Protein AF-A0A6H5JHD5-F1 (afdb_monomer)

Nearest PDB structures (foldseek):
  7krb-assembly1_A  TM=7.461E-01  e=8.497E-08  Homo sapiens
  6eel-assembly3_C  TM=8.014E-01  e=5.360E-07  Homo sapiens
  3jzy-assembly1_A  TM=7.383E-01  e=2.954E-07  Homo sapiens
  6nyt-assembly1_A  TM=7.308E-01  e=4.316E-07  Rattus norvegicus
  4p42-assembly1_B  TM=6.184E-01  e=1.813E-05  Homo sapiens

Radius of gyration: 34.84 Å; Cα contacts (8 Å, |Δi|>4): 552; chains: 1; bounding box: 87×116×74 Å
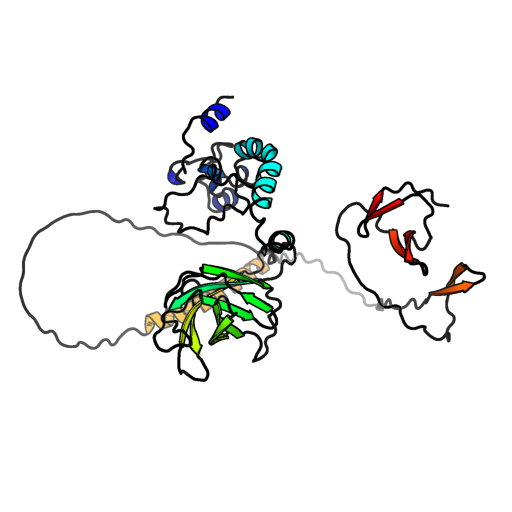
Secondary structure (DSSP, 8-state):
-HHHHHHHHS---PPPGGG-SB-TTT--BS---HHHHHHT-EEE-TTT--EEEGGGS-EEE---GGGPPPPPTTSSS------TTS-EEE-HHHHHHHGGGHHHHHHHHHHS--SSS-TTSHHHHTTTT--S-EEEEEEEEEES---SSTTPPPSSEEEEEEETTEEEEPPP--SSSS-EEEEEEEEEGGG---STTTTEEEEEEEEEETTEEEEEEEEEEE----TTT-EEEEEEETTEEEEEEEEEEEEEE--TT-PPPP-------------------------------------HHHHHHHHHHHHHHHHHHHHHHHHHHHHH---------------------------EEEEEETTEEEEEEPPTTPPPPPPPP---PPPP-S-S-TTEEEEE-TTS-EEEEETTEEPPS-EEEETTEEEEE-----

Solvent-accessible surface area (backbone atoms only — not comparable to full-atom values): 27793 Å² total; per-residue (Å²): 119,70,76,66,55,56,73,73,70,52,78,70,45,58,51,60,74,86,79,52,65,39,17,83,88,77,65,50,58,53,77,59,58,79,76,49,35,71,70,37,33,83,33,61,16,33,63,54,12,44,58,25,26,35,85,49,32,67,48,66,43,70,58,59,73,90,52,52,39,60,77,63,91,83,47,88,72,69,71,73,78,82,58,65,89,45,65,39,38,26,29,67,70,54,42,70,65,40,60,84,43,43,66,61,56,52,50,59,67,67,64,78,63,89,60,92,86,73,89,64,61,76,66,59,68,76,55,75,73,71,74,59,37,32,36,35,42,29,45,39,34,37,40,65,36,41,31,80,54,85,93,36,67,23,48,29,45,27,44,37,42,32,48,74,96,45,73,50,67,53,68,67,34,66,68,40,33,56,35,64,62,69,43,76,46,82,43,68,46,81,62,73,50,96,48,105,76,42,52,41,38,38,39,40,34,28,31,53,50,101,90,46,73,43,74,39,25,42,25,67,47,70,76,54,81,38,61,91,83,34,46,76,37,58,20,28,31,102,89,40,92,66,29,25,33,37,34,35,29,30,44,77,46,68,43,94,75,77,76,72,86,84,80,84,89,87,88,83,88,86,88,87,88,88,89,81,90,87,88,88,81,84,92,86,90,81,82,90,78,92,77,79,93,75,86,88,86,79,75,75,65,64,61,54,53,62,72,45,50,60,57,54,52,52,52,53,52,51,51,53,53,52,51,54,53,62,74,68,61,78,84,78,86,76,89,80,86,85,82,91,80,85,86,90,82,82,88,80,89,80,88,83,92,73,60,70,44,79,44,80,53,95,95,39,81,42,83,40,78,64,61,97,85,67,82,82,75,83,78,80,88,80,84,87,76,85,84,84,76,99,85,67,71,94,56,61,46,80,43,68,50,99,87,67,50,83,41,51,31,43,86,92,38,83,61,66,65,69,66,50,73,57,92,97,37,79,79,51,75,62,80,64,89,130

Mean predicted aligned error: 21.58 Å

Sequence (434 aa):
MAANRLARSASKRWVDDSEVPQCPLCSNRFEGNFLDITARGRTHCRYCGGVFCTNCCSQELFMPEDEVVRPPPSSKFKSIIFDPTLKQKACRTCVKILIPQQEAIKASRGRGGGGGGIGRLNGFLDRKNTGGPHFAIVIVRAKSLVGRKANSPVVDPVCLLTVGNTSSITQPTQVGSDPVWDQCFDFPAILRVPDEHGNSVKLTCYEEQAGGKTLIGEGSTKVVETGLEGMWVPITDERRSVTGEVLIRCTYKGARNARPAALGGLGSSKSSLSYRQSSSGGFRSRDGGDMEDEDEESLPVLHWLQEKAWLVYVVLLLLSVLYRFSLQGGFSGEPISLRPGAPIANNAFTRSDTHYMMVQKDGNLVLRKGKPGDPTPAPPVWESGRPDSKKNCPKCTVMLDETGQRLLVKDGRKVVGNFKIADDKVLSAAIKVR

pLDDT: mean 70.02, std 23.65, range [24.72, 97.69]

Structure (mmCIF, N/CA/C/O backbone):
data_AF-A0A6H5JHD5-F1
#
_entry.id   AF-A0A6H5JHD5-F1
#
loop_
_atom_site.group_PDB
_atom_site.id
_atom_site.type_symbol
_atom_site.label_atom_id
_atom_site.label_alt_id
_atom_site.label_comp_id
_atom_site.label_asym_id
_atom_site.label_entity_id
_atom_site.label_seq_id
_atom_site.pdbx_PDB_ins_code
_atom_site.Cartn_x
_atom_site.Cartn_y
_atom_site.Cartn_z
_atom_site.occupancy
_atom_site.B_iso_or_equiv
_atom_site.auth_seq_id
_atom_site.auth_comp_id
_atom_site.auth_asym_id
_atom_site.auth_atom_id
_atom_site.pdbx_PDB_model_num
ATOM 1 N N . MET A 1 1 ? -2.155 -7.350 -39.480 1.00 40.81 1 MET A N 1
ATOM 2 C CA . MET A 1 1 ? -3.492 -7.423 -38.839 1.00 40.81 1 MET A CA 1
ATOM 3 C C . MET A 1 1 ? -3.707 -8.663 -37.951 1.00 40.81 1 MET A C 1
ATOM 5 O O . MET A 1 1 ? -4.558 -8.594 -37.074 1.00 40.81 1 MET A O 1
ATOM 9 N N . ALA A 1 2 ? -2.921 -9.747 -38.074 1.00 35.59 2 ALA A N 1
ATOM 10 C CA . ALA A 1 2 ? -3.054 -10.956 -37.236 1.00 35.59 2 ALA A CA 1
ATOM 11 C C . ALA A 1 2 ? -2.832 -10.732 -35.718 1.00 35.59 2 ALA A C 1
ATOM 13 O O . ALA A 1 2 ? -3.543 -11.309 -34.899 1.00 35.59 2 ALA A O 1
ATOM 14 N N . ALA A 1 3 ? -1.937 -9.816 -35.327 1.00 44.97 3 ALA A N 1
ATOM 15 C CA . ALA A 1 3 ? -1.662 -9.506 -33.916 1.00 44.97 3 ALA A CA 1
ATOM 16 C C . ALA A 1 3 ? -2.857 -8.886 -33.155 1.00 44.97 3 ALA A C 1
ATOM 18 O O . ALA A 1 3 ? -2.928 -8.988 -31.934 1.00 44.97 3 ALA A O 1
ATOM 19 N N . ASN A 1 4 ? -3.818 -8.275 -33.864 1.00 45.53 4 ASN A N 1
ATOM 20 C CA . ASN A 1 4 ? -4.995 -7.650 -33.246 1.00 45.53 4 ASN A CA 1
ATOM 21 C C . ASN A 1 4 ? -6.117 -8.656 -32.928 1.00 45.53 4 ASN A C 1
ATOM 23 O O . ASN A 1 4 ? -6.944 -8.382 -32.064 1.00 45.53 4 ASN A O 1
ATOM 27 N N . ARG A 1 5 ? -6.153 -9.824 -33.594 1.00 41.25 5 ARG A N 1
ATOM 28 C CA . ARG A 1 5 ? -7.144 -10.882 -33.307 1.00 41.25 5 ARG A CA 1
ATOM 29 C C . ARG A 1 5 ? -6.737 -11.777 -32.135 1.00 41.25 5 ARG A C 1
ATOM 31 O O . ARG A 1 5 ? -7.605 -12.177 -31.361 1.00 41.25 5 ARG A O 1
ATOM 38 N N . LEU A 1 6 ? -5.436 -12.008 -31.944 1.00 48.69 6 LEU A N 1
ATOM 39 C CA . LEU A 1 6 ? -4.921 -12.736 -30.776 1.00 48.69 6 LEU A CA 1
ATOM 40 C C . LEU A 1 6 ? -5.201 -11.994 -29.457 1.00 48.69 6 LEU A C 1
ATOM 42 O O . LEU A 1 6 ? -5.449 -12.628 -28.441 1.00 48.69 6 LEU A O 1
ATOM 46 N N . ALA A 1 7 ? -5.252 -10.658 -29.479 1.00 48.41 7 ALA A N 1
ATOM 47 C CA . ALA A 1 7 ? -5.482 -9.839 -28.285 1.00 48.41 7 ALA A CA 1
ATOM 48 C C . ALA A 1 7 ? -6.939 -9.820 -27.776 1.00 48.41 7 ALA A C 1
ATOM 50 O O . ALA A 1 7 ? -7.178 -9.346 -26.669 1.00 48.41 7 ALA A O 1
ATOM 51 N N . ARG A 1 8 ? -7.913 -10.288 -28.572 1.00 53.47 8 ARG A N 1
ATOM 52 C CA . ARG A 1 8 ? -9.348 -10.218 -28.229 1.00 53.47 8 ARG A CA 1
ATOM 53 C C . ARG A 1 8 ? -10.024 -11.569 -27.992 1.00 53.47 8 ARG A C 1
ATOM 55 O O . ARG A 1 8 ? -11.117 -11.576 -27.445 1.00 53.47 8 ARG A O 1
ATOM 62 N N . SER A 1 9 ? -9.408 -12.679 -28.404 1.00 49.22 9 SER A N 1
ATOM 63 C CA . SER A 1 9 ? -10.014 -14.023 -28.328 1.00 49.22 9 SER A CA 1
ATOM 64 C C . SER A 1 9 ? -9.208 -15.042 -27.520 1.00 49.22 9 SER A C 1
ATOM 66 O O . SER A 1 9 ? -9.763 -16.057 -27.114 1.00 49.22 9 SER A O 1
ATOM 68 N N . ALA A 1 10 ? -7.933 -14.773 -27.222 1.00 58.25 10 ALA A N 1
ATOM 69 C CA . ALA A 1 10 ? -7.214 -15.536 -26.212 1.00 58.25 10 ALA A CA 1
ATOM 70 C C . ALA A 1 10 ? -7.647 -15.030 -24.831 1.00 58.25 10 ALA A C 1
ATOM 72 O O . ALA A 1 10 ? -7.594 -13.827 -24.569 1.00 58.25 10 ALA A O 1
ATOM 73 N N . SER A 1 11 ? -8.094 -15.937 -23.962 1.00 72.31 11 SER A N 1
ATOM 74 C CA . SER A 1 11 ? -8.404 -15.643 -22.561 1.00 72.31 11 SER A CA 1
ATOM 75 C C . SER A 1 11 ? -7.300 -14.772 -21.956 1.00 72.31 11 SER A C 1
ATOM 77 O O . SER A 1 11 ? -6.130 -15.163 -21.994 1.00 72.31 11 SER A O 1
ATOM 79 N N . LYS A 1 12 ? -7.662 -13.598 -21.421 1.00 88.69 12 LYS A N 1
ATOM 80 C CA . LYS A 1 12 ? -6.745 -12.698 -20.709 1.00 88.69 12 LYS A CA 1
ATOM 81 C C . LYS A 1 12 ? -6.162 -13.448 -19.500 1.00 88.69 12 LYS A C 1
ATOM 83 O O . LYS A 1 12 ? -6.761 -13.453 -18.430 1.00 88.69 12 LYS A O 1
ATOM 88 N N . ARG A 1 13 ? -5.024 -14.126 -19.676 1.00 93.19 13 ARG A N 1
ATOM 89 C CA . ARG A 1 13 ? -4.328 -14.872 -18.619 1.00 93.19 13 ARG A CA 1
ATOM 90 C C . ARG A 1 13 ? -2.991 -14.229 -18.312 1.00 93.19 13 ARG A C 1
ATOM 92 O O . ARG A 1 13 ? -2.336 -13.687 -19.199 1.00 93.19 13 ARG A O 1
ATOM 99 N N . TRP A 1 14 ? -2.577 -14.322 -17.057 1.00 94.19 14 TRP A N 1
ATOM 100 C CA . TRP A 1 14 ? -1.229 -13.951 -16.659 1.00 94.19 14 TRP A CA 1
ATOM 101 C C . TRP A 1 14 ? -0.238 -14.952 -17.251 1.00 94.19 14 TRP A C 1
ATOM 103 O O . TRP A 1 14 ? -0.350 -16.150 -16.992 1.00 94.19 14 TRP A O 1
ATOM 113 N N . VAL A 1 15 ? 0.694 -14.472 -18.069 1.00 94.50 15 VAL A N 1
ATOM 114 C CA . VAL A 1 15 ? 1.722 -15.311 -18.693 1.00 94.50 15 VAL A CA 1
ATOM 115 C C . VAL A 1 15 ? 2.951 -15.327 -17.790 1.00 94.50 15 VAL A C 1
ATOM 117 O O . VAL A 1 15 ? 3.414 -14.269 -17.356 1.00 94.50 15 VAL A O 1
ATOM 120 N N . ASP A 1 16 ? 3.463 -16.518 -17.481 1.00 92.31 16 ASP A N 1
ATOM 121 C CA . ASP A 1 16 ? 4.677 -16.650 -16.679 1.00 92.31 16 ASP A CA 1
ATOM 122 C C . ASP A 1 16 ? 5.888 -16.091 -17.442 1.00 92.31 16 ASP A C 1
ATOM 124 O O . ASP A 1 16 ? 5.976 -16.193 -18.668 1.00 92.31 16 ASP A O 1
ATOM 128 N N . ASP A 1 17 ? 6.838 -15.496 -16.719 1.00 90.56 17 ASP A N 1
ATOM 129 C CA . ASP A 1 17 ? 8.054 -14.955 -17.324 1.00 90.56 17 ASP A CA 1
ATOM 130 C C . ASP A 1 17 ? 8.828 -16.030 -18.095 1.00 90.56 17 ASP A C 1
ATOM 132 O O . ASP A 1 17 ? 9.436 -15.720 -19.118 1.00 90.56 17 ASP A O 1
ATOM 136 N N . SER A 1 18 ? 8.808 -17.281 -17.630 1.00 90.44 18 SER A N 1
ATOM 137 C CA . SER A 1 18 ? 9.486 -18.414 -18.271 1.00 90.44 18 SER A CA 1
ATOM 138 C C . SER A 1 18 ? 8.912 -18.791 -19.642 1.00 90.44 18 SER A C 1
ATOM 140 O O . SER A 1 18 ? 9.649 -19.303 -20.480 1.00 90.44 18 SER A O 1
ATOM 142 N N . GLU A 1 19 ? 7.641 -18.484 -19.915 1.00 93.19 19 GLU A N 1
ATOM 143 C CA . GLU A 1 19 ? 6.987 -18.818 -21.188 1.00 93.19 19 GLU A CA 1
ATOM 144 C C . GLU A 1 19 ? 7.393 -17.881 -22.338 1.00 93.19 19 GLU A C 1
ATOM 146 O O . GLU A 1 19 ? 7.168 -18.189 -23.509 1.00 93.19 19 GLU A O 1
ATOM 151 N N . VAL A 1 20 ? 7.969 -16.714 -22.027 1.00 93.44 20 VAL A N 1
ATOM 152 C CA . VAL A 1 20 ? 8.224 -15.658 -23.011 1.00 93.44 20 VAL A CA 1
ATOM 153 C C . VAL A 1 20 ? 9.726 -15.361 -23.082 1.00 93.44 20 VAL A C 1
ATOM 155 O O . VAL A 1 20 ? 10.211 -14.488 -22.362 1.00 93.44 20 VAL A O 1
ATOM 158 N N . PRO A 1 21 ? 10.491 -16.028 -23.969 1.00 93.31 21 PRO A N 1
ATOM 159 C CA . PRO A 1 21 ? 11.938 -15.809 -24.092 1.00 93.31 21 PRO A CA 1
ATOM 160 C C . PRO A 1 21 ? 12.292 -14.471 -24.767 1.00 93.31 21 PRO A C 1
ATOM 162 O O . PRO A 1 21 ? 13.394 -13.940 -24.595 1.00 93.31 21 PRO A O 1
ATOM 165 N N . GLN A 1 22 ? 11.355 -13.879 -25.516 1.00 94.31 22 GLN A N 1
ATOM 166 C CA . GLN A 1 22 ? 11.542 -12.610 -26.220 1.00 94.31 22 GLN A CA 1
ATOM 167 C C . GLN A 1 22 ? 10.269 -11.763 -26.251 1.00 94.31 22 GLN A C 1
ATOM 169 O O . GLN A 1 22 ? 9.160 -12.286 -26.286 1.00 94.31 22 GLN A O 1
ATOM 174 N N . CYS A 1 23 ? 10.425 -10.440 -26.283 1.00 95.62 23 CYS A N 1
ATOM 175 C CA . CYS A 1 23 ? 9.306 -9.504 -26.301 1.00 95.62 23 CYS A CA 1
ATOM 176 C C . CYS A 1 23 ? 8.425 -9.712 -27.553 1.00 95.62 23 CYS A C 1
ATOM 178 O O . CYS A 1 23 ? 8.925 -9.535 -28.665 1.00 95.62 23 CYS A O 1
ATOM 180 N N . PRO A 1 24 ? 7.109 -9.958 -27.419 1.00 95.56 24 PRO A N 1
ATOM 181 C CA . PRO A 1 24 ? 6.226 -10.218 -28.562 1.00 95.56 24 PRO A CA 1
ATOM 182 C C . PRO A 1 24 ? 6.059 -9.036 -29.529 1.00 95.56 24 PRO A C 1
ATOM 184 O O . PRO A 1 24 ? 5.605 -9.219 -30.653 1.00 95.56 24 PRO A O 1
ATOM 187 N N . LEU A 1 25 ? 6.366 -7.809 -29.086 1.00 94.44 25 LEU A N 1
ATOM 188 C CA . LEU A 1 25 ? 6.163 -6.593 -29.887 1.00 94.44 25 LEU A CA 1
ATOM 189 C C . LEU A 1 25 ? 7.393 -6.169 -30.685 1.00 94.44 25 LEU A C 1
ATOM 191 O O . LEU A 1 25 ? 7.242 -5.562 -31.740 1.00 94.44 25 LEU A O 1
ATOM 195 N N . CYS A 1 26 ? 8.594 -6.432 -30.175 1.00 95.00 26 CYS A N 1
ATOM 196 C CA . CYS A 1 26 ? 9.837 -5.990 -30.810 1.00 95.00 26 CYS A CA 1
ATOM 197 C C . CYS A 1 26 ? 10.837 -7.123 -31.045 1.00 95.00 26 CYS A C 1
ATOM 199 O O . CYS A 1 26 ? 11.949 -6.853 -31.478 1.00 95.00 26 CYS A O 1
ATOM 201 N N . SER A 1 27 ? 10.476 -8.363 -30.704 1.00 94.25 27 SER A N 1
ATOM 202 C CA . SER A 1 27 ? 11.302 -9.571 -30.833 1.00 94.25 27 SER A CA 1
ATOM 203 C C . SER A 1 27 ? 12.648 -9.533 -30.098 1.00 94.25 27 SER A C 1
ATOM 205 O O . SER A 1 27 ? 13.482 -10.413 -30.289 1.00 94.25 27 SER A O 1
ATOM 207 N N . ASN A 1 28 ? 12.871 -8.552 -29.216 1.00 89.88 28 ASN A N 1
ATOM 208 C CA . ASN A 1 28 ? 14.088 -8.498 -28.409 1.00 89.88 28 ASN A CA 1
ATOM 209 C C . ASN A 1 28 ? 14.070 -9.632 -27.387 1.00 89.88 28 ASN A C 1
ATOM 211 O O . ASN A 1 28 ? 13.151 -9.705 -26.566 1.00 89.88 28 ASN A O 1
ATOM 215 N N . ARG A 1 29 ? 15.103 -10.476 -27.407 1.00 91.94 29 ARG A N 1
ATOM 216 C CA . ARG A 1 29 ? 15.309 -11.513 -26.395 1.00 91.94 29 ARG A CA 1
ATOM 217 C C . ARG A 1 29 ? 15.514 -10.885 -25.021 1.00 91.94 29 ARG A C 1
ATOM 219 O O . ARG A 1 29 ? 16.186 -9.858 -24.891 1.00 91.94 29 ARG A O 1
ATOM 226 N N . PHE A 1 30 ? 14.913 -11.507 -24.013 1.00 88.81 30 PHE A N 1
ATOM 227 C CA . PHE A 1 30 ? 15.147 -11.159 -22.612 1.00 88.81 30 PHE A CA 1
ATOM 228 C C . PHE A 1 30 ? 16.429 -11.796 -22.071 1.00 88.81 30 PHE A C 1
ATOM 230 O O . PHE A 1 30 ? 16.957 -11.350 -21.059 1.00 88.81 30 PHE A O 1
ATOM 237 N N . GLU A 1 31 ? 16.917 -12.835 -22.744 1.00 81.31 31 GLU A N 1
ATOM 238 C CA . GLU A 1 31 ? 18.203 -13.470 -22.485 1.00 81.31 31 GLU A CA 1
ATOM 239 C C . GLU A 1 31 ? 19.308 -12.626 -23.132 1.00 81.31 31 GLU A C 1
ATOM 241 O O . GLU A 1 31 ? 19.419 -12.549 -24.356 1.00 81.31 31 GLU A O 1
ATOM 246 N N . GLY A 1 32 ? 20.087 -11.935 -22.304 1.00 69.19 32 GLY A N 1
ATOM 247 C CA . GLY A 1 32 ? 21.212 -11.101 -22.717 1.00 69.19 32 GLY A CA 1
ATOM 248 C C . GLY A 1 32 ? 22.173 -10.876 -21.553 1.00 69.19 32 GLY A C 1
ATOM 249 O O . GLY A 1 32 ? 21.901 -11.281 -20.423 1.00 69.19 32 GLY A O 1
ATOM 250 N N . ASN A 1 33 ? 23.312 -10.240 -21.820 1.00 66.25 33 ASN A N 1
ATOM 251 C CA . ASN A 1 33 ? 24.325 -9.948 -20.802 1.00 66.25 33 ASN A CA 1
ATOM 252 C C . ASN A 1 33 ? 23.728 -9.089 -19.666 1.00 66.25 33 ASN A C 1
ATOM 254 O O . ASN A 1 33 ? 22.744 -8.382 -19.869 1.00 66.25 33 ASN A O 1
ATOM 258 N N . PHE A 1 34 ? 24.331 -9.103 -18.473 1.00 60.59 34 PHE A N 1
ATOM 259 C CA . PHE A 1 34 ? 23.820 -8.414 -17.270 1.00 60.59 34 PHE A CA 1
ATOM 260 C C . PHE A 1 34 ? 23.414 -6.939 -17.498 1.00 60.59 34 PHE A C 1
ATOM 262 O O . PHE A 1 34 ? 22.412 -6.478 -16.950 1.00 60.59 34 PHE A O 1
ATOM 269 N N . LEU A 1 35 ? 24.129 -6.213 -18.370 1.00 58.81 35 LEU A N 1
ATOM 270 C CA . LEU A 1 35 ? 23.775 -4.841 -18.758 1.00 58.81 35 LEU A CA 1
ATOM 271 C C . LEU A 1 35 ? 22.474 -4.745 -19.579 1.00 58.81 35 LEU A C 1
ATOM 273 O O . LEU A 1 35 ? 21.719 -3.791 -19.424 1.00 58.81 35 LEU A O 1
ATOM 277 N N . ASP A 1 36 ? 22.190 -5.732 -20.424 1.00 62.59 36 ASP A N 1
ATOM 278 C CA . ASP A 1 36 ? 20.998 -5.768 -21.277 1.00 62.59 36 ASP A CA 1
ATOM 279 C C . ASP A 1 36 ? 19.737 -6.150 -20.487 1.00 62.59 36 ASP A C 1
ATOM 281 O O . ASP A 1 36 ? 18.644 -5.670 -20.791 1.00 62.59 36 ASP A O 1
ATOM 285 N N . ILE A 1 37 ? 19.879 -6.957 -19.431 1.00 61.81 37 ILE A N 1
ATOM 286 C CA . ILE A 1 37 ? 18.763 -7.399 -18.578 1.00 61.81 37 ILE A CA 1
ATOM 287 C C . ILE A 1 37 ? 18.119 -6.213 -17.844 1.00 61.81 37 ILE A C 1
ATOM 289 O O . ILE A 1 37 ? 16.894 -6.148 -17.729 1.00 61.81 37 ILE A O 1
ATOM 293 N N . THR A 1 38 ? 18.915 -5.239 -17.389 1.00 57.81 38 THR A N 1
ATOM 294 C CA . THR A 1 38 ? 18.394 -4.073 -16.648 1.00 57.81 38 THR A CA 1
ATOM 295 C C . THR A 1 38 ? 17.654 -3.086 -17.556 1.00 57.81 38 THR A C 1
ATOM 297 O O . THR A 1 38 ? 16.591 -2.585 -17.187 1.00 57.81 38 THR A O 1
ATOM 300 N N . ALA A 1 39 ? 18.141 -2.864 -18.781 1.00 59.91 39 ALA A N 1
ATOM 301 C CA . ALA A 1 39 ? 17.471 -2.019 -19.772 1.00 59.91 39 ALA A CA 1
ATOM 302 C C . ALA A 1 39 ? 16.233 -2.692 -20.402 1.00 59.91 39 ALA A C 1
ATOM 304 O O . ALA A 1 39 ? 15.306 -2.010 -20.847 1.00 59.91 39 ALA A O 1
ATOM 305 N N . ARG A 1 40 ? 16.192 -4.031 -20.435 1.00 67.94 40 ARG A N 1
ATOM 306 C CA . ARG A 1 40 ? 15.138 -4.829 -21.088 1.00 67.94 40 ARG A CA 1
ATOM 307 C C . ARG A 1 40 ? 14.273 -5.615 -20.109 1.00 67.94 40 ARG A C 1
ATOM 309 O O . ARG A 1 40 ? 13.678 -6.612 -20.515 1.00 67.94 40 ARG A O 1
ATOM 316 N N . GLY A 1 41 ? 14.187 -5.161 -18.858 1.00 82.44 41 GLY A N 1
ATOM 317 C CA . GLY A 1 41 ? 13.430 -5.826 -17.799 1.00 82.44 41 GLY A CA 1
ATOM 318 C C . GLY A 1 41 ? 12.071 -6.357 -18.270 1.00 82.44 41 GLY A C 1
ATOM 319 O O . GLY A 1 41 ? 11.328 -5.678 -18.993 1.00 82.44 41 GLY A O 1
ATOM 320 N N . ARG A 1 42 ? 11.764 -7.595 -17.871 1.00 91.25 42 ARG A N 1
ATOM 321 C CA . ARG A 1 42 ? 10.461 -8.219 -18.113 1.00 91.25 42 ARG A CA 1
ATOM 322 C C . ARG A 1 42 ? 9.404 -7.436 -17.345 1.00 91.25 42 ARG A C 1
ATOM 324 O O . ARG A 1 42 ? 9.561 -7.131 -16.167 1.00 91.25 42 ARG A O 1
ATOM 331 N N . THR A 1 43 ? 8.367 -7.021 -18.054 1.00 93.62 43 THR A N 1
ATOM 332 C CA . THR A 1 43 ? 7.284 -6.199 -17.529 1.00 93.62 43 THR A CA 1
ATOM 333 C C . THR A 1 43 ? 5.965 -6.750 -18.040 1.00 93.62 43 THR A C 1
ATOM 335 O O . THR A 1 43 ? 5.700 -6.726 -19.245 1.00 93.62 43 THR A O 1
ATOM 338 N N . HIS A 1 44 ? 5.101 -7.191 -17.133 1.00 95.12 44 HIS A N 1
ATOM 339 C CA . HIS A 1 44 ? 3.755 -7.616 -17.497 1.00 95.12 44 HIS A CA 1
ATOM 340 C C . HIS A 1 44 ? 2.863 -6.433 -17.857 1.00 95.12 44 HIS A C 1
ATOM 342 O O . HIS A 1 44 ? 2.843 -5.403 -17.179 1.00 95.12 44 HIS A O 1
ATOM 348 N N . CYS A 1 45 ? 2.071 -6.599 -18.910 1.00 96.56 45 CYS A N 1
ATOM 349 C CA . CYS A 1 45 ? 0.940 -5.726 -19.169 1.00 96.56 45 CYS A CA 1
ATOM 350 C C . CYS A 1 45 ? -0.238 -6.163 -18.303 1.00 96.56 45 CYS A C 1
ATOM 352 O O . CYS A 1 45 ? -0.744 -7.272 -18.450 1.00 96.56 45 CYS A O 1
ATOM 354 N N . ARG A 1 46 ? -0.737 -5.264 -17.457 1.00 95.56 46 ARG A N 1
ATOM 355 C CA . ARG A 1 46 ? -1.864 -5.554 -16.560 1.00 95.56 46 ARG A CA 1
ATOM 356 C C . ARG A 1 46 ? -3.210 -5.687 -17.277 1.00 95.56 46 ARG A C 1
ATOM 358 O O . ARG A 1 46 ? -4.141 -6.212 -16.693 1.00 95.56 46 ARG A O 1
ATOM 365 N N . TYR A 1 47 ? -3.309 -5.284 -18.542 1.00 95.62 47 TYR A N 1
ATOM 366 C CA . TYR A 1 47 ? -4.543 -5.393 -19.325 1.00 95.62 47 TYR A CA 1
ATOM 367 C C . TYR A 1 47 ? -4.685 -6.732 -20.065 1.00 95.62 47 TYR A C 1
ATOM 369 O O . TYR A 1 47 ? -5.778 -7.280 -20.155 1.00 95.62 47 TYR A O 1
ATOM 377 N N . CYS A 1 48 ? -3.589 -7.261 -20.623 1.00 96.12 48 CYS A N 1
ATOM 378 C CA . CYS A 1 48 ? -3.616 -8.521 -21.379 1.00 96.12 48 CYS A CA 1
ATOM 379 C C . CYS A 1 48 ? -2.880 -9.683 -20.701 1.00 96.12 48 CYS A C 1
ATOM 381 O O . CYS A 1 48 ? -2.997 -10.808 -21.169 1.00 96.12 48 CYS A O 1
ATOM 383 N N . GLY A 1 49 ? -2.114 -9.428 -19.635 1.00 95.00 49 GLY A N 1
ATOM 384 C CA . GLY A 1 49 ? -1.358 -10.439 -18.890 1.00 95.00 49 GLY A CA 1
ATOM 385 C C . GLY A 1 49 ? -0.044 -10.894 -19.532 1.00 95.00 49 GLY A C 1
ATOM 386 O O . GLY A 1 49 ? 0.699 -11.646 -18.910 1.00 95.00 49 GLY A O 1
ATOM 387 N N . GLY A 1 50 ? 0.272 -10.432 -20.746 1.00 95.75 50 GLY A N 1
ATOM 388 C CA . GLY A 1 50 ? 1.504 -10.796 -21.453 1.00 95.75 50 GLY A CA 1
ATOM 389 C C . GLY A 1 50 ? 2.764 -10.118 -20.902 1.00 95.75 50 GLY A C 1
ATOM 390 O O . GLY A 1 50 ? 2.693 -9.035 -20.313 1.00 95.75 50 GLY A O 1
ATOM 391 N N . VAL A 1 51 ? 3.921 -10.732 -21.160 1.00 95.38 51 VAL A N 1
ATOM 392 C CA . VAL A 1 51 ? 5.255 -10.239 -20.778 1.00 95.38 51 VAL A CA 1
ATOM 393 C C . VAL A 1 51 ? 5.877 -9.438 -21.922 1.00 95.38 51 VAL A C 1
ATOM 395 O O . VAL A 1 51 ? 5.956 -9.903 -23.059 1.00 95.38 51 VAL A O 1
ATOM 398 N N . PHE A 1 52 ? 6.348 -8.228 -21.631 1.00 95.50 52 PHE A N 1
ATOM 399 C CA . PHE A 1 52 ? 6.964 -7.320 -22.602 1.00 95.50 52 PHE A CA 1
ATOM 400 C C . PHE A 1 52 ? 8.252 -6.718 -22.033 1.00 95.50 52 PHE A C 1
ATOM 402 O O . PHE A 1 52 ? 8.467 -6.718 -20.825 1.00 95.50 52 PHE A O 1
ATOM 409 N N . CYS A 1 53 ? 9.112 -6.161 -22.886 1.00 94.88 53 CYS A N 1
ATOM 410 C CA . CYS A 1 53 ? 10.232 -5.351 -22.402 1.00 94.88 53 CYS A CA 1
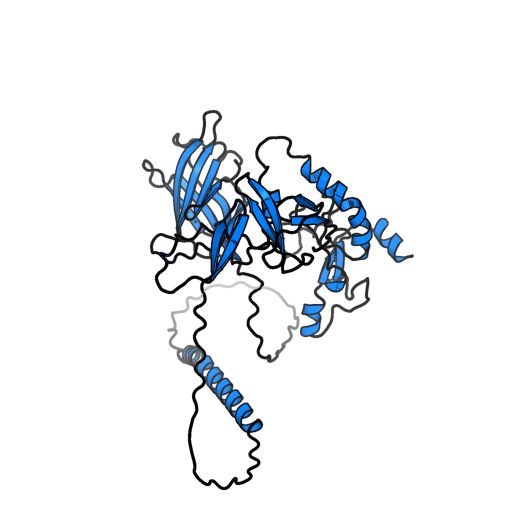ATOM 411 C C . CYS A 1 53 ? 9.747 -3.987 -21.892 1.00 94.88 53 CYS A C 1
ATOM 413 O O . CYS A 1 53 ? 8.727 -3.470 -22.362 1.00 94.88 53 CYS A O 1
ATOM 415 N N . THR A 1 54 ? 10.516 -3.364 -20.995 1.00 91.88 54 THR A N 1
ATOM 416 C CA . THR A 1 54 ? 10.237 -2.029 -20.432 1.00 91.88 54 THR A CA 1
ATOM 417 C C . THR A 1 54 ? 9.862 -0.997 -21.504 1.00 91.88 54 THR A C 1
ATOM 419 O O . THR A 1 54 ? 8.895 -0.260 -21.345 1.00 91.88 54 THR A O 1
ATOM 422 N N . ASN A 1 55 ? 10.554 -0.985 -22.650 1.00 92.75 55 ASN A N 1
ATOM 423 C CA . ASN A 1 55 ? 10.287 -0.039 -23.745 1.00 92.75 55 ASN A CA 1
ATOM 424 C C . ASN A 1 55 ? 8.937 -0.267 -24.442 1.00 92.75 55 ASN A C 1
ATOM 426 O O . ASN A 1 55 ? 8.337 0.670 -24.981 1.00 92.75 55 ASN A O 1
ATOM 430 N N . CYS A 1 56 ? 8.470 -1.514 -24.478 1.00 95.75 56 CYS A N 1
ATOM 431 C CA . CYS A 1 56 ? 7.189 -1.891 -25.066 1.00 95.75 56 CYS A CA 1
ATOM 432 C C . CYS A 1 56 ? 6.023 -1.796 -24.068 1.00 95.75 56 CYS A C 1
ATOM 434 O O . CYS A 1 56 ? 4.871 -1.829 -24.499 1.00 95.75 56 CYS A O 1
ATOM 436 N N . CYS A 1 57 ? 6.314 -1.641 -22.774 1.00 95.50 57 CYS A N 1
ATOM 437 C CA . CYS A 1 57 ? 5.354 -1.521 -21.675 1.00 95.50 57 CYS A CA 1
ATOM 438 C C . CYS A 1 57 ? 5.742 -0.363 -20.735 1.00 95.50 57 CYS A C 1
ATOM 440 O O . CYS A 1 57 ? 5.880 -0.529 -19.523 1.00 95.50 57 CYS A O 1
ATOM 442 N N . SER A 1 58 ? 5.992 0.813 -21.316 1.00 93.88 58 SER A N 1
ATOM 443 C CA . SER A 1 58 ? 6.478 1.993 -20.589 1.00 93.88 58 SER A CA 1
ATOM 444 C C . SER A 1 58 ? 5.367 2.908 -20.080 1.00 93.88 58 SER A C 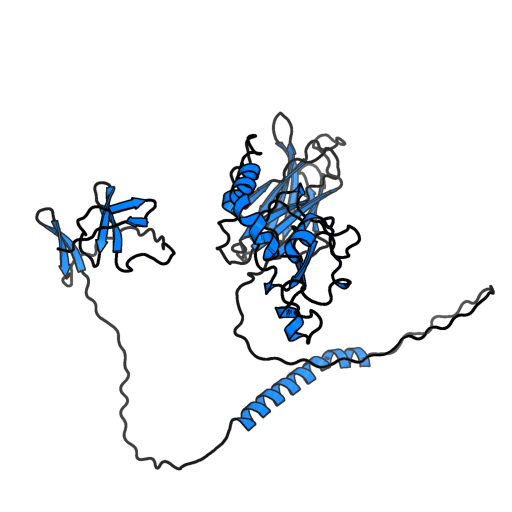1
ATOM 446 O O . SER A 1 58 ? 5.625 3.760 -19.236 1.00 93.88 58 SER A O 1
ATOM 448 N N . GLN A 1 59 ? 4.147 2.771 -20.604 1.00 96.56 59 GLN A N 1
ATOM 449 C CA . GLN A 1 59 ? 3.039 3.648 -20.244 1.00 96.56 59 GLN A CA 1
ATOM 450 C C . GLN A 1 59 ? 2.225 3.067 -19.094 1.00 96.56 59 GLN A C 1
ATOM 452 O O . GLN A 1 59 ? 1.907 1.877 -19.077 1.00 96.56 59 GLN A O 1
ATOM 457 N N . GLU A 1 60 ? 1.850 3.945 -18.170 1.00 96.38 60 GLU A N 1
ATOM 458 C CA . GLU A 1 60 ? 0.982 3.644 -17.040 1.00 96.38 60 GLU A CA 1
ATOM 459 C C . GLU A 1 60 ? -0.357 4.361 -17.231 1.00 96.38 60 GLU A C 1
ATOM 461 O O . GLU A 1 60 ? -0.404 5.582 -17.399 1.00 96.38 60 GLU A O 1
ATOM 466 N N . LEU A 1 61 ? -1.450 3.599 -17.221 1.00 96.69 61 LEU A N 1
ATOM 467 C CA . LEU A 1 61 ? -2.810 4.077 -17.484 1.00 96.69 61 LEU A CA 1
ATOM 468 C C . LEU A 1 61 ? -3.777 3.527 -16.435 1.00 96.69 61 LEU A C 1
ATOM 470 O O . LEU A 1 61 ? -3.509 2.499 -15.816 1.00 96.69 61 LEU A O 1
ATOM 474 N N . PHE A 1 62 ? -4.916 4.188 -16.240 1.00 95.69 62 PHE A N 1
ATOM 475 C CA . PHE A 1 62 ? -5.988 3.608 -15.439 1.00 95.69 62 PHE A CA 1
ATOM 476 C C . PHE A 1 62 ? -6.657 2.472 -16.212 1.00 95.69 62 PHE A C 1
ATOM 478 O O . PHE A 1 62 ? -6.820 2.557 -17.432 1.00 95.69 62 PHE A O 1
ATOM 485 N N . MET A 1 63 ? -7.034 1.415 -15.497 1.00 94.38 63 MET A N 1
ATOM 486 C CA . MET A 1 63 ? -7.692 0.240 -16.065 1.00 94.38 63 MET A CA 1
ATOM 487 C C . MET A 1 63 ? -9.040 0.005 -15.370 1.00 94.38 63 MET A C 1
ATOM 489 O O . MET A 1 63 ? -9.147 0.278 -14.170 1.00 94.38 63 MET A O 1
ATOM 493 N N . PRO A 1 64 ? -10.067 -0.478 -16.086 1.00 92.62 64 PRO A N 1
ATOM 494 C CA . PRO A 1 64 ? -11.276 -1.002 -15.454 1.00 92.62 64 PRO A CA 1
ATOM 495 C C . PRO A 1 64 ? -10.905 -2.158 -14.519 1.00 92.62 64 PRO A C 1
ATOM 497 O O . PRO A 1 64 ? -10.063 -2.979 -14.882 1.00 92.62 64 PRO A O 1
ATOM 500 N N . GLU A 1 65 ? -11.462 -2.195 -13.309 1.00 90.75 65 GLU A N 1
ATOM 501 C CA . GLU A 1 65 ? -11.063 -3.158 -12.270 1.00 90.75 65 GLU A CA 1
ATOM 502 C C . GLU A 1 65 ? -11.290 -4.619 -12.692 1.00 90.75 65 GLU A C 1
ATOM 504 O O . GLU A 1 65 ? -10.471 -5.491 -12.398 1.00 90.75 65 GLU A O 1
ATOM 509 N N . ASP A 1 66 ? -12.364 -4.851 -13.437 1.00 92.25 66 ASP A N 1
ATOM 510 C CA . ASP A 1 66 ? -12.779 -6.117 -14.036 1.00 92.25 66 ASP A CA 1
ATOM 511 C C . ASP A 1 66 ? -11.889 -6.559 -15.208 1.00 92.25 66 ASP A C 1
ATOM 513 O O . ASP A 1 66 ? -11.802 -7.745 -15.523 1.00 92.25 66 ASP A O 1
ATOM 517 N N . GLU A 1 67 ? -11.177 -5.625 -15.840 1.00 93.62 67 GLU A N 1
ATOM 518 C CA . GLU A 1 67 ? -10.304 -5.915 -16.975 1.00 93.62 67 GLU A CA 1
ATOM 519 C C . GLU A 1 67 ? -8.831 -6.121 -16.592 1.00 93.62 67 GLU A C 1
ATOM 521 O O . GLU A 1 67 ? -8.024 -6.452 -17.470 1.00 93.62 67 GLU A O 1
ATOM 526 N N . VAL A 1 68 ? -8.462 -5.943 -15.316 1.00 93.75 68 VAL A N 1
ATOM 527 C CA . VAL A 1 68 ? -7.076 -6.130 -14.871 1.00 93.75 68 VAL A CA 1
ATOM 528 C C . VAL A 1 68 ? -6.744 -7.602 -14.651 1.00 93.75 68 VAL A C 1
ATOM 530 O O . VAL A 1 68 ? -7.295 -8.278 -13.786 1.00 93.75 68 VAL A O 1
ATOM 533 N N . VAL A 1 69 ? -5.732 -8.075 -15.373 1.00 94.31 69 VAL A N 1
ATOM 534 C CA . VAL A 1 69 ? -5.152 -9.405 -15.203 1.00 94.31 69 VAL A CA 1
ATOM 535 C C . VAL A 1 69 ? -4.234 -9.426 -13.979 1.00 94.31 69 VAL A C 1
ATOM 537 O O . VAL A 1 69 ? -3.224 -8.710 -13.899 1.00 94.31 69 VAL A O 1
ATOM 540 N N . ARG A 1 70 ? -4.589 -10.278 -13.016 1.00 91.81 70 ARG A N 1
ATOM 541 C CA . ARG A 1 70 ? -3.882 -10.462 -11.742 1.00 91.81 70 ARG A CA 1
ATOM 542 C C . ARG A 1 70 ? -2.863 -11.606 -11.846 1.00 91.81 70 ARG A C 1
ATOM 544 O O . ARG A 1 70 ? -3.094 -12.544 -12.609 1.00 91.81 70 ARG A O 1
ATOM 551 N N . PRO A 1 71 ? -1.738 -11.542 -11.108 1.00 89.25 71 PRO A N 1
ATOM 552 C CA . PRO A 1 71 ? -0.806 -12.659 -11.057 1.00 89.25 71 PRO A CA 1
ATOM 553 C C . PRO A 1 71 ? -1.456 -13.837 -10.309 1.00 89.25 71 PRO A C 1
ATOM 555 O O . PRO A 1 71 ? -2.279 -13.603 -9.420 1.00 89.25 71 PRO A O 1
ATOM 558 N N . PRO A 1 72 ? -1.109 -15.092 -10.640 1.00 87.31 72 PRO A N 1
ATOM 559 C CA . PRO A 1 72 ? -1.623 -16.249 -9.921 1.00 87.31 72 PRO A CA 1
ATOM 560 C C . PRO A 1 72 ? -1.158 -16.221 -8.452 1.00 87.31 72 PRO A C 1
ATOM 562 O O . PRO A 1 72 ? -0.044 -15.766 -8.173 1.00 87.31 72 PRO A O 1
ATOM 565 N N . PRO A 1 73 ? -1.968 -16.736 -7.507 1.00 79.31 73 PRO A N 1
ATOM 566 C CA . PRO A 1 73 ? -1.680 -16.669 -6.070 1.00 79.31 73 PRO A CA 1
ATOM 567 C C . PRO A 1 73 ? -0.406 -17.424 -5.653 1.00 79.31 73 PRO A C 1
ATOM 569 O O . PRO A 1 73 ? 0.163 -17.134 -4.607 1.00 79.31 73 PRO A O 1
ATOM 572 N N . SER A 1 74 ? 0.069 -18.365 -6.473 1.00 77.75 74 SER A N 1
ATOM 573 C CA . SER A 1 74 ? 1.301 -19.133 -6.248 1.00 77.75 74 SER A CA 1
ATOM 574 C C . SER A 1 74 ? 2.587 -18.378 -6.600 1.00 77.75 74 SER A C 1
ATOM 576 O O . SER A 1 74 ? 3.684 -18.861 -6.310 1.00 77.75 74 SER A O 1
ATOM 578 N N . SER A 1 75 ? 2.489 -17.207 -7.235 1.00 68.81 75 SER A N 1
ATOM 579 C CA . SER A 1 75 ? 3.664 -16.418 -7.588 1.00 68.81 75 SER A CA 1
ATOM 580 C C . SER A 1 75 ? 4.372 -15.954 -6.314 1.00 68.81 75 SER A C 1
ATOM 582 O O . SER A 1 75 ? 3.795 -15.245 -5.491 1.00 68.81 75 SER A O 1
ATOM 584 N N . LYS A 1 76 ? 5.648 -16.335 -6.149 1.00 61.06 76 LYS A N 1
ATOM 585 C CA . LYS A 1 76 ? 6.493 -15.975 -4.988 1.00 61.06 76 LYS A CA 1
ATOM 586 C C . LYS A 1 76 ? 6.597 -14.460 -4.757 1.00 61.06 76 LYS A C 1
ATOM 588 O O . LYS A 1 76 ? 7.017 -14.029 -3.684 1.00 61.06 76 LYS A O 1
ATOM 593 N N . PHE A 1 77 ? 6.181 -13.654 -5.733 1.00 57.25 77 PHE A N 1
ATOM 594 C CA . PHE A 1 77 ? 5.875 -12.243 -5.551 1.00 57.25 77 PHE A CA 1
ATOM 595 C C . PHE A 1 77 ? 4.586 -12.101 -4.737 1.00 57.25 77 PHE A C 1
ATOM 597 O O . PHE A 1 77 ? 3.520 -11.820 -5.284 1.00 57.25 77 PHE A O 1
ATOM 604 N N . LYS A 1 78 ? 4.704 -12.295 -3.415 1.00 46.41 78 LYS A N 1
ATOM 605 C CA . LYS A 1 78 ? 3.679 -11.918 -2.436 1.00 46.41 78 LYS A CA 1
ATOM 606 C C . LYS A 1 78 ? 3.235 -10.498 -2.764 1.00 46.41 78 LYS A C 1
ATOM 608 O O . LYS A 1 78 ? 4.039 -9.578 -2.644 1.00 46.41 78 LYS A O 1
ATOM 613 N N . SER A 1 79 ? 2.010 -10.389 -3.276 1.00 47.50 79 SER A N 1
ATOM 614 C CA . SER A 1 79 ? 1.244 -9.176 -3.558 1.00 47.50 79 SER A CA 1
ATOM 615 C C . SER A 1 79 ? 1.986 -7.881 -3.213 1.00 47.50 79 SER A C 1
ATOM 617 O O . SER A 1 79 ? 1.774 -7.302 -2.147 1.00 47.50 79 SER A O 1
ATOM 619 N N . ILE A 1 80 ? 2.838 -7.386 -4.121 1.00 55.34 80 ILE A N 1
ATOM 620 C CA . ILE A 1 80 ? 3.063 -5.939 -4.165 1.00 55.34 80 ILE A CA 1
ATOM 621 C C . ILE A 1 80 ? 1.657 -5.383 -4.336 1.00 55.34 80 ILE A C 1
ATOM 623 O O . ILE A 1 80 ? 1.029 -5.694 -5.350 1.00 55.34 80 ILE A O 1
ATOM 627 N N . ILE A 1 81 ? 1.164 -4.719 -3.289 1.00 59.66 81 ILE A N 1
ATOM 628 C CA . ILE A 1 81 ? -0.222 -4.288 -3.096 1.00 59.66 81 ILE A CA 1
ATOM 629 C C . ILE A 1 81 ? -0.794 -3.874 -4.450 1.00 59.66 81 ILE A C 1
ATOM 631 O O . ILE A 1 81 ? -0.386 -2.867 -5.036 1.00 59.66 81 ILE A O 1
ATOM 635 N N . PHE A 1 82 ? -1.649 -4.734 -5.007 1.00 73.19 82 PHE A N 1
ATOM 636 C CA . PHE A 1 82 ? -2.287 -4.455 -6.278 1.00 73.19 82 PHE A CA 1
ATOM 637 C C . PHE A 1 82 ? -3.415 -3.482 -5.981 1.00 73.19 82 PHE A C 1
ATOM 639 O O . PHE A 1 82 ? -4.493 -3.881 -5.553 1.00 73.19 82 PHE A O 1
ATOM 646 N N . ASP A 1 83 ? -3.129 -2.203 -6.174 1.00 80.44 83 ASP A N 1
ATOM 647 C CA . ASP A 1 83 ? -4.126 -1.160 -6.050 1.00 80.44 83 ASP A CA 1
ATOM 648 C C . ASP A 1 83 ? -4.709 -0.852 -7.444 1.00 80.44 83 ASP A C 1
ATOM 650 O O . ASP A 1 83 ? -4.028 -0.227 -8.273 1.00 80.44 83 ASP A O 1
ATOM 654 N N . PRO A 1 84 ? -5.951 -1.283 -7.747 1.00 79.38 84 PRO A N 1
ATOM 655 C CA . PRO A 1 84 ? -6.592 -0.971 -9.020 1.00 79.38 84 PRO A CA 1
ATOM 656 C C . PRO A 1 84 ? -6.806 0.537 -9.188 1.00 79.38 84 PRO A C 1
ATOM 658 O O . PRO A 1 84 ? -6.950 1.006 -10.319 1.00 79.38 84 PRO A O 1
ATOM 661 N N . THR A 1 85 ? -6.784 1.325 -8.107 1.00 82.56 85 THR A N 1
ATOM 662 C CA . THR A 1 85 ? -6.930 2.781 -8.164 1.00 82.56 85 THR A CA 1
ATOM 663 C C . THR A 1 85 ? -5.695 3.471 -8.746 1.00 82.56 85 THR A C 1
ATOM 665 O O . THR A 1 85 ? -5.820 4.546 -9.336 1.00 82.56 85 THR A O 1
ATOM 668 N N . LEU A 1 86 ? -4.523 2.835 -8.703 1.00 88.94 86 LEU A N 1
ATOM 669 C CA . LEU A 1 86 ? -3.300 3.365 -9.297 1.00 88.94 86 LEU A CA 1
ATOM 670 C C . LEU A 1 86 ? -3.223 3.107 -10.808 1.00 88.94 86 LEU A C 1
ATOM 672 O O . LEU A 1 86 ? -3.906 2.249 -11.370 1.00 88.94 86 LEU A O 1
ATOM 676 N N . LYS A 1 87 ? -2.369 3.878 -11.490 1.00 94.19 87 LYS A N 1
ATOM 677 C CA . LYS A 1 87 ? -2.053 3.636 -12.901 1.00 94.19 87 LYS A CA 1
ATOM 678 C C . LYS A 1 87 ? -1.251 2.342 -13.024 1.00 94.19 87 LYS A C 1
ATOM 680 O O . LYS A 1 87 ? -0.307 2.111 -12.276 1.00 94.19 87 LYS A O 1
ATOM 685 N N . GLN A 1 88 ? -1.619 1.519 -13.993 1.00 95.25 88 GLN A N 1
ATOM 686 C CA . GLN A 1 88 ? -1.061 0.196 -14.223 1.00 95.25 88 GLN A CA 1
ATOM 687 C C . GLN A 1 88 ? -0.331 0.159 -15.566 1.00 95.25 88 GLN A C 1
ATOM 689 O O . GLN A 1 88 ? -0.733 0.823 -16.526 1.00 95.25 88 GLN A O 1
ATOM 694 N N . LYS A 1 89 ? 0.742 -0.630 -15.655 1.00 95.50 89 LYS A N 1
ATOM 695 C CA . LYS A 1 89 ? 1.534 -0.734 -16.886 1.00 95.50 89 LYS A CA 1
ATOM 696 C C . LYS A 1 89 ? 0.766 -1.432 -18.009 1.00 95.50 89 LYS A C 1
ATOM 698 O O . LYS A 1 89 ? 0.209 -2.519 -17.825 1.00 95.50 89 LYS A O 1
ATOM 703 N N . ALA A 1 90 ? 0.783 -0.822 -19.191 1.00 96.94 90 ALA A N 1
ATOM 704 C CA . ALA A 1 90 ? 0.140 -1.328 -20.396 1.00 96.94 90 ALA A CA 1
ATOM 705 C C . ALA A 1 90 ? 1.133 -1.436 -21.561 1.00 96.94 90 ALA A C 1
ATOM 707 O O . ALA A 1 90 ? 1.950 -0.541 -21.791 1.00 96.94 90 ALA A O 1
ATOM 708 N N . CYS A 1 91 ? 1.045 -2.520 -22.340 1.00 97.38 91 CYS A N 1
ATOM 709 C CA . CYS A 1 91 ? 1.833 -2.636 -23.560 1.00 97.38 91 CYS A CA 1
ATOM 710 C C . CYS A 1 91 ? 1.325 -1.651 -24.623 1.00 97.38 91 CYS A C 1
ATOM 712 O O . CYS A 1 91 ? 0.159 -1.250 -24.609 1.00 97.38 91 CYS A O 1
ATOM 714 N N . ARG A 1 92 ? 2.175 -1.292 -25.593 1.00 95.81 92 ARG A N 1
ATOM 715 C CA . ARG A 1 92 ? 1.838 -0.320 -26.656 1.00 95.81 92 ARG A CA 1
ATOM 716 C C . ARG A 1 92 ? 0.548 -0.644 -27.419 1.00 95.81 92 ARG A C 1
ATOM 718 O O . ARG A 1 92 ? -0.109 0.275 -27.899 1.00 95.81 92 ARG A O 1
ATOM 725 N N . THR A 1 93 ? 0.182 -1.919 -27.547 1.00 96.12 93 THR A N 1
ATOM 726 C CA . THR A 1 93 ? -1.077 -2.322 -28.191 1.00 96.12 93 THR A CA 1
ATOM 727 C C . THR A 1 93 ? -2.277 -2.001 -27.301 1.00 96.12 93 THR A C 1
ATOM 729 O O . THR A 1 93 ? -3.210 -1.348 -27.756 1.00 96.12 93 THR A O 1
ATOM 732 N N . CYS A 1 94 ? -2.235 -2.385 -26.023 1.00 96.56 94 CYS A N 1
ATOM 733 C CA . CYS A 1 94 ? -3.325 -2.143 -25.075 1.00 96.56 94 CYS A CA 1
ATOM 734 C C . CYS A 1 94 ? -3.479 -0.660 -24.725 1.00 96.56 94 CYS A C 1
ATOM 736 O O . CYS A 1 94 ? -4.591 -0.196 -24.513 1.00 96.56 94 CYS A O 1
ATOM 738 N N . VAL A 1 95 ? -2.391 0.111 -24.759 1.00 97.06 95 VAL A N 1
ATOM 739 C CA . VAL A 1 95 ? -2.426 1.578 -24.664 1.00 97.06 95 VAL A CA 1
ATOM 740 C C . VAL A 1 95 ? -3.391 2.186 -25.685 1.00 97.06 95 VAL A C 1
ATOM 742 O O . VAL A 1 95 ? -4.189 3.047 -25.331 1.00 97.06 95 VAL A O 1
ATOM 745 N N . LYS A 1 96 ? -3.374 1.721 -26.941 1.00 96.38 96 LYS A N 1
ATOM 746 C CA . LYS A 1 96 ? -4.264 2.247 -27.993 1.00 96.38 96 LYS A CA 1
ATOM 747 C C . LYS A 1 96 ? -5.743 1.968 -27.711 1.00 96.38 96 LYS A C 1
ATOM 749 O O . LYS A 1 96 ? -6.592 2.720 -28.172 1.00 96.38 96 LYS A O 1
ATOM 754 N N . ILE A 1 97 ? -6.033 0.904 -26.961 1.00 95.75 97 ILE A N 1
ATOM 755 C CA . ILE A 1 97 ? -7.388 0.527 -26.537 1.00 95.75 97 ILE A CA 1
ATOM 756 C C . ILE A 1 97 ? -7.813 1.366 -25.324 1.00 95.75 97 ILE A C 1
ATOM 758 O O . ILE A 1 97 ? -8.935 1.857 -25.272 1.00 95.75 97 ILE A O 1
ATOM 762 N N . LEU A 1 98 ? -6.898 1.561 -24.372 1.00 95.62 98 LEU A N 1
ATOM 763 C CA . LEU A 1 98 ? -7.174 2.205 -23.088 1.00 95.62 98 LEU A CA 1
ATOM 764 C C . LEU A 1 98 ? -7.182 3.736 -23.145 1.00 95.62 98 LEU A C 1
ATOM 766 O O . LEU A 1 98 ? -7.872 4.349 -22.332 1.00 95.62 98 LEU A O 1
ATOM 770 N N . ILE A 1 99 ? -6.433 4.367 -24.061 1.00 97.00 99 ILE A N 1
ATOM 771 C CA . ILE A 1 99 ? -6.364 5.837 -24.178 1.00 97.00 99 ILE A CA 1
ATOM 772 C C . ILE A 1 99 ? -7.759 6.459 -24.364 1.00 97.00 99 ILE A C 1
ATOM 774 O O . ILE A 1 99 ? -8.107 7.330 -23.565 1.00 97.00 99 ILE A O 1
ATOM 778 N N . PRO A 1 100 ? -8.590 6.013 -25.331 1.00 97.12 100 PRO A N 1
ATOM 779 C CA . PRO A 1 100 ? -9.928 6.577 -25.522 1.00 97.12 100 PRO A CA 1
ATOM 780 C C . PRO A 1 100 ? -10.855 6.413 -24.309 1.00 97.12 100 PRO A C 1
ATOM 782 O O . PRO A 1 100 ? -11.809 7.166 -24.158 1.00 97.12 100 PRO A O 1
ATOM 785 N N . GLN A 1 101 ? -10.577 5.442 -23.437 1.00 96.44 101 GLN A N 1
ATOM 786 C CA . GLN A 1 101 ? -11.405 5.123 -22.274 1.00 96.44 101 GLN A CA 1
ATOM 787 C C . GLN A 1 101 ? -10.975 5.863 -20.998 1.00 96.44 101 GLN A C 1
ATOM 789 O O . GLN A 1 101 ? -11.692 5.806 -20.002 1.00 96.44 101 GLN A O 1
ATOM 794 N N . GLN A 1 102 ? -9.828 6.559 -20.988 1.00 95.88 102 GLN A N 1
ATOM 795 C CA . GLN A 1 102 ? -9.268 7.121 -19.749 1.00 95.88 102 GLN A CA 1
ATOM 796 C C . GLN A 1 102 ? -10.210 8.098 -19.046 1.00 95.88 102 GLN A C 1
ATOM 798 O O . GLN A 1 102 ? -10.301 8.063 -17.822 1.00 95.88 102 GLN A O 1
ATOM 803 N N . GLU A 1 103 ? -10.926 8.943 -19.787 1.00 94.25 103 GLU A N 1
ATOM 804 C CA . GLU A 1 103 ? -11.853 9.905 -19.181 1.00 94.25 103 GLU A CA 1
ATOM 805 C C . GLU A 1 103 ? -13.072 9.212 -18.566 1.00 94.25 103 GLU A C 1
ATOM 807 O O . GLU A 1 103 ? -13.460 9.539 -17.447 1.00 94.25 103 GLU A O 1
ATOM 812 N N . ALA A 1 104 ? -13.608 8.178 -19.221 1.00 93.56 104 ALA A N 1
ATOM 813 C CA . ALA A 1 104 ? -14.696 7.373 -18.668 1.00 93.56 104 ALA A CA 1
ATOM 814 C C . ALA A 1 104 ? -14.257 6.609 -17.405 1.00 93.56 104 ALA A C 1
ATOM 816 O O . ALA A 1 104 ? -14.973 6.616 -16.405 1.00 93.56 104 ALA A O 1
ATOM 817 N N . ILE A 1 105 ? -13.056 6.015 -17.418 1.00 92.88 105 ILE A N 1
ATOM 818 C CA . ILE A 1 105 ? -12.489 5.284 -16.272 1.00 92.88 105 ILE A CA 1
ATOM 819 C C . ILE A 1 105 ? -12.220 6.227 -15.090 1.00 92.88 105 ILE A C 1
ATOM 821 O O . ILE A 1 105 ? -12.464 5.871 -13.940 1.00 92.88 105 ILE A O 1
ATOM 825 N N . LYS A 1 106 ? -11.725 7.444 -15.337 1.00 91.50 106 LYS A N 1
ATOM 826 C CA . LYS A 1 106 ? -11.550 8.452 -14.277 1.00 91.50 106 LYS A CA 1
ATOM 827 C C . LYS A 1 106 ? -12.896 8.921 -13.725 1.00 91.50 106 LYS A C 1
ATOM 829 O O . LYS A 1 106 ? -13.046 9.052 -12.513 1.00 91.50 106 LYS A O 1
ATOM 834 N N . ALA A 1 107 ? -13.872 9.159 -14.602 1.00 89.44 107 ALA A N 1
ATOM 835 C CA . ALA A 1 107 ? -15.194 9.633 -14.212 1.00 89.44 107 ALA A CA 1
ATOM 836 C C . ALA A 1 107 ? -15.960 8.601 -13.373 1.00 89.44 107 ALA A C 1
ATOM 838 O O . ALA A 1 107 ? -16.590 8.979 -12.387 1.00 89.44 107 ALA A O 1
ATOM 839 N N . SER A 1 108 ? -15.881 7.309 -13.715 1.00 87.56 108 SER A N 1
ATOM 840 C CA . SER A 1 108 ? -16.523 6.248 -12.929 1.00 87.56 108 SER A CA 1
ATOM 841 C C . SER A 1 108 ? -15.924 6.133 -11.527 1.00 87.56 108 SER A C 1
ATOM 843 O O . SER A 1 108 ? -16.659 5.969 -10.557 1.00 87.56 108 SER A O 1
ATOM 845 N N . ARG A 1 109 ? -14.610 6.340 -11.391 1.00 82.88 109 ARG A N 1
ATOM 846 C CA . ARG A 1 109 ? -13.920 6.368 -10.091 1.00 82.88 109 ARG A CA 1
ATOM 847 C C . ARG A 1 109 ? -14.294 7.577 -9.234 1.00 82.88 109 ARG A C 1
ATOM 849 O O . ARG A 1 109 ? -14.325 7.471 -8.016 1.00 82.88 109 ARG A O 1
ATOM 856 N N . GLY A 1 110 ? -14.601 8.716 -9.855 1.00 70.81 110 GLY A N 1
ATOM 857 C CA . GLY A 1 110 ? -15.009 9.932 -9.146 1.00 70.81 110 GLY A CA 1
ATOM 858 C C . GLY A 1 110 ? -16.458 9.931 -8.644 1.00 70.81 110 GLY A C 1
ATOM 859 O O . GLY A 1 110 ? -16.795 10.743 -7.788 1.00 70.81 110 GLY A O 1
ATOM 860 N N . ARG A 1 111 ? -17.328 9.047 -9.156 1.00 61.12 111 ARG A N 1
ATOM 861 C CA . ARG A 1 111 ? -18.772 9.054 -8.840 1.00 61.12 111 ARG A CA 1
ATOM 862 C C . ARG A 1 111 ? -19.191 8.113 -7.707 1.00 61.12 111 ARG A C 1
ATOM 864 O O . ARG A 1 111 ? -20.310 8.235 -7.227 1.00 61.12 111 ARG A O 1
ATOM 871 N N . GLY A 1 112 ? -18.309 7.226 -7.242 1.00 51.28 112 GLY A N 1
ATOM 872 C CA . GLY A 1 112 ? -18.616 6.253 -6.182 1.00 51.28 112 GLY A CA 1
ATOM 873 C C . GLY A 1 112 ? -18.599 6.793 -4.744 1.00 51.28 112 GLY A C 1
ATOM 874 O O . GLY A 1 112 ? -18.854 6.035 -3.818 1.00 51.28 112 GLY A O 1
ATOM 875 N N . GLY A 1 113 ? -18.298 8.079 -4.533 1.00 45.41 113 GLY A N 1
ATOM 876 C CA . GLY A 1 113 ? -18.098 8.678 -3.206 1.00 45.41 113 GLY A CA 1
ATOM 877 C C . GLY A 1 113 ? -19.071 9.808 -2.875 1.00 45.41 113 GLY A C 1
ATOM 878 O O . GLY A 1 113 ? -18.648 10.850 -2.390 1.00 45.41 113 GLY A O 1
ATOM 879 N N . GLY A 1 114 ? -20.362 9.626 -3.159 1.00 40.72 114 GLY A N 1
ATOM 880 C CA . GLY A 1 114 ? -21.447 10.501 -2.689 1.00 40.72 114 GLY A CA 1
ATOM 881 C C . GLY A 1 114 ? -21.860 10.262 -1.228 1.00 40.72 114 GLY A C 1
ATOM 882 O O . GLY A 1 114 ? -22.962 10.636 -0.848 1.00 40.72 114 GLY A O 1
ATOM 883 N N . GLY A 1 115 ? -21.007 9.619 -0.423 1.00 38.59 115 GLY A N 1
ATOM 884 C CA . GLY A 1 115 ? -21.101 9.555 1.036 1.00 38.59 115 GLY A CA 1
ATOM 885 C C . GLY A 1 115 ? -19.912 10.315 1.621 1.00 38.59 115 GLY A C 1
ATOM 886 O O . GLY A 1 115 ? -18.772 10.053 1.241 1.00 38.59 115 GLY A O 1
ATOM 887 N N . GLY A 1 116 ? -20.182 11.321 2.452 1.00 44.88 116 GLY A N 1
ATOM 888 C CA . GLY A 1 116 ? -19.205 12.314 2.899 1.00 44.88 116 GLY A CA 1
ATOM 889 C C . GLY A 1 116 ? -17.903 11.732 3.461 1.00 44.88 116 GLY A C 1
ATOM 890 O O . GLY A 1 116 ? -17.911 10.752 4.194 1.00 44.88 116 GLY A O 1
ATOM 891 N N . GLY A 1 117 ? -16.777 12.382 3.143 1.00 43.47 117 GLY A N 1
ATOM 892 C CA . GLY A 1 117 ? -15.534 12.214 3.910 1.00 43.47 117 GLY A CA 1
ATOM 893 C C . GLY A 1 117 ? -14.235 11.986 3.133 1.00 43.47 117 GLY A C 1
ATOM 894 O O . GLY A 1 117 ? -13.178 12.002 3.753 1.00 43.47 117 GLY A O 1
ATOM 895 N N . ILE A 1 118 ? -14.247 11.823 1.802 1.00 48.47 118 ILE A N 1
ATOM 896 C CA . ILE A 1 118 ? -13.043 11.396 1.041 1.00 48.47 118 ILE A CA 1
ATOM 897 C C . ILE A 1 118 ? -12.611 12.434 -0.022 1.00 48.47 118 ILE A C 1
ATOM 899 O O . ILE A 1 118 ? -12.018 12.131 -1.052 1.00 48.47 118 ILE A O 1
ATOM 903 N N . GLY A 1 119 ? -12.870 13.719 0.230 1.00 38.44 119 GLY A N 1
ATOM 904 C CA . GLY A 1 119 ? -12.508 14.824 -0.673 1.00 38.44 119 GLY A CA 1
ATOM 905 C C . GLY A 1 119 ? -11.025 15.235 -0.682 1.00 38.44 119 GLY A C 1
ATOM 906 O O . GLY A 1 119 ? -10.695 16.249 -1.288 1.00 38.44 119 GLY A O 1
ATOM 907 N N . ARG A 1 120 ? -10.116 14.508 -0.011 1.00 44.69 120 ARG A N 1
ATOM 908 C CA . ARG A 1 120 ? -8.691 14.903 0.117 1.00 44.69 120 ARG A CA 1
ATOM 909 C C . ARG A 1 120 ? -7.674 13.999 -0.592 1.00 44.69 120 ARG A C 1
ATOM 911 O O . ARG A 1 120 ? -6.503 14.365 -0.644 1.00 44.69 120 ARG A O 1
ATOM 918 N N . LEU A 1 121 ? -8.082 12.882 -1.201 1.00 48.97 121 LEU A N 1
ATOM 919 C CA . LEU A 1 121 ? -7.137 11.951 -1.846 1.00 48.97 121 LEU A CA 1
ATOM 920 C C . LEU A 1 121 ? -6.760 12.312 -3.295 1.00 48.97 121 LEU A C 1
ATOM 922 O O . LEU A 1 121 ? -5.700 11.910 -3.754 1.00 48.97 121 LEU A O 1
ATOM 926 N N . ASN A 1 122 ? -7.516 13.149 -4.014 1.00 40.56 122 ASN A N 1
ATOM 927 C CA . ASN A 1 122 ? -7.084 13.579 -5.359 1.00 40.56 122 ASN A CA 1
ATOM 928 C C . ASN A 1 122 ? -6.059 14.730 -5.342 1.00 40.56 122 ASN A C 1
ATOM 930 O O . ASN A 1 122 ? -5.296 14.877 -6.291 1.00 40.56 122 ASN A O 1
ATOM 934 N N . GLY A 1 123 ? -5.925 15.458 -4.225 1.00 38.44 123 GLY A N 1
ATOM 935 C CA . GLY A 1 123 ? -4.777 16.346 -3.981 1.00 38.44 123 GLY A CA 1
ATOM 936 C C . GLY A 1 123 ? -3.481 15.603 -3.608 1.00 38.44 123 GLY A C 1
ATOM 937 O O . GLY A 1 123 ? -2.425 16.226 -3.504 1.00 38.44 123 GLY A O 1
ATOM 938 N N . PHE A 1 124 ? -3.548 14.279 -3.405 1.00 43.78 124 PHE A N 1
ATOM 939 C CA . PHE A 1 124 ? -2.439 13.427 -2.958 1.00 43.78 124 PHE A CA 1
ATOM 940 C C . PHE A 1 124 ? -1.515 12.991 -4.109 1.00 43.78 124 PHE A C 1
ATOM 942 O O . PHE A 1 124 ? -0.310 12.859 -3.909 1.00 43.78 124 PHE A O 1
ATOM 949 N N . LEU A 1 125 ? -2.034 12.824 -5.334 1.00 47.47 125 LEU A N 1
ATOM 950 C CA . LEU A 1 125 ? -1.222 12.392 -6.484 1.00 47.47 125 LEU A CA 1
ATOM 951 C C . LEU A 1 125 ? -0.639 13.543 -7.321 1.00 47.47 125 LEU A C 1
ATOM 953 O O . LEU A 1 125 ? 0.388 13.328 -7.966 1.00 47.47 125 LEU A O 1
ATOM 957 N N . ASP A 1 126 ? -1.203 14.755 -7.249 1.00 43.53 126 ASP A N 1
ATOM 958 C CA . ASP A 1 126 ? -0.622 15.955 -7.883 1.00 43.53 126 ASP A CA 1
ATOM 959 C C . ASP A 1 126 ? 0.441 16.654 -7.012 1.00 43.53 126 ASP A C 1
ATOM 961 O O . ASP A 1 126 ? 1.204 17.482 -7.505 1.00 43.53 126 ASP A O 1
ATOM 965 N N . ARG A 1 127 ? 0.611 16.252 -5.741 1.00 45.28 127 ARG A N 1
ATOM 966 C CA . ARG A 1 127 ? 1.742 16.685 -4.890 1.00 45.28 127 ARG A CA 1
ATOM 967 C C . ARG A 1 127 ? 3.052 15.922 -5.139 1.00 45.28 127 ARG A C 1
ATOM 969 O O . ARG A 1 127 ? 4.012 16.090 -4.392 1.00 45.28 127 ARG A O 1
ATOM 976 N N . LYS A 1 128 ? 3.151 15.145 -6.224 1.00 46.56 128 LYS A N 1
ATOM 977 C CA . LYS A 1 128 ? 4.329 14.333 -6.605 1.00 46.56 128 LYS A CA 1
ATOM 978 C C . LYS A 1 128 ? 5.624 15.102 -6.939 1.00 46.56 128 LYS A C 1
ATOM 980 O O . LYS A 1 128 ? 6.553 14.492 -7.457 1.00 46.56 128 LYS A O 1
ATOM 985 N N . ASN A 1 129 ? 5.738 16.389 -6.612 1.00 46.06 129 ASN A N 1
ATOM 986 C CA . ASN A 1 129 ? 6.945 17.182 -6.872 1.00 46.06 129 ASN A CA 1
ATOM 987 C C . ASN A 1 129 ? 7.619 17.795 -5.638 1.00 46.06 129 ASN A C 1
ATOM 989 O O . ASN A 1 129 ? 8.580 18.542 -5.795 1.00 46.06 129 ASN A O 1
ATOM 993 N N . THR A 1 130 ? 7.235 17.434 -4.411 1.00 48.91 130 THR A N 1
ATOM 994 C CA . THR A 1 130 ? 8.159 17.610 -3.280 1.00 48.91 130 THR A CA 1
ATOM 995 C C . THR A 1 130 ? 9.077 16.393 -3.239 1.00 48.91 130 THR A C 1
ATOM 997 O O . THR A 1 130 ? 8.849 15.477 -2.461 1.00 48.91 130 THR A O 1
ATOM 1000 N N . GLY A 1 131 ? 10.075 16.327 -4.128 1.00 59.50 131 GLY A N 1
ATOM 1001 C CA . GLY A 1 131 ? 11.006 15.194 -4.289 1.00 59.50 131 GLY A CA 1
ATOM 1002 C C . GLY A 1 131 ? 11.929 14.909 -3.093 1.00 59.50 131 GLY A C 1
ATOM 1003 O O . GLY A 1 131 ? 13.036 14.408 -3.280 1.00 59.50 131 GLY A O 1
ATOM 1004 N N . GLY A 1 132 ? 11.508 15.261 -1.881 1.00 74.56 132 GLY A N 1
ATOM 1005 C CA . GLY A 1 132 ? 12.200 14.941 -0.650 1.00 74.56 132 GLY A CA 1
ATOM 1006 C C . GLY A 1 132 ? 12.014 13.474 -0.255 1.00 74.56 132 GLY A C 1
ATOM 1007 O O . GLY A 1 132 ? 11.189 12.756 -0.825 1.00 74.56 132 GLY A O 1
ATOM 1008 N N . PRO A 1 133 ? 12.798 12.998 0.718 1.00 78.94 133 PRO A N 1
ATOM 1009 C CA . PRO A 1 133 ? 12.544 11.705 1.321 1.00 78.94 133 PRO A CA 1
ATOM 1010 C C . PRO A 1 133 ? 11.180 11.705 2.024 1.00 78.94 133 PRO A C 1
ATOM 1012 O O . PRO A 1 133 ? 10.715 12.739 2.505 1.00 78.94 133 PRO A O 1
ATOM 1015 N N . HIS A 1 134 ? 10.553 10.538 2.104 1.00 86.56 134 HIS A N 1
ATOM 1016 C CA . HIS A 1 134 ? 9.315 10.328 2.851 1.00 86.56 134 HIS A CA 1
ATOM 1017 C C . HIS A 1 134 ? 9.484 9.121 3.766 1.00 86.56 134 HIS A C 1
ATOM 1019 O O . HIS A 1 134 ? 10.225 8.193 3.444 1.00 86.56 134 HIS A O 1
ATOM 1025 N N . PHE A 1 135 ? 8.796 9.116 4.898 1.00 88.75 135 PHE A N 1
ATOM 1026 C CA . PHE A 1 135 ? 8.661 7.920 5.717 1.00 88.75 135 PHE A CA 1
ATOM 1027 C C . PHE A 1 135 ? 7.210 7.457 5.670 1.00 88.75 135 PHE A C 1
ATOM 1029 O O . PHE A 1 135 ? 6.287 8.270 5.699 1.00 88.75 135 PHE A O 1
ATOM 1036 N N . ALA A 1 136 ? 7.023 6.151 5.532 1.00 92.50 136 ALA A N 1
ATOM 1037 C CA . ALA A 1 136 ? 5.715 5.526 5.498 1.00 92.50 136 ALA A CA 1
ATOM 1038 C C . ALA A 1 136 ? 5.548 4.673 6.752 1.00 92.50 136 ALA A C 1
ATOM 1040 O O . ALA A 1 136 ? 6.377 3.797 7.019 1.00 92.50 136 ALA A O 1
ATOM 1041 N N . ILE A 1 137 ? 4.486 4.939 7.508 1.00 95.12 137 ILE A N 1
ATOM 1042 C CA . ILE 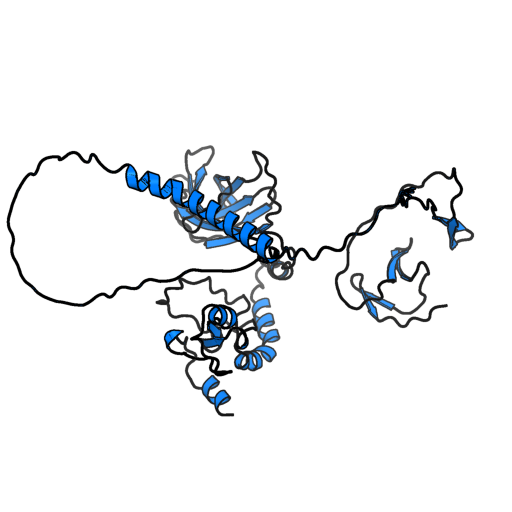A 1 137 ? 4.101 4.167 8.687 1.00 95.12 137 ILE A CA 1
ATOM 1043 C C . ILE A 1 137 ? 2.836 3.395 8.341 1.00 95.12 137 ILE A C 1
ATOM 1045 O O . ILE A 1 137 ? 1.841 3.984 7.928 1.00 95.12 137 ILE A O 1
ATOM 1049 N N . VAL A 1 138 ? 2.871 2.080 8.510 1.00 95.81 138 VAL A N 1
ATOM 1050 C CA . VAL A 1 138 ? 1.715 1.205 8.329 1.00 95.81 138 VAL A CA 1
ATOM 1051 C C . VAL A 1 138 ? 1.234 0.750 9.697 1.00 95.81 138 VAL A C 1
ATOM 1053 O O . VAL A 1 138 ? 1.996 0.119 10.427 1.00 95.81 138 VAL A O 1
ATOM 1056 N N . ILE A 1 139 ? -0.021 1.043 10.036 1.00 97.00 139 ILE A N 1
ATOM 1057 C CA . ILE A 1 139 ? -0.695 0.450 11.195 1.00 97.00 139 ILE A CA 1
ATOM 1058 C C . ILE A 1 139 ? -1.312 -0.859 10.721 1.00 97.00 139 ILE A C 1
ATOM 1060 O O . ILE A 1 139 ? -2.268 -0.857 9.947 1.00 97.00 139 ILE A O 1
ATOM 1064 N N . VAL A 1 140 ? -0.730 -1.980 11.147 1.00 96.38 140 VAL A N 1
ATOM 1065 C CA . VAL A 1 140 ? -1.077 -3.301 10.614 1.00 96.38 140 VAL A CA 1
ATOM 1066 C C . VAL A 1 140 ? -2.270 -3.875 11.371 1.00 96.38 140 VAL A C 1
ATOM 1068 O O . VAL A 1 140 ? -3.334 -4.082 10.792 1.00 96.38 140 VAL A O 1
ATOM 1071 N N . ARG A 1 141 ? -2.097 -4.127 12.670 1.00 97.00 141 ARG A N 1
ATOM 1072 C CA . ARG A 1 141 ? -3.098 -4.753 13.543 1.00 97.00 141 ARG A CA 1
ATOM 1073 C C . ARG A 1 141 ? -2.831 -4.425 15.004 1.00 97.00 141 ARG A C 1
ATOM 1075 O O . ARG A 1 141 ? -1.729 -3.990 15.329 1.00 97.00 141 ARG A O 1
ATOM 1082 N N . ALA A 1 142 ? -3.783 -4.708 15.878 1.00 97.38 142 ALA A N 1
ATOM 1083 C CA . ALA A 1 142 ? -3.541 -4.786 17.310 1.00 97.38 142 ALA A CA 1
ATOM 1084 C C . ALA A 1 142 ? -3.731 -6.210 17.830 1.00 97.38 142 ALA A C 1
ATOM 1086 O O . ALA A 1 142 ? -4.241 -7.076 17.118 1.00 97.38 142 ALA A O 1
ATOM 1087 N N . LYS A 1 143 ? -3.289 -6.442 19.064 1.00 96.38 143 LYS A N 1
ATOM 1088 C CA . LYS A 1 143 ? -3.626 -7.638 19.828 1.00 96.38 143 LYS A CA 1
ATOM 1089 C C . LYS A 1 143 ? -4.025 -7.275 21.250 1.00 96.38 143 LYS A C 1
ATOM 1091 O O . LYS A 1 143 ? -3.463 -6.340 21.832 1.00 96.38 143 LYS A O 1
ATOM 1096 N N . SER A 1 144 ? -4.958 -8.042 21.798 1.00 95.38 144 SER A N 1
ATOM 1097 C CA . SER A 1 144 ? -5.426 -7.919 23.178 1.00 95.38 144 SER A CA 1
ATOM 1098 C C . SER A 1 144 ? -5.882 -6.502 23.545 1.00 95.38 144 SER A C 1
ATOM 1100 O O . SER A 1 144 ? -5.671 -6.079 24.678 1.00 95.38 144 SER A O 1
ATOM 1102 N N . LEU A 1 145 ? -6.482 -5.756 22.608 1.00 94.81 145 LEU A N 1
ATOM 1103 C CA . LEU A 1 145 ? -7.098 -4.468 22.922 1.00 94.81 145 LEU A CA 1
ATOM 1104 C C . LEU A 1 145 ? -8.344 -4.689 23.781 1.00 94.81 145 LEU A C 1
ATOM 1106 O O . LEU A 1 145 ? -9.270 -5.398 23.386 1.00 94.81 145 LEU A O 1
ATOM 1110 N N . VAL A 1 146 ? -8.370 -4.062 24.954 1.00 93.75 146 VAL A N 1
ATOM 1111 C CA . VAL A 1 146 ? -9.471 -4.151 25.916 1.00 93.75 146 VAL A CA 1
ATOM 1112 C C . VAL A 1 146 ? -10.166 -2.803 26.019 1.00 93.75 146 VAL A C 1
ATOM 1114 O O . VAL A 1 146 ? -9.526 -1.786 26.283 1.00 93.75 146 VAL A O 1
ATOM 1117 N N . GLY A 1 147 ? -11.490 -2.800 25.859 1.00 90.38 147 GLY A N 1
ATOM 1118 C CA . GLY A 1 147 ? -12.297 -1.589 25.969 1.00 90.38 147 GLY A CA 1
ATOM 1119 C C . GLY A 1 147 ? -12.313 -1.003 27.383 1.00 90.38 147 GLY A C 1
ATOM 1120 O O . GLY A 1 147 ? -11.817 -1.581 28.360 1.00 90.38 147 GLY A O 1
ATOM 1121 N N . ARG A 1 148 ? -12.935 0.172 27.524 1.00 84.56 148 ARG A N 1
ATOM 1122 C CA . ARG A 1 148 ? -13.014 0.873 28.816 1.00 84.56 148 ARG A CA 1
ATOM 1123 C C . ARG A 1 148 ? -13.760 0.056 29.874 1.00 84.56 148 ARG A C 1
ATOM 1125 O O . ARG A 1 148 ? -13.344 0.022 31.034 1.00 84.56 148 ARG A O 1
ATOM 1132 N N . LYS A 1 149 ? -14.842 -0.632 29.500 1.00 86.56 149 LYS A N 1
ATOM 1133 C CA . LYS A 1 149 ? -15.518 -1.575 30.403 1.00 86.56 149 LYS A CA 1
ATOM 1134 C C . LYS A 1 149 ? -14.646 -2.825 30.524 1.00 86.56 149 LYS A C 1
ATOM 1136 O O . LYS A 1 149 ? -14.205 -3.381 29.524 1.00 86.56 149 LYS A O 1
ATOM 1141 N N . ALA A 1 150 ? -14.327 -3.218 31.757 1.00 78.25 150 ALA A N 1
ATOM 1142 C CA . ALA A 1 150 ? -13.478 -4.381 31.996 1.00 78.25 150 ALA A CA 1
ATOM 1143 C C . ALA A 1 150 ? -14.063 -5.604 31.273 1.00 78.25 150 ALA A C 1
ATOM 1145 O O . ALA A 1 150 ? -15.255 -5.881 31.405 1.00 78.25 150 ALA A O 1
ATOM 1146 N N . ASN A 1 151 ? -13.225 -6.302 30.506 1.00 80.50 151 ASN A N 1
ATOM 1147 C CA . ASN A 1 151 ? -13.571 -7.513 29.755 1.00 80.50 151 ASN A CA 1
ATOM 1148 C C . ASN A 1 151 ? -14.612 -7.344 28.632 1.00 80.50 151 ASN A C 1
ATOM 1150 O O . ASN A 1 151 ? -15.100 -8.352 28.123 1.00 80.50 151 ASN A O 1
ATOM 1154 N N . SER A 1 152 ? -14.956 -6.120 28.208 1.00 85.12 152 SER A N 1
ATOM 1155 C CA . SER A 1 152 ? -15.756 -5.947 26.989 1.00 85.12 152 SER A CA 1
ATOM 1156 C C . SER A 1 152 ? -14.857 -5.931 25.746 1.00 85.12 152 SER A C 1
ATOM 1158 O O . SER A 1 152 ? -13.819 -5.256 25.770 1.00 85.12 152 SER A O 1
ATOM 1160 N N . PRO A 1 153 ? -15.246 -6.609 24.649 1.00 88.19 153 PRO A N 1
ATOM 1161 C CA . PRO A 1 153 ? -14.567 -6.443 23.369 1.00 88.19 153 PRO A CA 1
ATOM 1162 C C . PRO A 1 153 ? -14.663 -4.982 22.921 1.00 88.19 153 PRO A C 1
ATOM 1164 O O . PRO A 1 153 ? -15.638 -4.297 23.232 1.00 88.19 153 PRO A O 1
ATOM 1167 N N . VAL A 1 154 ? -13.646 -4.506 22.207 1.00 90.56 154 VAL A N 1
ATOM 1168 C CA . VAL A 1 154 ? -13.648 -3.152 21.650 1.00 90.56 154 VAL A CA 1
ATOM 1169 C C . VAL A 1 154 ? -14.563 -3.111 20.431 1.00 90.56 154 VAL A C 1
ATOM 1171 O O . VAL A 1 154 ? -14.412 -3.925 19.515 1.00 90.56 154 VAL A O 1
ATOM 1174 N N . VAL A 1 155 ? -15.503 -2.168 20.421 1.00 93.31 155 VAL A N 1
ATOM 1175 C CA . VAL A 1 155 ? -16.388 -1.913 19.280 1.00 93.31 155 VAL A CA 1
ATOM 1176 C C . VAL A 1 155 ? -15.765 -0.842 18.386 1.00 93.31 155 VAL A C 1
ATOM 1178 O O . VAL A 1 155 ? -15.401 0.226 18.863 1.00 93.31 155 VAL A O 1
ATOM 1181 N N . ASP A 1 156 ? -15.619 -1.128 17.094 1.00 95.00 156 ASP A N 1
ATOM 1182 C CA . ASP A 1 156 ? -15.138 -0.174 16.084 1.00 95.00 156 ASP A CA 1
ATOM 1183 C C . ASP A 1 156 ? -13.839 0.574 16.474 1.00 95.00 156 ASP A C 1
ATOM 1185 O O . ASP A 1 156 ? -13.808 1.807 16.571 1.00 95.00 156 ASP A O 1
ATOM 1189 N N . PRO A 1 157 ? -12.731 -0.152 16.724 1.00 96.38 157 PRO A N 1
ATOM 1190 C CA . PRO A 1 157 ? -11.478 0.461 17.137 1.00 96.38 157 PRO A CA 1
ATOM 1191 C C . PRO A 1 157 ? -10.867 1.326 16.025 1.00 96.38 157 PRO A C 1
ATOM 1193 O O . PRO A 1 157 ? -10.679 0.888 14.883 1.00 96.38 157 PRO A O 1
ATOM 1196 N N . VAL A 1 158 ? -10.456 2.538 16.396 1.00 97.31 158 VAL A N 1
ATOM 1197 C CA . VAL A 1 158 ? -9.692 3.467 15.553 1.00 97.31 158 VAL A CA 1
ATOM 1198 C C . VAL A 1 158 ? -8.381 3.847 16.228 1.00 97.31 158 VAL A C 1
ATOM 1200 O O . VAL A 1 158 ? -8.297 3.960 17.450 1.00 97.31 158 VAL A O 1
ATOM 1203 N N . CYS A 1 159 ? -7.341 4.073 15.433 1.00 97.56 159 CYS A N 1
ATOM 1204 C CA . CYS A 1 159 ? -6.023 4.455 15.917 1.00 97.56 159 CYS A CA 1
ATOM 1205 C C . CYS A 1 159 ? -5.615 5.796 15.302 1.00 97.56 159 CYS A C 1
ATOM 1207 O O . CYS A 1 159 ? -5.558 5.946 14.080 1.00 97.56 159 CYS A O 1
ATOM 1209 N N . LEU A 1 160 ? -5.352 6.784 16.155 1.00 97.50 160 LEU A N 1
ATOM 1210 C CA . LEU A 1 160 ? -4.806 8.082 15.788 1.00 97.50 160 LEU A CA 1
ATOM 1211 C C . LEU A 1 160 ? -3.278 8.021 15.860 1.00 97.50 160 LEU A C 1
ATOM 1213 O O . LEU A 1 160 ? -2.692 7.927 16.935 1.00 97.50 160 LEU A O 1
ATOM 1217 N N . LEU A 1 161 ? -2.644 8.109 14.700 1.00 96.94 161 LEU A N 1
ATOM 1218 C CA . LEU A 1 161 ? -1.209 8.218 14.515 1.00 96.94 161 LEU A CA 1
ATOM 1219 C C . LEU A 1 161 ? -0.788 9.684 14.556 1.00 96.94 161 LEU A C 1
ATOM 1221 O O . LEU A 1 161 ? -1.238 10.468 13.724 1.00 96.94 161 LEU A O 1
ATOM 1225 N N . THR A 1 162 ? 0.112 10.048 15.462 1.00 94.94 162 THR A N 1
ATOM 1226 C CA . THR A 1 162 ? 0.691 11.393 15.549 1.00 94.94 162 THR A CA 1
ATOM 1227 C C . THR A 1 162 ? 2.207 11.321 15.416 1.00 94.94 162 THR A C 1
ATOM 1229 O O . THR A 1 162 ? 2.865 10.570 16.134 1.00 94.94 162 THR A O 1
ATOM 1232 N N . VAL A 1 163 ? 2.764 12.102 14.490 1.00 92.19 163 VAL A N 1
ATOM 1233 C CA . VAL A 1 163 ? 4.209 12.250 14.282 1.00 92.19 163 VAL A CA 1
ATOM 1234 C C . VAL A 1 163 ? 4.536 13.737 14.168 1.00 92.19 163 VAL A C 1
ATOM 1236 O O . VAL A 1 163 ? 4.118 14.410 13.216 1.00 92.19 163 VAL A O 1
ATOM 1239 N N . GLY A 1 164 ? 5.254 14.262 15.163 1.00 88.56 164 GLY A N 1
ATOM 1240 C CA . GLY A 1 164 ? 5.434 15.703 15.339 1.00 88.56 164 GLY A CA 1
ATOM 1241 C C . GLY A 1 164 ? 4.081 16.417 15.446 1.00 88.56 164 GLY A C 1
ATOM 1242 O O . GLY A 1 164 ? 3.235 16.040 16.249 1.00 88.56 164 GLY A O 1
ATOM 1243 N N . ASN A 1 165 ? 3.851 17.405 14.578 1.00 87.94 165 ASN A N 1
ATOM 1244 C CA . ASN A 1 165 ? 2.601 18.181 14.533 1.00 87.94 165 ASN A CA 1
ATOM 1245 C C . ASN A 1 165 ? 1.553 17.605 13.567 1.00 87.94 165 ASN A C 1
ATOM 1247 O O . ASN A 1 165 ? 0.527 18.232 13.303 1.00 87.94 165 ASN A O 1
ATOM 1251 N N . THR A 1 166 ? 1.825 16.441 12.983 1.00 89.69 166 THR A N 1
ATOM 1252 C CA . THR A 1 166 ? 0.965 15.814 11.978 1.00 89.69 166 THR A CA 1
ATOM 1253 C C . THR A 1 166 ? 0.227 14.644 12.595 1.00 89.69 166 THR A C 1
ATOM 1255 O O . THR A 1 166 ? 0.858 13.763 13.173 1.00 89.69 166 THR A O 1
ATOM 1258 N N . SER A 1 167 ? -1.092 14.602 12.422 1.00 94.06 167 SER A N 1
ATOM 1259 C CA . SER A 1 167 ? -1.919 13.483 12.859 1.00 94.06 167 SER A CA 1
ATOM 1260 C C . SER A 1 167 ? -2.697 12.866 11.699 1.00 94.06 167 SER A C 1
ATOM 1262 O O . SER A 1 167 ? -3.009 13.513 10.697 1.00 94.06 167 SER A O 1
ATOM 1264 N N . SER A 1 168 ? -2.956 11.569 11.786 1.00 95.44 168 SER A N 1
ATOM 1265 C CA . SER A 1 168 ? -3.733 10.793 10.820 1.00 95.44 168 SER A CA 1
ATOM 1266 C C . SER A 1 168 ? -4.460 9.676 11.552 1.00 95.44 168 SER A C 1
ATOM 1268 O O . SER A 1 168 ? -3.937 9.141 12.520 1.00 95.44 168 SER A O 1
ATOM 1270 N N . ILE A 1 169 ? -5.671 9.335 11.128 1.00 97.06 169 ILE A N 1
ATOM 1271 C CA . ILE A 1 169 ? -6.521 8.371 11.833 1.00 97.06 169 ILE A CA 1
ATOM 1272 C C . ILE A 1 169 ? -6.861 7.198 10.923 1.00 97.06 169 ILE A C 1
ATOM 1274 O O . ILE A 1 169 ? -7.092 7.395 9.727 1.00 97.06 169 ILE A O 1
ATOM 1278 N N . THR A 1 170 ? -6.881 5.988 11.480 1.00 97.25 170 THR A N 1
ATOM 1279 C CA . THR A 1 170 ? -7.356 4.812 10.755 1.00 97.25 170 THR A CA 1
ATOM 1280 C C . THR A 1 170 ? -8.876 4.831 10.594 1.00 97.25 170 THR A C 1
ATOM 1282 O O . THR A 1 170 ? -9.599 5.408 11.405 1.00 97.25 170 THR A O 1
ATOM 1285 N N . GLN A 1 171 ? -9.376 4.178 9.546 1.00 95.50 171 GLN A N 1
ATOM 1286 C CA . GLN A 1 171 ? -10.797 3.826 9.462 1.00 95.50 171 GLN A CA 1
ATOM 1287 C C . GLN A 1 171 ? -11.183 2.834 10.574 1.00 95.50 171 GLN A C 1
ATOM 1289 O O . GLN A 1 171 ? -10.349 1.985 10.917 1.00 95.50 171 GLN A O 1
ATOM 1294 N N . PRO A 1 172 ? -12.427 2.891 11.084 1.00 95.00 172 PRO A N 1
ATOM 1295 C CA . PRO A 1 172 ? -12.969 1.852 11.952 1.00 95.00 172 PRO A CA 1
ATOM 1296 C C . PRO A 1 172 ? -12.870 0.475 11.290 1.00 95.00 172 PRO A C 1
ATOM 1298 O O . PRO A 1 172 ? -13.010 0.345 10.071 1.00 95.00 172 PRO A O 1
ATOM 1301 N N . THR A 1 173 ? -12.612 -0.555 12.086 1.00 93.44 173 THR A N 1
ATOM 1302 C CA . THR A 1 173 ? -12.560 -1.951 11.630 1.00 93.44 173 THR A CA 1
ATOM 1303 C C . THR A 1 173 ? -13.453 -2.822 12.512 1.00 93.44 173 THR A C 1
ATOM 1305 O O . THR A 1 173 ? -14.082 -2.324 13.439 1.00 93.44 173 THR A O 1
ATOM 1308 N N . GLN A 1 174 ? -13.550 -4.112 12.196 1.00 85.25 174 GLN A N 1
ATOM 1309 C CA . GLN A 1 174 ? -14.471 -5.037 12.856 1.00 85.25 174 GLN A CA 1
ATOM 1310 C C . GLN A 1 174 ? -14.252 -5.118 14.376 1.00 85.25 174 GLN A C 1
ATOM 1312 O O . GLN A 1 174 ? -13.131 -4.999 14.874 1.00 85.25 174 GLN A O 1
ATOM 1317 N N . VAL A 1 175 ? -15.350 -5.378 15.088 1.00 83.62 175 VAL A N 1
ATOM 1318 C CA . VAL A 1 175 ? -15.391 -5.609 16.537 1.00 83.62 175 VAL A CA 1
ATOM 1319 C C . VAL A 1 175 ? -14.472 -6.769 16.921 1.00 83.62 175 VAL A C 1
ATOM 1321 O O . VAL A 1 175 ? -14.550 -7.851 16.339 1.00 83.62 175 VAL A O 1
ATOM 1324 N N . GLY A 1 176 ? -13.635 -6.564 17.937 1.00 90.06 176 GLY A N 1
ATOM 1325 C CA . GLY A 1 176 ? -12.748 -7.603 18.455 1.00 90.06 176 GLY A CA 1
ATOM 1326 C C . GLY A 1 176 ? -11.566 -7.051 19.246 1.00 90.06 176 GLY A C 1
ATOM 1327 O O . GLY A 1 176 ? -11.289 -5.855 19.234 1.00 90.06 176 GLY A O 1
ATOM 1328 N N . SER A 1 177 ? -10.857 -7.942 19.941 1.00 90.62 177 SER A N 1
ATOM 1329 C CA . SER A 1 177 ? -9.619 -7.612 20.664 1.00 90.62 177 SER A CA 1
ATOM 1330 C C . SER A 1 177 ? -8.401 -7.474 19.747 1.00 90.62 177 SER A C 1
ATOM 1332 O O . SER A 1 177 ? -7.419 -6.840 20.130 1.00 90.62 177 SER A O 1
ATOM 1334 N N . ASP A 1 178 ? -8.468 -8.040 18.537 1.00 96.06 178 ASP A N 1
ATOM 1335 C CA . ASP A 1 178 ? -7.341 -8.128 17.601 1.00 96.06 178 ASP A CA 1
ATOM 1336 C C . ASP A 1 178 ? -7.669 -7.489 16.232 1.00 96.06 178 ASP A C 1
ATOM 1338 O O . ASP A 1 178 ? -7.642 -8.164 15.197 1.00 96.06 178 ASP A O 1
ATOM 1342 N N . PRO A 1 179 ? -8.030 -6.192 16.191 1.00 95.81 179 PRO A N 1
ATOM 1343 C CA . PRO A 1 179 ? -8.400 -5.516 14.952 1.00 95.81 179 PRO A CA 1
ATOM 1344 C C . PRO A 1 179 ? -7.253 -5.471 13.940 1.00 95.81 179 PRO A C 1
ATOM 1346 O O . PRO A 1 179 ? -6.088 -5.288 14.298 1.00 95.81 179 PRO A O 1
ATOM 1349 N N . VAL A 1 180 ? -7.595 -5.565 12.653 1.00 95.88 180 VAL A N 1
ATOM 1350 C CA . VAL A 1 180 ? -6.664 -5.412 11.524 1.00 95.88 180 VAL A CA 1
ATOM 1351 C C . VAL A 1 180 ? -7.058 -4.169 10.731 1.00 95.88 180 VAL A C 1
ATOM 1353 O O . VAL A 1 180 ? -8.209 -4.045 10.307 1.00 95.88 180 VAL A O 1
ATOM 1356 N N . TRP A 1 181 ? -6.108 -3.253 10.533 1.00 95.38 181 TRP A N 1
ATOM 1357 C CA . TRP A 1 181 ? -6.311 -2.033 9.742 1.00 95.38 181 TRP A CA 1
ATOM 1358 C C . TRP A 1 181 ? -5.580 -2.085 8.402 1.00 95.38 181 TRP A C 1
ATOM 1360 O O . TRP A 1 181 ? -6.167 -1.704 7.397 1.00 95.38 181 TRP A O 1
ATOM 1370 N N . ASP A 1 182 ? -4.317 -2.523 8.394 1.00 94.31 182 ASP A N 1
ATOM 1371 C CA . ASP A 1 182 ? -3.407 -2.500 7.234 1.00 94.31 182 ASP A CA 1
ATOM 1372 C C . ASP A 1 182 ? -3.401 -1.153 6.474 1.00 94.31 182 ASP A C 1
ATOM 1374 O O . ASP A 1 182 ? -3.419 -1.089 5.245 1.00 94.31 182 ASP A O 1
ATOM 1378 N N . GLN A 1 183 ? -3.404 -0.042 7.223 1.00 95.12 183 GLN A N 1
ATOM 1379 C CA . GLN A 1 183 ? -3.477 1.316 6.671 1.00 95.12 183 GLN A CA 1
ATOM 1380 C C . GLN A 1 183 ? -2.108 1.995 6.671 1.00 95.12 183 GLN A C 1
ATOM 1382 O O . GLN A 1 183 ? -1.412 2.018 7.686 1.00 95.12 183 GLN A O 1
ATOM 1387 N N . CYS A 1 184 ? -1.732 2.564 5.523 1.00 95.00 184 CYS A N 1
ATOM 1388 C CA . CYS A 1 184 ? -0.448 3.225 5.297 1.00 95.00 184 CYS A CA 1
ATOM 1389 C C . CYS A 1 184 ? -0.590 4.751 5.325 1.00 95.00 184 CYS A C 1
ATOM 1391 O O . CYS A 1 184 ? -1.419 5.320 4.616 1.00 95.00 184 CYS A O 1
ATOM 1393 N N . PHE A 1 185 ? 0.287 5.408 6.077 1.00 94.31 185 PHE A N 1
ATOM 1394 C CA . PHE A 1 185 ? 0.366 6.856 6.222 1.00 94.31 185 PHE A CA 1
ATOM 1395 C C . PHE A 1 185 ? 1.744 7.336 5.763 1.00 94.31 185 PHE A C 1
ATOM 1397 O O . PHE A 1 185 ? 2.767 6.900 6.293 1.00 94.31 185 PHE A O 1
ATOM 1404 N N . ASP A 1 186 ? 1.781 8.218 4.765 1.00 91.19 186 ASP A N 1
ATOM 1405 C CA . ASP A 1 186 ? 3.018 8.816 4.260 1.00 91.19 186 ASP A CA 1
ATOM 1406 C C . ASP A 1 186 ? 3.237 10.197 4.886 1.00 91.19 186 ASP A C 1
ATOM 1408 O O . ASP A 1 186 ? 2.361 11.064 4.857 1.00 91.19 186 ASP A O 1
ATOM 1412 N N . PHE A 1 187 ? 4.449 10.432 5.375 1.00 88.50 187 PHE A N 1
ATOM 1413 C CA . PHE A 1 187 ? 4.856 11.695 5.973 1.00 88.50 187 PHE A CA 1
ATOM 1414 C C . PHE A 1 187 ? 6.115 12.235 5.278 1.00 88.50 187 PHE A C 1
ATOM 1416 O O . PHE A 1 187 ? 6.989 11.463 4.863 1.00 88.50 187 PHE A O 1
ATOM 1423 N N . PRO A 1 188 ? 6.244 13.561 5.117 1.00 83.81 188 PRO A N 1
ATOM 1424 C CA . PRO A 1 188 ? 7.455 14.162 4.573 1.00 83.81 188 PRO A CA 1
ATOM 1425 C C . PRO A 1 188 ? 8.623 13.993 5.553 1.00 83.81 188 PRO A C 1
ATOM 1427 O O . PRO A 1 188 ? 8.511 14.328 6.729 1.00 83.81 188 PRO A O 1
ATOM 1430 N N . ALA A 1 189 ? 9.792 13.560 5.071 1.00 71.31 189 ALA A N 1
ATOM 1431 C CA . ALA A 1 189 ? 10.993 13.399 5.903 1.00 71.31 189 ALA A CA 1
ATOM 1432 C C . ALA A 1 189 ? 11.636 14.729 6.340 1.00 71.31 189 ALA A C 1
ATOM 1434 O O . ALA A 1 189 ? 12.741 14.731 6.877 1.00 71.31 189 ALA A O 1
ATOM 1435 N N . ILE A 1 190 ? 10.947 15.857 6.139 1.00 58.00 190 ILE A N 1
ATOM 1436 C CA . ILE A 1 190 ? 11.313 17.163 6.708 1.00 58.00 190 ILE A CA 1
ATOM 1437 C C . ILE A 1 190 ? 11.266 17.116 8.247 1.00 58.00 190 ILE A C 1
ATOM 1439 O O . ILE A 1 190 ? 11.890 17.939 8.901 1.00 58.00 190 ILE A O 1
ATOM 1443 N N . LEU A 1 191 ? 10.655 16.082 8.835 1.00 57.00 191 LEU A N 1
ATOM 1444 C CA . LEU A 1 191 ? 10.726 15.784 10.269 1.00 57.00 191 LEU A CA 1
ATOM 1445 C C . LEU A 1 191 ? 12.111 15.313 10.763 1.00 57.00 191 LEU A C 1
ATOM 1447 O O . LEU A 1 191 ? 12.231 14.877 11.900 1.00 57.00 191 LEU A O 1
ATOM 1451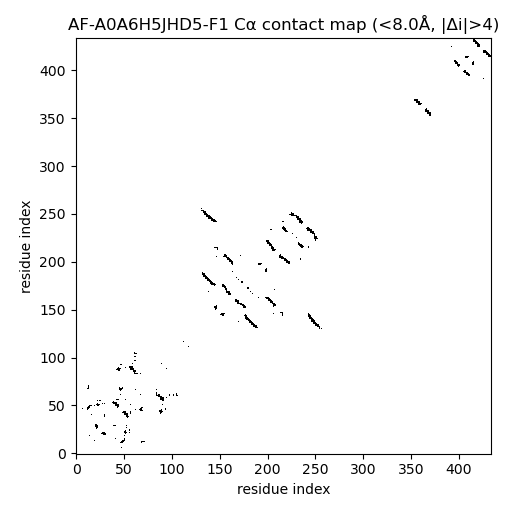 N N . ARG A 1 192 ? 13.183 15.454 9.966 1.00 52.69 192 ARG A N 1
ATOM 1452 C CA . ARG A 1 192 ? 14.574 15.404 10.451 1.00 52.69 192 ARG A CA 1
ATOM 1453 C C . ARG A 1 192 ? 14.908 16.644 11.292 1.00 52.69 192 ARG A C 1
ATOM 1455 O O . ARG A 1 192 ? 15.814 17.397 10.948 1.00 52.69 192 ARG A O 1
ATOM 1462 N N . VAL A 1 193 ? 14.188 16.852 12.385 1.00 44.53 193 VAL A N 1
ATOM 1463 C CA . VAL A 1 193 ? 14.671 17.679 13.486 1.00 44.53 193 VAL A CA 1
ATOM 1464 C C . VAL A 1 193 ? 15.330 16.697 14.463 1.00 44.53 193 VAL A C 1
ATOM 1466 O O . VAL A 1 193 ? 14.625 15.897 15.087 1.00 44.53 193 VAL A O 1
ATOM 1469 N N . PRO A 1 194 ? 16.673 16.619 14.488 1.00 44.84 194 PRO A N 1
ATOM 1470 C CA . PRO A 1 194 ? 17.422 15.707 15.337 1.00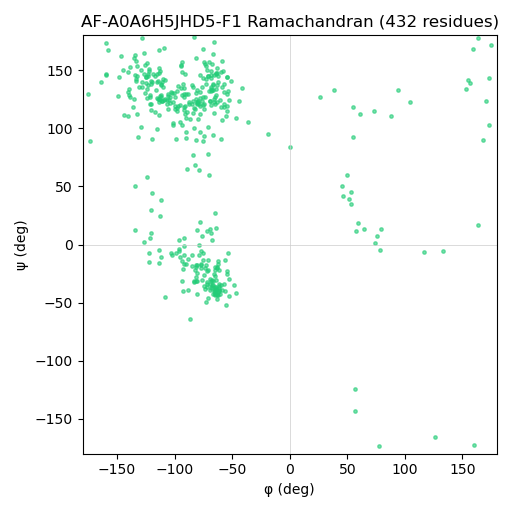 44.84 194 PRO A CA 1
ATOM 1471 C C . PRO A 1 194 ? 17.480 16.283 16.751 1.00 44.84 194 PRO A C 1
ATOM 1473 O O . PRO A 1 194 ? 18.546 16.614 17.255 1.00 44.84 194 PRO A O 1
ATOM 1476 N N . ASP A 1 195 ? 16.323 16.395 17.383 1.00 44.72 195 ASP A N 1
ATOM 1477 C CA . ASP A 1 195 ? 16.233 16.835 18.763 1.00 44.72 195 ASP A CA 1
ATOM 1478 C C . ASP A 1 195 ? 15.755 15.636 19.575 1.00 44.72 195 ASP A C 1
ATOM 1480 O O . ASP A 1 195 ? 14.995 14.793 19.083 1.00 44.72 195 ASP A O 1
ATOM 1484 N N . GLU A 1 196 ? 16.178 15.570 20.833 1.00 53.47 196 GLU A N 1
ATOM 1485 C CA . GLU A 1 196 ? 15.941 14.479 21.790 1.00 53.47 196 GLU A CA 1
ATOM 1486 C C . GLU A 1 196 ? 14.452 14.090 21.969 1.00 53.47 196 GLU A C 1
ATOM 1488 O O . GLU A 1 196 ? 14.144 13.055 22.557 1.00 53.47 196 GLU A O 1
ATOM 1493 N N . HIS A 1 197 ? 13.530 14.863 21.380 1.00 53.53 197 HIS A N 1
ATOM 1494 C CA . HIS A 1 197 ? 12.076 14.734 21.473 1.00 53.53 197 HIS A CA 1
ATOM 1495 C C . HIS A 1 197 ? 11.353 14.555 20.108 1.00 53.53 197 HIS A C 1
ATOM 1497 O O . HIS A 1 197 ? 10.152 14.287 20.088 1.00 53.53 197 HIS A O 1
ATOM 1503 N N . GLY A 1 198 ? 12.039 14.677 18.959 1.00 57.78 198 GLY A N 1
ATOM 1504 C CA . GLY A 1 198 ? 11.400 14.961 17.655 1.00 57.78 198 GLY A CA 1
ATOM 1505 C C . GLY A 1 198 ? 10.952 13.772 16.790 1.00 57.78 198 GLY A C 1
ATOM 1506 O O . GLY A 1 198 ? 10.130 13.944 15.893 1.00 57.78 198 GLY A O 1
ATOM 1507 N N . ASN A 1 199 ? 11.443 12.560 17.057 1.00 76.00 199 ASN A N 1
ATOM 1508 C CA . ASN A 1 199 ? 11.155 11.371 16.238 1.00 76.00 199 ASN A CA 1
ATOM 1509 C C . ASN A 1 199 ? 10.297 10.350 16.986 1.00 76.00 199 ASN A C 1
ATOM 1511 O O . ASN A 1 199 ? 10.549 9.150 16.892 1.00 76.00 199 ASN A O 1
ATOM 1515 N N . SER A 1 200 ? 9.328 10.801 17.780 1.00 90.12 200 SER A N 1
ATOM 1516 C CA . SER A 1 200 ? 8.370 9.894 18.407 1.00 90.12 200 SER A CA 1
ATOM 1517 C C . SER A 1 200 ? 7.134 9.722 17.524 1.00 90.12 200 SER A C 1
ATOM 1519 O O . SER A 1 200 ? 6.590 10.671 16.959 1.00 90.12 200 SER A O 1
ATOM 1521 N N . VAL A 1 201 ? 6.712 8.472 17.384 1.00 93.44 201 VAL A N 1
ATOM 1522 C CA . VAL A 1 201 ? 5.390 8.091 16.910 1.00 93.44 201 VAL A CA 1
ATOM 1523 C C . VAL A 1 201 ? 4.520 7.939 18.142 1.00 93.44 201 VAL A C 1
ATOM 1525 O O . VAL A 1 201 ? 4.800 7.079 18.975 1.00 93.44 201 VAL A O 1
ATOM 1528 N N . LYS A 1 202 ? 3.470 8.748 18.253 1.00 96.38 202 LYS A N 1
ATOM 1529 C CA . LYS A 1 202 ? 2.426 8.573 19.261 1.00 96.38 202 LYS A CA 1
ATOM 1530 C C . LYS A 1 202 ? 1.215 7.905 18.616 1.00 96.38 202 LYS A C 1
ATOM 1532 O O . LYS A 1 202 ? 0.754 8.331 17.559 1.00 96.38 202 LYS A O 1
ATOM 1537 N N . LEU A 1 203 ? 0.714 6.855 19.249 1.00 97.50 203 LEU A N 1
ATOM 1538 C CA . LEU A 1 203 ? -0.513 6.158 18.891 1.00 97.50 203 LEU A CA 1
ATOM 1539 C C . LEU A 1 203 ? -1.538 6.410 19.989 1.00 97.50 203 LEU A C 1
ATOM 1541 O O . LEU A 1 203 ? -1.267 6.131 21.153 1.00 97.50 203 LEU A O 1
ATOM 1545 N N . THR A 1 204 ? -2.720 6.886 19.622 1.00 97.69 204 THR A N 1
ATOM 1546 C CA . THR A 1 204 ? -3.850 7.016 20.545 1.00 97.69 204 THR A CA 1
ATOM 1547 C C . THR A 1 204 ? -5.005 6.178 20.010 1.00 97.69 204 THR A C 1
ATOM 1549 O O . THR A 1 204 ? -5.514 6.437 18.919 1.00 97.69 204 THR A O 1
ATOM 1552 N N . CYS A 1 205 ? -5.401 5.142 20.745 1.00 97.19 205 CYS A N 1
ATOM 1553 C CA . CYS A 1 205 ? -6.473 4.238 20.334 1.00 97.19 205 CYS A CA 1
ATOM 1554 C C . CYS A 1 205 ? -7.804 4.681 20.942 1.00 97.19 205 CYS A C 1
ATOM 1556 O O . CYS A 1 205 ? -7.883 4.957 22.140 1.00 97.19 205 CYS A O 1
ATOM 1558 N N . TYR A 1 206 ? -8.856 4.705 20.128 1.00 97.00 206 TYR A N 1
ATOM 1559 C CA . TYR A 1 206 ? -10.213 5.015 20.559 1.00 97.00 206 TYR A CA 1
ATOM 1560 C C . TYR A 1 206 ? -11.187 3.914 20.153 1.00 97.00 206 TYR A C 1
ATOM 1562 O O . TYR A 1 206 ? -10.991 3.216 19.162 1.00 97.00 206 TYR A O 1
ATOM 1570 N N . GLU A 1 207 ? -12.263 3.820 20.917 1.00 95.75 207 GLU A N 1
ATOM 1571 C CA . GLU A 1 207 ? -13.474 3.077 20.605 1.00 95.75 207 GLU A CA 1
ATOM 1572 C C . GLU A 1 207 ? -14.495 4.072 20.035 1.00 95.75 207 GLU A C 1
ATOM 1574 O O . GLU A 1 207 ? -14.850 5.043 20.716 1.00 95.75 207 GLU A O 1
ATOM 1579 N N . GLU A 1 208 ? -14.919 3.895 18.781 1.00 94.56 208 GLU A N 1
ATOM 1580 C CA . GLU A 1 208 ? -15.893 4.781 18.136 1.00 94.56 208 GLU A CA 1
ATOM 1581 C C . GLU A 1 208 ? -17.315 4.257 18.369 1.00 94.56 208 GLU A C 1
ATOM 1583 O O . GLU A 1 208 ? -17.660 3.140 18.009 1.00 94.56 208 GLU A O 1
ATOM 1588 N N . GLN A 1 209 ? -18.154 5.062 19.020 1.00 91.94 209 GLN A N 1
ATOM 1589 C CA . GLN A 1 209 ? -19.549 4.732 19.308 1.00 91.94 209 GLN A CA 1
ATOM 1590 C C . GLN A 1 209 ? -20.458 5.854 18.798 1.00 91.94 209 GLN A C 1
ATOM 1592 O O . GLN A 1 209 ? -20.011 6.977 18.563 1.00 91.94 209 GLN A O 1
ATOM 1597 N N . ALA A 1 210 ? -21.765 5.595 18.697 1.00 90.00 210 ALA A N 1
ATOM 1598 C CA . ALA A 1 210 ? -22.747 6.589 18.240 1.00 90.00 210 ALA A CA 1
ATOM 1599 C C . ALA A 1 210 ? -22.720 7.915 19.039 1.00 90.00 210 ALA A C 1
ATOM 1601 O O . ALA A 1 210 ? -23.142 8.950 18.530 1.00 90.00 210 ALA A O 1
ATOM 1602 N N . GLY A 1 211 ? -22.213 7.892 20.279 1.00 90.38 211 GLY A N 1
ATOM 1603 C CA . GLY A 1 211 ? -22.067 9.061 21.153 1.00 90.38 211 GLY A CA 1
ATOM 1604 C C . GLY A 1 211 ? -20.686 9.729 21.150 1.00 90.38 211 GLY A C 1
ATOM 1605 O O . GLY A 1 211 ? -20.477 10.654 21.931 1.00 90.38 211 GLY A O 1
ATOM 1606 N N . GLY A 1 212 ? -19.738 9.273 20.324 1.00 94.00 212 GLY A N 1
ATOM 1607 C CA . GLY A 1 212 ? -18.387 9.832 20.232 1.00 94.00 212 GLY A CA 1
ATOM 1608 C C . GLY A 1 212 ? -17.270 8.801 20.411 1.00 94.00 212 GLY A C 1
ATOM 1609 O O . GLY A 1 212 ? -17.486 7.593 20.342 1.00 94.00 212 GLY A O 1
ATOM 1610 N N . LYS A 1 213 ? -16.047 9.299 20.627 1.00 95.62 213 LYS A N 1
ATOM 1611 C CA . LYS A 1 213 ? -14.829 8.486 20.753 1.00 95.62 213 LYS A CA 1
ATOM 1612 C C . LYS A 1 213 ? -14.440 8.332 22.214 1.00 95.62 213 LYS A C 1
ATOM 1614 O O . LYS A 1 213 ? -14.210 9.326 22.900 1.00 95.62 213 LYS A O 1
ATOM 1619 N N . THR A 1 214 ? -14.338 7.094 22.680 1.00 95.12 214 THR A N 1
ATOM 1620 C CA . THR A 1 214 ? -13.858 6.780 24.030 1.00 95.12 214 THR A CA 1
ATOM 1621 C C . THR A 1 214 ? -12.397 6.360 23.960 1.00 95.12 214 THR A C 1
ATOM 1623 O O . THR A 1 214 ? -12.053 5.476 23.185 1.00 95.12 214 THR A O 1
ATOM 1626 N N . LEU A 1 215 ? -11.524 6.987 24.751 1.00 95.56 215 LEU A N 1
ATOM 1627 C CA . LEU A 1 215 ? -10.105 6.626 24.803 1.00 95.56 215 LEU A CA 1
ATOM 1628 C C . LEU A 1 215 ? -9.928 5.197 25.349 1.00 95.56 215 LEU A C 1
ATOM 1630 O O . LEU A 1 215 ? -10.461 4.875 26.411 1.00 95.56 215 LEU A O 1
ATOM 1634 N N . ILE A 1 216 ? -9.172 4.371 24.622 1.00 95.38 216 ILE A N 1
ATOM 1635 C CA . ILE A 1 216 ? -8.737 3.029 25.048 1.00 95.38 216 ILE A CA 1
ATOM 1636 C C . ILE A 1 216 ? -7.361 3.104 25.716 1.00 95.38 216 ILE A C 1
ATOM 1638 O O . ILE A 1 216 ? -7.104 2.415 26.700 1.00 95.38 216 ILE A O 1
ATOM 1642 N N . GLY A 1 217 ? -6.469 3.926 25.164 1.00 96.06 217 GLY A N 1
ATOM 1643 C CA . GLY A 1 217 ? -5.140 4.165 25.708 1.00 96.06 217 GLY A CA 1
ATOM 1644 C C . GLY A 1 217 ? -4.199 4.803 24.693 1.00 96.06 217 GLY A C 1
ATOM 1645 O O . GLY A 1 217 ? -4.552 5.015 23.527 1.00 96.06 217 GLY A O 1
ATOM 1646 N N . GLU A 1 218 ? -2.987 5.093 25.144 1.00 97.44 218 GLU A N 1
ATOM 1647 C CA . GLU A 1 218 ? -1.931 5.732 24.371 1.00 97.44 218 GLU A CA 1
ATOM 1648 C C . GLU A 1 218 ? -0.646 4.906 24.411 1.00 97.44 218 GLU A C 1
ATOM 1650 O O . GLU A 1 218 ? -0.326 4.258 25.400 1.00 97.44 218 GLU A O 1
ATOM 1655 N N . GLY A 1 219 ? 0.108 4.938 23.322 1.00 97.00 219 GLY A N 1
ATOM 1656 C CA . GLY A 1 219 ? 1.427 4.334 23.223 1.00 97.00 219 GLY A CA 1
ATOM 1657 C C . GLY A 1 219 ? 2.359 5.257 22.464 1.00 97.00 219 GLY A C 1
ATOM 1658 O O . GLY A 1 219 ? 1.923 6.052 21.629 1.00 97.00 219 GLY A O 1
ATOM 1659 N N . SER A 1 220 ? 3.656 5.174 22.734 1.00 96.06 220 SER A N 1
ATOM 1660 C CA . SER A 1 220 ? 4.640 5.906 21.942 1.00 96.06 220 SER A CA 1
ATOM 1661 C C . SER A 1 220 ? 5.890 5.076 21.707 1.00 96.06 220 SER A C 1
ATOM 1663 O O . SER A 1 220 ? 6.257 4.235 22.523 1.00 96.06 220 SER A O 1
ATOM 1665 N N . THR A 1 221 ? 6.534 5.292 20.567 1.00 94.88 221 THR A N 1
ATOM 1666 C CA . THR A 1 221 ? 7.829 4.687 20.248 1.00 94.88 221 THR A CA 1
ATOM 1667 C C . THR A 1 221 ? 8.659 5.637 19.397 1.00 94.88 221 THR A C 1
ATOM 1669 O O . THR A 1 221 ? 8.128 6.572 18.800 1.00 94.88 221 THR A O 1
ATOM 1672 N N . LYS A 1 222 ? 9.971 5.418 19.317 1.00 92.06 222 LYS A N 1
ATOM 1673 C CA . LYS A 1 222 ? 10.825 6.163 18.386 1.00 92.06 222 LYS A CA 1
ATOM 1674 C C . LYS A 1 222 ? 10.623 5.636 16.963 1.00 92.06 222 LYS A C 1
ATOM 1676 O O . LYS A 1 222 ? 10.462 4.435 16.754 1.00 92.06 222 LYS A O 1
ATOM 1681 N N . VAL A 1 223 ? 10.660 6.527 15.972 1.00 84.88 223 VAL A N 1
ATOM 1682 C CA . VAL A 1 223 ? 10.682 6.163 14.550 1.00 84.88 223 VAL A CA 1
ATOM 1683 C C . VAL A 1 223 ? 12.011 5.462 14.271 1.00 84.88 223 VAL A C 1
ATOM 1685 O O . VAL A 1 223 ? 13.029 6.103 14.019 1.00 84.88 223 VAL A O 1
ATOM 1688 N N . VAL A 1 224 ? 12.003 4.136 14.332 1.00 84.25 224 VAL A N 1
ATOM 1689 C CA . VAL A 1 224 ? 13.116 3.284 13.904 1.00 84.25 224 VAL A CA 1
ATOM 1690 C C . VAL A 1 224 ? 12.668 2.548 12.649 1.00 84.25 224 VAL A C 1
ATOM 1692 O O . VAL A 1 224 ? 11.508 2.151 12.546 1.00 84.25 224 VAL A O 1
ATOM 1695 N N . GLU A 1 225 ? 13.550 2.396 11.665 1.00 75.75 225 GLU A N 1
ATOM 1696 C CA . GLU A 1 225 ? 13.254 1.562 10.502 1.00 75.75 225 GLU A CA 1
ATOM 1697 C C . GLU A 1 225 ? 13.126 0.104 10.958 1.00 75.75 225 GLU A C 1
ATOM 1699 O O . GLU A 1 225 ? 14.087 -0.500 11.422 1.00 75.75 225 GLU A O 1
ATOM 1704 N N . THR A 1 226 ? 11.917 -0.448 10.871 1.00 77.12 226 THR A N 1
ATOM 1705 C CA . THR A 1 226 ? 11.601 -1.781 11.416 1.00 77.12 226 THR A CA 1
ATOM 1706 C C . THR A 1 226 ? 11.693 -2.891 10.371 1.00 77.12 226 THR A C 1
ATOM 1708 O O . THR A 1 226 ? 11.445 -4.055 10.676 1.00 77.12 226 THR A O 1
ATOM 1711 N N . GLY A 1 227 ? 11.931 -2.545 9.102 1.00 79.75 227 GLY A N 1
ATOM 1712 C CA . GLY A 1 227 ? 11.820 -3.493 7.994 1.00 79.75 227 GLY A CA 1
ATOM 1713 C C . GLY A 1 227 ? 10.426 -4.139 7.908 1.00 79.75 227 GLY A C 1
ATOM 1714 O O . GLY A 1 227 ? 9.404 -3.491 8.151 1.00 79.75 227 GLY A O 1
ATOM 1715 N N . LEU A 1 228 ? 10.385 -5.424 7.537 1.00 77.25 228 LEU A N 1
ATOM 1716 C CA . LEU A 1 228 ? 9.141 -6.184 7.330 1.00 77.25 228 LEU A CA 1
ATOM 1717 C C . LEU A 1 228 ? 8.506 -6.709 8.626 1.00 77.25 228 LEU A C 1
ATOM 1719 O O . LEU A 1 228 ? 7.296 -6.952 8.652 1.00 77.25 228 LEU A O 1
ATOM 1723 N N . GLU A 1 229 ? 9.295 -6.898 9.681 1.00 86.94 229 GLU A N 1
ATOM 1724 C CA . GLU A 1 229 ? 8.824 -7.508 10.930 1.00 86.94 229 GLU A CA 1
ATOM 1725 C C . GLU A 1 229 ? 7.905 -6.562 11.710 1.00 86.94 229 GLU A C 1
ATOM 1727 O O . GLU A 1 229 ? 6.886 -6.994 12.250 1.00 86.94 229 GLU A O 1
ATOM 1732 N N . GLY A 1 230 ? 8.175 -5.256 11.641 1.00 92.56 230 GLY A N 1
ATOM 1733 C CA . GLY A 1 230 ? 7.422 -4.248 12.383 1.00 92.56 230 GLY A CA 1
ATOM 1734 C C . GLY A 1 230 ? 7.829 -4.184 13.853 1.00 92.56 230 GLY A C 1
ATOM 1735 O O . GLY A 1 230 ? 8.795 -4.805 14.279 1.00 92.56 230 GLY A O 1
ATOM 1736 N N . MET A 1 231 ? 7.098 -3.393 14.629 1.00 95.25 231 MET A N 1
ATOM 1737 C CA . MET A 1 231 ? 7.308 -3.202 16.059 1.00 95.25 231 MET A CA 1
ATOM 1738 C C . MET A 1 231 ? 5.958 -3.158 16.766 1.00 95.25 231 MET A C 1
ATOM 1740 O O . MET A 1 231 ? 5.041 -2.472 16.312 1.00 95.25 231 MET A O 1
ATOM 1744 N N . TRP A 1 232 ? 5.842 -3.887 17.873 1.00 97.00 232 TRP A N 1
ATOM 1745 C CA . TRP A 1 232 ? 4.690 -3.795 18.762 1.00 97.00 232 TRP A CA 1
ATOM 1746 C C . TRP A 1 232 ? 4.858 -2.594 19.689 1.00 97.00 232 TRP A C 1
ATOM 1748 O O . TRP A 1 232 ? 5.872 -2.466 20.370 1.00 97.00 232 TRP A O 1
ATOM 1758 N N . VAL A 1 233 ? 3.867 -1.709 19.687 1.00 97.31 233 VAL A N 1
ATOM 1759 C CA . VAL A 1 233 ? 3.801 -0.538 20.557 1.00 97.31 233 VAL A CA 1
ATOM 1760 C C . VAL A 1 233 ? 2.757 -0.815 21.636 1.00 97.31 233 VAL A C 1
ATOM 1762 O O . VAL A 1 233 ? 1.583 -0.989 21.290 1.00 97.31 233 VAL A O 1
ATOM 1765 N N . PRO A 1 234 ? 3.149 -0.878 22.919 1.00 97.19 234 PRO A N 1
ATOM 1766 C CA . PRO A 1 234 ? 2.200 -1.077 24.001 1.00 97.19 234 PRO A CA 1
ATOM 1767 C C . PRO A 1 234 ? 1.289 0.143 24.127 1.00 97.19 234 PRO A C 1
ATOM 1769 O O . PRO A 1 234 ? 1.742 1.285 24.038 1.00 97.19 234 PRO A O 1
ATOM 1772 N N . ILE A 1 235 ? 0.003 -0.119 24.324 1.00 97.25 235 ILE A N 1
ATOM 1773 C CA . ILE A 1 235 ? -1.031 0.880 24.568 1.00 97.25 235 ILE A CA 1
ATOM 1774 C C . ILE A 1 235 ? -1.382 0.812 26.051 1.00 97.25 235 ILE A C 1
ATOM 1776 O O . ILE A 1 235 ? -1.719 -0.256 26.564 1.00 97.25 235 ILE A O 1
ATOM 1780 N N . THR A 1 236 ? -1.274 1.939 26.745 1.00 95.56 236 THR A N 1
ATOM 1781 C CA . THR A 1 236 ? -1.515 2.051 28.184 1.00 95.56 236 THR A CA 1
ATOM 1782 C C . THR A 1 236 ? -2.603 3.081 28.469 1.00 95.56 236 THR A C 1
ATOM 1784 O O . THR A 1 236 ? -2.818 4.021 27.707 1.00 95.56 236 THR A O 1
ATOM 1787 N N . ASP A 1 237 ? -3.332 2.886 29.561 1.00 93.44 237 ASP A N 1
ATOM 1788 C CA . ASP A 1 237 ? -4.314 3.842 30.079 1.00 93.44 237 ASP A CA 1
ATOM 1789 C C . ASP A 1 237 ? -3.842 4.253 31.478 1.00 93.44 237 ASP A C 1
ATOM 1791 O O . ASP A 1 237 ? -3.279 3.435 32.200 1.00 93.44 237 ASP A O 1
ATOM 1795 N N . GLU A 1 238 ? -4.082 5.486 31.919 1.00 90.31 238 GLU A N 1
ATOM 1796 C CA . GLU A 1 238 ? -3.658 5.953 33.252 1.00 90.31 238 GLU A CA 1
ATOM 1797 C C . GLU A 1 238 ? -4.170 5.041 34.383 1.00 90.31 238 GLU A C 1
ATOM 1799 O O . GLU A 1 238 ? -3.583 4.960 35.460 1.00 90.31 238 GLU A O 1
ATOM 1804 N N . ARG A 1 239 ? -5.274 4.328 34.132 1.00 88.75 239 ARG A N 1
ATOM 1805 C CA . ARG A 1 239 ? -5.924 3.420 35.083 1.00 88.75 239 ARG A CA 1
ATOM 1806 C C . ARG A 1 239 ? -5.482 1.961 34.966 1.00 88.75 239 ARG A C 1
ATOM 1808 O O . ARG A 1 239 ? -5.834 1.168 35.839 1.00 88.75 239 ARG A O 1
ATOM 1815 N N . ARG A 1 240 ? -4.798 1.566 33.887 1.00 79.62 240 ARG A N 1
ATOM 1816 C CA . ARG A 1 240 ? -4.444 0.167 33.586 1.00 79.62 240 ARG A CA 1
ATOM 1817 C C . ARG A 1 240 ? -3.040 0.084 33.003 1.00 79.62 240 ARG A C 1
ATOM 1819 O O . ARG A 1 240 ? -2.733 0.758 32.029 1.00 79.62 240 ARG A O 1
ATOM 1826 N N . SER A 1 241 ? -2.220 -0.818 33.537 1.00 79.75 241 SER A N 1
ATOM 1827 C CA . SER A 1 241 ? -0.818 -0.958 33.125 1.00 79.75 241 SER A CA 1
ATOM 1828 C C . SER A 1 241 ? -0.639 -1.207 31.623 1.00 79.75 241 SER A C 1
ATOM 1830 O O . SER A 1 241 ? 0.257 -0.610 31.040 1.00 79.75 241 SER A O 1
ATOM 1832 N N . VAL A 1 242 ? -1.484 -2.030 30.988 1.00 84.94 242 VAL A N 1
ATOM 1833 C CA . VAL A 1 242 ? -1.495 -2.270 29.531 1.00 84.94 242 VAL A CA 1
ATOM 1834 C C . VAL A 1 242 ? -2.923 -2.592 29.078 1.00 84.94 242 VAL A C 1
ATOM 1836 O O . VAL A 1 242 ? -3.562 -3.481 29.639 1.00 84.94 242 VAL A O 1
ATOM 1839 N N . THR A 1 243 ? -3.434 -1.881 28.069 1.00 90.31 243 THR A N 1
ATOM 1840 C CA . THR A 1 243 ? -4.757 -2.119 27.462 1.00 90.31 243 THR A CA 1
ATOM 1841 C C . THR A 1 243 ? -4.690 -2.834 26.117 1.00 90.31 243 THR A C 1
ATOM 1843 O O . THR A 1 243 ? -5.737 -3.226 25.617 1.00 90.31 243 THR A O 1
ATOM 1846 N N . GLY A 1 244 ? -3.495 -3.041 25.554 1.00 95.81 244 GLY A N 1
ATOM 1847 C CA . GLY A 1 244 ? -3.231 -3.858 24.365 1.00 95.81 244 GLY A CA 1
ATOM 1848 C C . GLY A 1 244 ? -1.898 -3.492 23.712 1.00 95.81 244 GLY A C 1
ATOM 1849 O O . GLY A 1 244 ? -1.139 -2.688 24.248 1.00 95.81 244 GLY A O 1
ATOM 1850 N N . GLU A 1 245 ? -1.604 -4.056 22.540 1.00 97.31 245 GLU A N 1
ATOM 1851 C CA . GLU A 1 245 ? -0.423 -3.682 21.748 1.00 97.31 245 GLU A CA 1
ATOM 1852 C C . GLU A 1 245 ? -0.796 -3.475 20.276 1.00 97.31 245 GLU A C 1
ATOM 1854 O O . GLU A 1 245 ? -1.593 -4.233 19.724 1.00 97.31 245 GLU A O 1
ATOM 1859 N N . VAL A 1 246 ? -0.195 -2.484 19.613 1.00 97.62 246 VAL A N 1
ATOM 1860 C CA . VAL A 1 246 ? -0.414 -2.179 18.187 1.00 97.62 246 VAL A CA 1
ATOM 1861 C C . VAL A 1 246 ? 0.857 -2.457 17.391 1.00 97.62 246 VAL A C 1
ATOM 1863 O O . VAL A 1 246 ? 1.916 -1.917 17.692 1.00 97.62 246 VAL A O 1
ATOM 1866 N N . LEU A 1 247 ? 0.759 -3.282 16.349 1.00 97.31 247 LEU A N 1
ATOM 1867 C CA . LEU A 1 247 ? 1.849 -3.558 15.419 1.00 97.31 247 LEU A CA 1
ATOM 1868 C C . LEU A 1 247 ? 1.920 -2.464 14.353 1.00 97.31 247 LEU A C 1
ATOM 1870 O O . LEU A 1 247 ? 1.014 -2.335 13.521 1.00 97.31 247 LEU A O 1
ATOM 1874 N N . ILE A 1 248 ? 3.037 -1.744 14.325 1.00 97.00 248 ILE A N 1
ATOM 1875 C CA . ILE A 1 248 ? 3.350 -0.774 13.275 1.00 97.00 248 ILE A CA 1
ATOM 1876 C C . ILE A 1 248 ? 4.546 -1.226 12.441 1.00 97.00 248 ILE A C 1
ATOM 1878 O O . ILE A 1 248 ? 5.435 -1.922 12.927 1.00 97.00 248 ILE A O 1
ATOM 1882 N N . ARG A 1 249 ? 4.595 -0.811 11.175 1.00 95.38 249 ARG A N 1
ATOM 1883 C CA . ARG A 1 249 ? 5.783 -0.938 10.321 1.00 95.38 249 ARG A CA 1
ATOM 1884 C C . ARG A 1 249 ? 6.214 0.430 9.840 1.00 95.38 249 ARG A C 1
ATOM 1886 O O . ARG A 1 249 ? 5.414 1.151 9.252 1.00 95.38 249 ARG A O 1
ATOM 1893 N N . CYS A 1 250 ? 7.484 0.747 10.024 1.00 93.44 250 CYS A N 1
ATOM 1894 C CA . CYS A 1 250 ? 8.075 1.998 9.577 1.00 93.44 250 CYS A CA 1
ATOM 1895 C C . CYS A 1 250 ? 9.046 1.709 8.433 1.00 93.44 250 CYS A C 1
ATOM 1897 O O . CYS A 1 250 ? 9.984 0.928 8.593 1.00 93.44 250 CYS A O 1
ATOM 1899 N N . THR A 1 251 ? 8.829 2.342 7.280 1.00 90.44 251 THR A N 1
ATOM 1900 C CA . THR A 1 251 ? 9.706 2.216 6.107 1.00 90.44 251 THR A CA 1
ATOM 1901 C C . THR A 1 251 ? 10.168 3.585 5.634 1.00 90.44 251 THR A C 1
ATOM 1903 O O . THR A 1 251 ? 9.363 4.502 5.446 1.00 90.44 251 THR A O 1
ATOM 1906 N N . TYR A 1 252 ? 11.474 3.734 5.421 1.00 86.75 252 TYR A N 1
ATOM 1907 C CA . TYR A 1 252 ? 12.032 4.958 4.867 1.00 86.75 252 TYR A CA 1
ATOM 1908 C C . TYR A 1 252 ? 12.063 4.872 3.338 1.00 86.75 252 TYR A C 1
ATOM 1910 O O . TYR A 1 252 ? 12.782 4.074 2.739 1.00 86.75 252 TYR A O 1
ATOM 1918 N N . LYS A 1 253 ? 11.280 5.718 2.667 1.00 83.06 253 LYS A N 1
ATOM 1919 C CA . LYS A 1 253 ? 11.321 5.867 1.211 1.00 83.06 253 LYS A CA 1
ATOM 1920 C C . LYS A 1 253 ? 12.336 6.962 0.883 1.00 83.06 253 LYS A C 1
ATOM 1922 O O . LYS A 1 253 ? 12.006 8.148 0.825 1.00 83.06 253 LYS A O 1
ATOM 1927 N N . GLY A 1 254 ? 13.588 6.557 0.667 1.00 77.56 254 GLY A N 1
ATOM 1928 C CA . GLY A 1 254 ? 14.633 7.460 0.182 1.00 77.56 254 GLY A CA 1
ATOM 1929 C C . GLY A 1 254 ? 14.218 8.164 -1.117 1.00 77.56 254 GLY A C 1
ATOM 1930 O O . GLY A 1 254 ? 13.539 7.577 -1.967 1.00 77.56 254 GLY A O 1
ATOM 1931 N N . ALA A 1 255 ? 14.620 9.429 -1.274 1.00 59.69 255 ALA A N 1
ATOM 1932 C CA . ALA A 1 255 ? 14.361 10.212 -2.479 1.00 59.69 255 ALA A CA 1
ATOM 1933 C C . ALA A 1 255 ? 14.982 9.505 -3.694 1.00 59.69 255 ALA A C 1
ATOM 1935 O O . ALA A 1 255 ? 16.199 9.494 -3.867 1.00 59.69 255 ALA A O 1
ATOM 1936 N N . ARG A 1 256 ? 14.156 8.905 -4.559 1.00 52.50 256 ARG A N 1
ATOM 1937 C CA . ARG A 1 256 ? 14.629 8.082 -5.688 1.00 52.50 256 ARG A CA 1
ATOM 1938 C C . ARG A 1 256 ? 15.355 8.856 -6.807 1.00 52.50 256 ARG A C 1
ATOM 1940 O O . ARG A 1 256 ? 15.630 8.256 -7.835 1.00 52.50 256 ARG A O 1
ATOM 1947 N N . ASN A 1 257 ? 15.701 10.139 -6.633 1.00 43.25 257 ASN A N 1
ATOM 1948 C CA . ASN A 1 257 ? 16.256 10.984 -7.704 1.00 43.25 257 ASN A CA 1
ATOM 1949 C C . ASN A 1 257 ? 17.483 11.847 -7.347 1.00 43.25 257 ASN A C 1
ATOM 1951 O O . ASN A 1 257 ? 17.873 12.681 -8.164 1.00 43.25 257 ASN A O 1
ATOM 1955 N N . ALA A 1 258 ? 18.161 11.645 -6.214 1.00 35.41 258 ALA A N 1
ATOM 1956 C CA . ALA A 1 258 ? 19.512 12.193 -6.071 1.00 35.41 258 ALA A CA 1
ATOM 1957 C C . ALA A 1 258 ? 20.495 11.240 -6.768 1.00 35.41 258 ALA A C 1
ATOM 1959 O O . ALA A 1 258 ? 20.964 10.283 -6.161 1.00 35.41 258 ALA A O 1
ATOM 1960 N N . ARG A 1 259 ? 20.763 11.453 -8.066 1.00 32.56 259 ARG A N 1
ATOM 1961 C CA . ARG A 1 259 ? 21.897 10.806 -8.745 1.00 32.56 259 ARG A CA 1
ATOM 1962 C C . ARG A 1 259 ? 23.179 11.185 -7.987 1.00 32.56 259 ARG A C 1
ATOM 1964 O O . ARG A 1 259 ? 23.508 12.371 -7.984 1.00 32.56 259 ARG A O 1
ATOM 1971 N N . PRO A 1 260 ? 23.939 10.239 -7.413 1.00 33.19 260 PRO A N 1
ATOM 1972 C CA . PRO A 1 260 ? 25.352 10.478 -7.166 1.00 33.19 260 PRO A CA 1
ATOM 1973 C C . PRO A 1 260 ? 26.020 10.661 -8.534 1.00 33.19 260 PRO A C 1
ATOM 1975 O O . PRO A 1 260 ? 25.696 9.939 -9.485 1.00 33.19 260 PRO A O 1
ATOM 1978 N N . ALA A 1 261 ? 26.919 11.637 -8.661 1.00 30.39 261 ALA A N 1
ATOM 1979 C CA . ALA A 1 261 ? 27.800 11.719 -9.818 1.00 30.39 261 ALA A CA 1
ATOM 1980 C C . ALA A 1 261 ? 28.506 10.362 -9.991 1.00 30.39 261 ALA A C 1
ATOM 1982 O O . ALA A 1 261 ? 29.087 9.822 -9.052 1.00 30.39 261 ALA A O 1
ATOM 1983 N N . ALA A 1 262 ? 28.360 9.774 -11.175 1.00 37.03 262 ALA A N 1
ATOM 1984 C CA . ALA A 1 262 ? 28.838 8.437 -11.484 1.00 37.03 262 ALA A CA 1
ATOM 1985 C C . ALA A 1 262 ? 30.370 8.381 -11.519 1.00 37.03 262 ALA A C 1
ATOM 1987 O O . ALA A 1 262 ? 30.976 9.177 -12.230 1.00 37.03 262 ALA A O 1
ATOM 1988 N N . LEU A 1 263 ? 30.969 7.370 -10.880 1.00 31.00 263 LEU A N 1
ATOM 1989 C CA . LEU A 1 263 ? 32.282 6.838 -11.258 1.00 31.00 263 LEU A CA 1
ATOM 1990 C C . LEU A 1 263 ? 32.314 5.299 -11.131 1.00 31.00 263 LEU A C 1
ATOM 1992 O O . LEU A 1 263 ? 32.246 4.745 -10.043 1.00 31.00 263 LEU A O 1
ATOM 1996 N N . GLY A 1 264 ? 32.391 4.646 -12.297 1.00 30.86 264 GLY A N 1
ATOM 1997 C CA . GLY A 1 264 ? 33.227 3.474 -12.611 1.00 30.86 264 GLY A CA 1
ATOM 1998 C C . GLY A 1 264 ? 33.164 2.189 -11.773 1.00 30.86 264 GLY A C 1
ATOM 1999 O O . GLY A 1 264 ? 33.953 2.013 -10.861 1.00 30.86 264 GLY A O 1
ATOM 2000 N N . GLY A 1 265 ? 32.313 1.255 -12.217 1.00 34.84 265 GLY A N 1
ATOM 2001 C CA . GLY A 1 265 ? 32.621 -0.120 -12.671 1.00 34.84 265 GLY A CA 1
ATOM 2002 C C . GLY A 1 265 ? 33.682 -1.006 -11.987 1.00 34.84 265 GLY A C 1
ATOM 2003 O O . GLY A 1 265 ? 34.841 -0.628 -11.898 1.00 34.84 265 GLY A O 1
ATOM 2004 N N . LEU A 1 266 ? 33.296 -2.266 -11.719 1.00 31.95 266 LEU A N 1
ATOM 2005 C CA . LEU A 1 266 ? 33.872 -3.542 -12.220 1.00 31.95 266 LEU A CA 1
ATOM 2006 C C . LEU A 1 266 ? 33.626 -4.681 -11.213 1.00 31.95 266 LEU A C 1
ATOM 2008 O O . LEU A 1 266 ? 33.815 -4.520 -10.014 1.00 31.95 266 LEU A O 1
ATOM 2012 N N . GLY A 1 267 ? 33.176 -5.830 -11.721 1.00 33.44 267 GLY A N 1
ATOM 2013 C CA . GLY A 1 267 ? 32.924 -7.042 -10.940 1.00 33.44 267 GLY A CA 1
ATOM 2014 C C . GLY A 1 267 ? 33.934 -8.155 -11.225 1.00 33.44 267 GLY A C 1
ATOM 2015 O O . GLY A 1 267 ? 34.678 -8.097 -12.200 1.00 33.44 267 GLY A O 1
ATOM 2016 N N . SER A 1 268 ? 33.893 -9.192 -10.389 1.00 30.91 268 SER A N 1
ATOM 2017 C CA . SER A 1 268 ? 34.531 -10.503 -10.576 1.00 30.91 268 SER A CA 1
ATOM 2018 C C . SER A 1 268 ? 33.557 -11.533 -9.978 1.00 30.91 268 SER A C 1
ATOM 2020 O O . SER A 1 268 ? 33.065 -11.319 -8.877 1.00 30.91 268 SER A O 1
ATOM 2022 N N . SER A 1 269 ? 32.919 -12.386 -10.782 1.00 34.00 269 SER A N 1
ATOM 2023 C CA . SER A 1 269 ? 33.340 -13.706 -11.291 1.00 34.00 269 SER A CA 1
ATOM 2024 C C . SER A 1 269 ? 32.826 -14.858 -10.406 1.00 34.00 269 SER A C 1
ATOM 2026 O O . SER A 1 269 ? 32.806 -14.788 -9.183 1.00 34.00 269 SER A O 1
ATOM 2028 N N . LYS A 1 270 ? 32.262 -15.870 -11.078 1.00 35.94 270 LYS A N 1
ATOM 2029 C CA . LYS A 1 270 ? 31.566 -17.037 -10.518 1.00 35.94 270 LYS A CA 1
ATOM 2030 C C . LYS A 1 270 ? 32.538 -18.205 -10.352 1.00 35.94 270 LYS A C 1
ATOM 2032 O O . LYS A 1 270 ? 33.431 -18.360 -11.180 1.00 35.94 270 LYS A O 1
ATOM 2037 N N . SER A 1 271 ? 32.211 -19.130 -9.455 1.00 29.03 271 SER A N 1
ATOM 2038 C CA . SER A 1 271 ? 32.529 -20.548 -9.635 1.00 29.03 271 SER A CA 1
ATOM 2039 C C . SER A 1 271 ? 31.310 -21.423 -9.316 1.00 29.03 271 SER A C 1
ATOM 2041 O O . SER A 1 271 ? 30.484 -21.129 -8.456 1.00 29.03 271 SER A O 1
ATOM 2043 N N . SER A 1 272 ? 31.168 -22.452 -10.140 1.00 32.00 272 SER A N 1
ATOM 2044 C CA . SER A 1 272 ? 30.143 -23.493 -10.192 1.00 32.00 272 SER A CA 1
ATOM 2045 C C . SER A 1 272 ? 30.589 -24.741 -9.433 1.00 32.00 272 SER A C 1
ATOM 2047 O O . SER A 1 272 ? 31.781 -25.027 -9.468 1.00 32.00 272 SER A O 1
ATOM 2049 N N . LEU A 1 273 ? 29.662 -25.563 -8.923 1.00 28.05 273 LEU A N 1
ATOM 2050 C CA . LEU A 1 273 ? 29.831 -27.025 -8.917 1.00 28.05 273 LEU A CA 1
ATOM 2051 C C . LEU A 1 273 ? 28.495 -27.773 -8.768 1.00 28.05 273 LEU A C 1
ATOM 2053 O O . LEU A 1 273 ? 27.536 -27.305 -8.163 1.00 28.05 273 LEU A O 1
ATOM 2057 N N . SER A 1 274 ? 28.469 -28.915 -9.444 1.00 31.80 274 SER A N 1
ATOM 2058 C CA . SER A 1 274 ? 27.369 -29.800 -9.822 1.00 31.80 274 SER A CA 1
ATOM 2059 C C . SER A 1 274 ? 26.860 -30.710 -8.701 1.00 31.80 274 SER A C 1
ATOM 2061 O O . SER A 1 274 ? 27.665 -31.261 -7.955 1.00 31.80 274 SER A O 1
ATOM 2063 N N . TYR A 1 275 ? 25.552 -30.990 -8.683 1.00 26.98 275 TYR A N 1
ATOM 2064 C CA . TYR A 1 275 ? 24.944 -32.039 -7.856 1.00 26.98 275 TYR A CA 1
ATOM 2065 C C . TYR A 1 275 ? 24.504 -33.219 -8.737 1.00 26.98 275 TYR A C 1
ATOM 2067 O O . TYR A 1 275 ? 23.771 -33.036 -9.711 1.00 26.98 275 TYR A O 1
ATOM 2075 N N . ARG A 1 276 ? 24.984 -34.424 -8.407 1.00 29.25 276 ARG A N 1
ATOM 2076 C CA . ARG A 1 276 ? 24.698 -35.697 -9.084 1.00 29.25 276 ARG A CA 1
ATOM 2077 C C . ARG A 1 276 ? 23.827 -36.554 -8.157 1.00 29.25 276 ARG A C 1
ATOM 2079 O O . ARG A 1 276 ? 24.099 -36.640 -6.966 1.00 29.25 276 ARG A O 1
ATOM 2086 N N . GLN A 1 277 ? 22.790 -37.166 -8.722 1.00 35.66 277 GLN A N 1
ATOM 2087 C CA . GLN A 1 277 ? 21.909 -38.137 -8.068 1.00 35.66 277 GLN A CA 1
ATOM 2088 C C . GLN A 1 277 ? 22.634 -39.456 -7.766 1.00 35.66 277 GLN A C 1
ATOM 2090 O O . GLN A 1 277 ? 23.354 -39.946 -8.634 1.00 35.66 277 GLN A O 1
ATOM 2095 N N . SER A 1 278 ? 22.316 -40.082 -6.627 1.00 31.14 278 SER A N 1
ATOM 2096 C CA . SER A 1 278 ? 22.215 -41.547 -6.515 1.00 31.14 278 SER A CA 1
ATOM 2097 C C . SER A 1 278 ? 21.382 -41.965 -5.297 1.00 31.14 278 SER A C 1
ATOM 2099 O O . SER A 1 278 ? 21.348 -41.292 -4.271 1.00 31.14 278 SER A O 1
ATOM 2101 N N . SER A 1 279 ? 20.688 -43.080 -5.479 1.00 37.41 279 SER A N 1
ATOM 2102 C CA . SER A 1 279 ? 19.616 -43.686 -4.690 1.00 37.41 279 SER A CA 1
ATOM 2103 C C . SER A 1 279 ? 20.039 -45.040 -4.108 1.00 37.41 279 SER A C 1
ATOM 2105 O O . SER A 1 279 ? 20.617 -45.818 -4.858 1.00 37.41 279 SER A O 1
ATOM 2107 N N . SER A 1 280 ? 19.670 -45.330 -2.850 1.00 35.00 280 SER A N 1
ATOM 2108 C CA . SER A 1 280 ? 19.515 -46.649 -2.165 1.00 35.00 280 SER A CA 1
ATOM 2109 C C . SER A 1 280 ? 19.701 -46.403 -0.654 1.00 35.00 280 SER A C 1
ATOM 2111 O O . SER A 1 280 ? 20.564 -45.608 -0.314 1.00 35.00 280 SER A O 1
ATOM 2113 N N . GLY A 1 281 ? 19.033 -46.976 0.346 1.00 30.89 281 GLY A N 1
ATOM 2114 C CA . GLY A 1 281 ? 18.069 -48.062 0.504 1.00 30.89 281 GLY A CA 1
ATOM 2115 C C . GLY A 1 281 ? 18.182 -48.560 1.967 1.00 30.89 281 GLY A C 1
ATOM 2116 O O . GLY A 1 281 ? 19.287 -48.632 2.482 1.00 30.89 281 GLY A O 1
ATOM 2117 N N . GLY A 1 282 ? 17.052 -48.863 2.621 1.00 33.38 282 GLY A N 1
ATOM 2118 C CA . GLY A 1 282 ? 16.877 -49.903 3.662 1.00 33.38 282 GLY A CA 1
ATOM 2119 C C . GLY A 1 282 ? 17.640 -49.892 5.010 1.00 33.38 282 GLY A C 1
ATOM 2120 O O . GLY A 1 282 ? 18.794 -50.280 5.071 1.00 33.38 282 GLY A O 1
ATOM 2121 N N . PHE A 1 283 ? 16.872 -49.675 6.095 1.00 35.41 283 PHE A N 1
ATOM 2122 C CA . PHE A 1 283 ? 16.796 -50.462 7.356 1.00 35.41 283 PHE A CA 1
ATOM 2123 C C . PHE A 1 283 ? 18.054 -50.770 8.213 1.00 35.41 283 PHE A C 1
ATOM 2125 O O . PHE A 1 283 ? 18.847 -51.634 7.856 1.00 35.41 283 PHE A O 1
ATOM 2132 N N . ARG A 1 284 ? 18.077 -50.277 9.471 1.00 32.97 284 ARG A N 1
ATOM 2133 C CA . ARG A 1 284 ? 17.915 -51.056 10.735 1.00 32.97 284 ARG A CA 1
ATOM 2134 C C . ARG A 1 284 ? 18.165 -50.198 11.991 1.00 32.97 284 ARG A C 1
ATOM 2136 O O . ARG A 1 284 ? 19.054 -49.360 12.016 1.00 32.97 284 ARG A O 1
ATOM 2143 N N . SER A 1 285 ? 17.376 -50.472 13.029 1.00 44.16 285 SER A N 1
ATOM 2144 C CA . SER A 1 285 ? 17.485 -49.970 14.404 1.00 44.16 285 SER A CA 1
ATOM 2145 C C . SER A 1 285 ? 18.683 -50.563 15.159 1.00 44.16 285 SER A C 1
ATOM 2147 O O . SER A 1 285 ? 18.915 -51.766 15.016 1.00 44.16 285 SER A O 1
ATOM 2149 N N . ARG A 1 286 ? 19.334 -49.779 16.037 1.00 33.34 286 ARG A N 1
ATOM 2150 C CA . ARG A 1 286 ? 19.774 -50.213 17.383 1.00 33.34 286 ARG A CA 1
ATOM 2151 C C . ARG A 1 286 ? 20.387 -49.083 18.229 1.00 33.34 286 ARG A C 1
ATOM 2153 O O . ARG A 1 286 ? 21.256 -48.370 17.749 1.00 33.34 286 ARG A O 1
ATOM 2160 N N . ASP A 1 287 ? 19.871 -48.988 19.454 1.00 37.03 287 ASP A N 1
ATOM 2161 C CA . ASP A 1 287 ? 20.480 -48.728 20.771 1.00 37.03 287 ASP A CA 1
ATOM 2162 C C . ASP A 1 287 ? 21.801 -47.945 20.906 1.00 37.03 287 ASP A C 1
ATOM 2164 O O . ASP A 1 287 ? 22.837 -48.369 20.410 1.00 37.03 287 ASP A O 1
ATOM 2168 N N . GLY A 1 288 ? 21.738 -46.906 21.753 1.00 42.12 288 GLY A N 1
ATOM 2169 C CA . GLY A 1 288 ? 22.503 -46.815 23.007 1.00 42.12 288 GLY A CA 1
ATOM 2170 C C . GLY A 1 288 ? 24.006 -46.538 22.933 1.00 42.12 288 GLY A C 1
ATOM 2171 O O . GLY A 1 288 ? 24.785 -47.403 22.549 1.00 42.12 288 GLY A O 1
ATOM 2172 N N . GLY A 1 289 ? 24.414 -45.377 23.448 1.00 33.31 289 GLY A N 1
ATOM 2173 C CA . GLY A 1 289 ? 25.806 -45.093 23.788 1.00 33.31 289 GLY A CA 1
ATOM 2174 C C . GLY A 1 289 ? 26.003 -43.642 24.204 1.00 33.31 289 GLY A C 1
ATOM 2175 O O . GLY A 1 289 ? 26.031 -42.764 23.347 1.00 33.31 289 GLY A O 1
ATOM 2176 N N . ASP A 1 290 ? 26.118 -43.425 25.513 1.00 47.09 290 ASP A N 1
ATOM 2177 C CA . ASP A 1 290 ? 26.695 -42.226 26.118 1.00 47.09 290 ASP A CA 1
ATOM 2178 C C . ASP A 1 290 ? 28.101 -41.990 25.545 1.00 47.09 290 ASP A C 1
ATOM 2180 O O . ASP A 1 290 ? 28.906 -42.923 25.473 1.00 47.09 290 ASP A O 1
ATOM 2184 N N . MET A 1 291 ? 28.394 -40.759 25.124 1.00 38.88 291 MET A N 1
ATOM 2185 C CA . MET A 1 291 ? 29.744 -40.350 24.748 1.00 38.88 291 MET A CA 1
ATOM 2186 C C . MET A 1 291 ? 30.009 -38.949 25.285 1.00 38.88 291 MET A C 1
ATOM 2188 O O . MET A 1 291 ? 29.196 -38.039 25.124 1.00 38.88 291 MET A O 1
ATOM 2192 N N . GLU A 1 292 ? 31.117 -38.886 26.005 1.00 43.06 292 GLU A N 1
ATOM 2193 C CA . GLU A 1 292 ? 31.579 -37.843 26.904 1.00 43.06 292 GLU A CA 1
ATOM 2194 C C . GLU A 1 292 ? 31.926 -36.540 26.173 1.00 43.06 292 GLU A C 1
ATOM 2196 O O . GLU A 1 292 ? 32.240 -36.529 24.982 1.00 43.06 292 GLU A O 1
ATOM 2201 N N . ASP A 1 293 ? 31.848 -35.451 26.935 1.00 47.94 293 ASP A N 1
ATOM 2202 C CA . ASP A 1 293 ? 32.283 -34.107 26.578 1.00 47.94 293 ASP A CA 1
ATOM 2203 C C . ASP A 1 293 ? 33.756 -34.111 26.125 1.00 47.94 293 ASP A C 1
ATOM 2205 O O . ASP A 1 293 ? 34.654 -34.381 26.922 1.00 47.94 293 ASP A O 1
ATOM 2209 N N . GLU A 1 294 ? 34.008 -33.784 24.853 1.00 46.28 294 GLU A N 1
ATOM 2210 C CA . GLU A 1 294 ? 35.337 -33.383 24.381 1.00 46.28 294 GLU A CA 1
ATOM 2211 C C . GLU A 1 294 ? 35.364 -31.874 24.120 1.00 46.28 294 GLU A C 1
ATOM 2213 O O . GLU A 1 294 ? 34.557 -31.318 23.370 1.00 46.28 294 GLU A O 1
ATOM 2218 N N . ASP A 1 295 ? 36.322 -31.233 24.783 1.00 42.06 295 ASP A N 1
ATOM 2219 C CA . ASP A 1 295 ? 36.596 -29.806 24.797 1.00 42.06 295 ASP A CA 1
ATOM 2220 C C . ASP A 1 295 ? 36.854 -29.224 23.394 1.00 42.06 295 ASP A C 1
ATOM 2222 O O . ASP A 1 295 ? 37.804 -29.573 22.689 1.00 42.06 295 ASP A O 1
ATOM 2226 N N . GLU A 1 296 ? 36.023 -28.253 23.014 1.00 44.56 296 GLU A N 1
ATOM 2227 C CA . GLU A 1 296 ? 36.126 -27.480 21.776 1.00 44.56 296 GLU A CA 1
ATOM 2228 C C . GLU A 1 296 ? 37.138 -26.320 21.940 1.00 44.56 296 GLU A C 1
ATOM 2230 O O . GLU A 1 296 ? 36.784 -25.142 21.953 1.00 44.56 296 GLU A O 1
ATOM 2235 N N . GLU A 1 297 ? 38.433 -26.637 22.066 1.00 54.19 297 GLU A N 1
ATOM 2236 C CA . GLU A 1 297 ? 39.527 -25.661 21.935 1.00 54.19 297 GLU A CA 1
ATOM 2237 C C . GLU A 1 297 ? 40.160 -25.716 20.534 1.00 54.19 297 GLU A C 1
ATOM 2239 O O . GLU A 1 297 ? 41.102 -26.457 20.269 1.00 54.19 297 GLU A O 1
ATOM 2244 N N . SER A 1 298 ? 39.641 -24.913 19.601 1.00 54.03 298 SER A N 1
ATOM 2245 C CA . SER A 1 298 ? 40.370 -24.266 18.486 1.00 54.03 298 SER A CA 1
ATOM 2246 C C . SER A 1 298 ? 39.337 -23.644 17.538 1.00 54.03 298 SER A C 1
ATOM 2248 O O . SER A 1 298 ? 38.403 -24.299 17.106 1.00 54.03 298 SER A O 1
ATOM 2250 N N . LEU A 1 299 ? 39.372 -22.342 17.234 1.00 56.38 299 LEU A N 1
ATOM 2251 C CA . LEU A 1 299 ? 39.992 -21.826 16.004 1.00 56.38 299 LEU A CA 1
ATOM 2252 C C . LEU A 1 299 ? 40.006 -20.270 16.015 1.00 56.38 299 LEU A C 1
ATOM 2254 O O . LEU A 1 299 ? 39.110 -19.635 15.454 1.00 56.38 299 LEU A O 1
ATOM 2258 N N . PRO A 1 300 ? 41.042 -19.603 16.561 1.00 53.72 300 PRO A N 1
ATOM 2259 C CA . PRO A 1 300 ? 41.172 -18.138 16.489 1.00 53.72 300 PRO A CA 1
ATOM 2260 C C . PRO A 1 300 ? 41.658 -17.619 15.116 1.00 53.72 300 PRO A C 1
ATOM 2262 O O . PRO A 1 300 ? 41.695 -16.412 14.873 1.00 53.72 300 PRO A O 1
ATOM 2265 N N . VAL A 1 301 ? 42.017 -18.506 14.180 1.00 56.00 301 VAL A N 1
ATOM 2266 C CA . VAL A 1 301 ? 42.650 -18.126 12.901 1.00 56.00 301 VAL A CA 1
ATOM 2267 C C . VAL A 1 301 ? 41.637 -17.626 11.858 1.00 56.00 301 VAL A C 1
ATOM 2269 O O . VAL A 1 301 ? 41.950 -16.735 11.067 1.00 56.00 301 VAL A O 1
ATOM 2272 N N . LEU A 1 302 ? 40.399 -18.130 11.874 1.00 52.00 302 LEU A N 1
ATOM 2273 C CA . LEU A 1 302 ? 39.360 -17.735 10.910 1.00 52.00 302 LEU A CA 1
ATOM 2274 C C . LEU A 1 302 ? 38.792 -16.335 11.191 1.00 52.00 302 LEU A C 1
ATOM 2276 O O . LEU A 1 302 ? 38.570 -15.568 10.254 1.00 52.00 302 LEU A O 1
ATOM 2280 N N . HIS A 1 303 ? 38.660 -15.955 12.465 1.00 58.91 303 HIS A N 1
ATOM 2281 C CA . HIS A 1 303 ? 38.236 -14.604 12.846 1.00 58.91 303 HIS A CA 1
ATOM 2282 C C . HIS A 1 303 ? 39.304 -13.552 12.491 1.00 58.91 303 HIS A C 1
ATOM 2284 O O . HIS A 1 303 ? 38.989 -12.471 11.990 1.00 58.91 303 HIS A O 1
ATOM 2290 N N . TRP A 1 304 ? 40.586 -13.900 12.650 1.00 69.00 304 TRP A N 1
ATOM 2291 C CA . TRP A 1 304 ? 41.704 -13.027 12.284 1.00 69.00 304 TRP A CA 1
ATOM 2292 C C . TRP A 1 304 ? 41.775 -12.754 10.771 1.00 69.00 304 TRP A C 1
ATOM 2294 O O . TRP A 1 304 ? 42.026 -11.622 10.353 1.00 69.00 304 TRP A O 1
ATOM 2304 N N . LEU A 1 305 ? 41.493 -13.755 9.928 1.00 57.88 305 LEU A N 1
ATOM 2305 C CA . LEU A 1 305 ? 41.477 -13.583 8.469 1.00 57.88 305 LEU A CA 1
ATOM 2306 C C . LEU A 1 305 ? 40.308 -12.709 7.987 1.00 57.88 305 LEU A C 1
ATOM 2308 O O . LEU A 1 305 ? 40.466 -11.931 7.042 1.00 57.88 305 LEU A O 1
ATOM 2312 N N . GLN A 1 306 ? 39.157 -12.776 8.658 1.00 67.19 306 GLN A N 1
ATOM 2313 C CA . GLN A 1 306 ? 37.982 -11.982 8.302 1.00 67.19 306 GLN A CA 1
ATOM 2314 C C . GLN A 1 306 ? 38.161 -10.492 8.644 1.00 67.19 306 GLN A C 1
ATOM 2316 O O . GLN A 1 306 ? 37.779 -9.627 7.853 1.00 67.19 306 GLN A O 1
ATOM 2321 N N . GLU A 1 307 ? 38.837 -10.172 9.751 1.00 73.62 307 GLU A N 1
ATOM 2322 C CA . GLU A 1 307 ? 39.142 -8.786 10.130 1.00 73.62 307 GLU A CA 1
ATOM 2323 C C . GLU A 1 307 ? 40.230 -8.120 9.278 1.00 73.62 307 GLU A C 1
ATOM 2325 O O . GLU A 1 307 ? 40.335 -6.895 9.281 1.00 73.62 307 GLU A O 1
ATOM 2330 N N . LYS A 1 308 ? 41.055 -8.873 8.543 1.00 83.81 308 LYS A N 1
ATOM 2331 C CA . LYS A 1 308 ? 42.135 -8.299 7.713 1.00 83.81 308 LYS A CA 1
ATOM 2332 C C . LYS A 1 308 ? 41.813 -8.248 6.219 1.00 83.81 308 LYS A C 1
ATOM 2334 O O . LYS A 1 308 ? 42.512 -7.558 5.475 1.00 83.81 308 LYS A O 1
ATOM 2339 N N . ALA A 1 309 ? 40.721 -8.873 5.778 1.00 81.56 309 ALA A N 1
ATOM 2340 C CA . ALA A 1 309 ? 40.293 -8.866 4.377 1.00 81.56 309 ALA A CA 1
ATOM 2341 C C . ALA A 1 309 ? 40.015 -7.449 3.828 1.00 81.56 309 ALA A C 1
ATOM 2343 O O . ALA A 1 309 ? 40.328 -7.154 2.673 1.00 81.56 309 ALA A O 1
ATOM 2344 N N . TRP A 1 310 ? 39.495 -6.536 4.656 1.00 85.50 310 TRP A N 1
ATOM 2345 C CA . TRP A 1 310 ? 39.236 -5.153 4.234 1.00 85.50 310 TRP A CA 1
ATOM 2346 C C . TRP A 1 310 ? 40.526 -4.335 4.052 1.00 85.50 310 TRP A C 1
ATOM 2348 O O . TRP A 1 310 ? 40.594 -3.504 3.150 1.00 85.50 310 TRP A O 1
ATOM 2358 N N . LEU A 1 311 ? 41.575 -4.604 4.840 1.00 84.69 311 LEU A N 1
ATOM 2359 C CA . LEU A 1 311 ? 42.888 -3.961 4.702 1.00 84.69 311 LEU A CA 1
ATOM 2360 C C . LEU A 1 311 ? 43.544 -4.325 3.366 1.00 84.69 311 LEU A C 1
ATOM 2362 O O . LEU A 1 311 ? 44.043 -3.446 2.665 1.00 84.69 311 LEU A O 1
ATOM 2366 N N . VAL A 1 312 ? 43.469 -5.599 2.968 1.00 86.19 312 VAL A N 1
ATOM 2367 C CA . VAL A 1 312 ? 43.946 -6.059 1.653 1.00 86.19 312 VAL A CA 1
ATOM 2368 C C . VAL A 1 312 ? 43.183 -5.363 0.522 1.00 86.19 312 VAL A C 1
ATOM 2370 O O . VAL A 1 312 ? 43.791 -4.891 -0.439 1.00 86.19 312 VAL A O 1
ATOM 2373 N N . TYR A 1 313 ? 41.862 -5.224 0.657 1.00 85.88 313 TYR A N 1
ATOM 2374 C CA . TYR A 1 313 ? 41.033 -4.525 -0.325 1.00 85.88 313 TYR A CA 1
ATOM 2375 C C . TYR A 1 313 ? 41.397 -3.034 -0.461 1.00 85.88 313 TYR A C 1
ATOM 2377 O O . TYR A 1 313 ? 41.519 -2.529 -1.578 1.00 85.88 313 TYR A O 1
ATOM 2385 N N . VAL A 1 314 ? 41.641 -2.334 0.655 1.00 90.00 314 VAL A N 1
ATOM 2386 C CA . VAL A 1 314 ? 42.053 -0.916 0.657 1.00 90.00 314 VAL A CA 1
ATOM 2387 C C . VAL A 1 314 ? 43.427 -0.725 0.007 1.00 90.00 314 VAL A C 1
ATOM 2389 O O . VAL A 1 314 ? 43.598 0.194 -0.795 1.00 90.00 314 VAL A O 1
ATOM 2392 N N . VAL A 1 315 ? 44.391 -1.608 0.288 1.00 92.81 315 VAL A N 1
ATOM 2393 C CA . VAL A 1 315 ? 45.730 -1.552 -0.325 1.00 92.81 315 VAL A CA 1
ATOM 2394 C C . VAL A 1 315 ? 45.654 -1.757 -1.841 1.00 92.81 315 VAL A C 1
ATOM 2396 O O . VAL A 1 3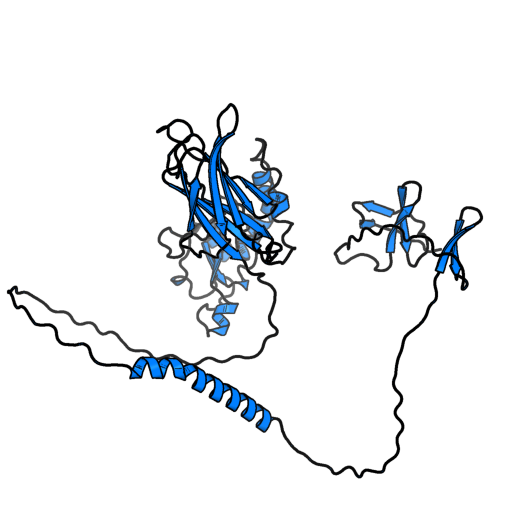15 ? 46.268 -0.999 -2.592 1.00 92.81 315 VAL A O 1
ATOM 2399 N N . LEU A 1 316 ? 44.854 -2.717 -2.315 1.00 90.56 316 LEU A N 1
ATOM 2400 C CA . LEU A 1 316 ? 44.663 -2.954 -3.752 1.00 90.56 316 LEU A CA 1
ATOM 2401 C C . LEU A 1 316 ? 43.981 -1.768 -4.456 1.00 90.56 316 LEU A C 1
ATOM 2403 O O . LEU A 1 316 ? 44.357 -1.415 -5.576 1.00 90.56 316 LEU A O 1
ATOM 2407 N N . LEU A 1 317 ? 43.031 -1.105 -3.791 1.00 89.00 317 LEU A N 1
ATOM 2408 C CA . LEU A 1 317 ? 42.404 0.121 -4.293 1.00 89.00 317 LEU A CA 1
ATOM 2409 C C . LEU A 1 317 ? 43.418 1.260 -4.435 1.00 89.00 317 LEU A C 1
ATOM 2411 O O . LEU A 1 317 ? 43.476 1.886 -5.494 1.00 89.00 317 LEU A O 1
ATOM 2415 N N . LEU A 1 318 ? 44.255 1.490 -3.420 1.00 89.44 318 LEU A N 1
ATOM 2416 C CA . LEU A 1 318 ? 45.300 2.517 -3.462 1.00 89.44 318 LEU A CA 1
ATOM 2417 C C . LEU A 1 318 ? 46.326 2.245 -4.567 1.00 89.44 318 LEU A C 1
ATOM 2419 O O . LEU A 1 318 ? 46.654 3.152 -5.333 1.00 89.44 318 LEU A O 1
ATOM 2423 N N . LEU A 1 319 ? 46.767 0.994 -4.721 1.00 90.38 319 LEU A N 1
ATOM 2424 C CA . LEU A 1 319 ? 47.667 0.600 -5.808 1.00 90.38 319 LEU A CA 1
ATOM 2425 C C . LEU A 1 319 ? 47.034 0.827 -7.189 1.00 90.38 319 LEU A C 1
ATOM 2427 O O . LEU A 1 319 ? 47.714 1.291 -8.100 1.00 90.38 319 LEU A O 1
ATOM 2431 N N . SER A 1 320 ? 45.728 0.582 -7.346 1.00 86.81 320 SER A N 1
ATOM 2432 C CA . SER A 1 320 ? 45.021 0.833 -8.611 1.00 86.81 320 SER A CA 1
ATOM 2433 C C . SER A 1 320 ? 44.940 2.324 -8.970 1.00 86.81 320 SER A C 1
ATOM 2435 O O . SER A 1 320 ? 45.044 2.686 -10.145 1.00 86.81 320 SER A O 1
ATOM 2437 N N . VAL A 1 321 ? 44.804 3.202 -7.969 1.00 83.00 321 VAL A N 1
ATOM 2438 C CA . VAL A 1 321 ? 44.799 4.660 -8.154 1.00 83.00 321 VAL A CA 1
ATOM 2439 C C . VAL A 1 321 ? 46.197 5.147 -8.526 1.00 83.00 321 VAL A C 1
ATOM 2441 O O . VAL A 1 321 ? 46.343 5.884 -9.501 1.00 83.00 321 VAL A O 1
ATOM 2444 N N . LEU A 1 322 ? 47.230 4.680 -7.819 1.00 83.88 322 LEU A N 1
ATOM 2445 C CA . LEU A 1 322 ? 48.626 5.014 -8.118 1.00 83.88 322 LEU A CA 1
ATOM 2446 C C . LEU A 1 322 ? 49.041 4.535 -9.515 1.00 83.88 322 LEU A C 1
ATOM 2448 O O . LEU A 1 322 ? 49.683 5.276 -10.257 1.00 83.88 322 LEU A O 1
ATOM 2452 N N . TYR A 1 323 ? 48.601 3.342 -9.918 1.00 82.81 323 TYR A N 1
ATOM 2453 C CA . TYR A 1 323 ? 48.845 2.810 -11.258 1.00 82.81 323 TYR A CA 1
ATOM 2454 C C . TYR A 1 323 ? 48.206 3.681 -12.351 1.00 82.81 323 TYR A C 1
ATOM 2456 O O . TYR A 1 323 ? 48.838 3.974 -13.365 1.00 82.81 323 TYR A O 1
ATOM 2464 N N . ARG A 1 324 ? 46.978 4.176 -12.134 1.00 75.25 324 ARG A N 1
ATOM 2465 C CA . ARG A 1 324 ? 46.323 5.100 -13.077 1.00 75.25 324 ARG A CA 1
ATOM 2466 C C . ARG A 1 324 ? 47.005 6.464 -13.150 1.00 75.25 324 ARG A C 1
ATOM 2468 O O . ARG A 1 324 ? 47.097 7.015 -14.243 1.00 75.25 324 ARG A O 1
ATOM 2475 N N . PHE A 1 325 ? 47.516 6.977 -12.032 1.00 72.00 325 PHE A N 1
ATOM 2476 C CA . PHE A 1 325 ? 48.320 8.202 -12.023 1.00 72.00 325 PHE A CA 1
ATOM 2477 C C . PHE A 1 325 ? 49.643 8.022 -12.775 1.00 72.00 325 PHE A C 1
ATOM 2479 O O . PHE A 1 325 ? 50.031 8.899 -13.544 1.00 72.00 325 PHE A O 1
ATOM 2486 N N . SER A 1 326 ? 50.291 6.862 -12.637 1.00 76.38 326 SER A N 1
ATOM 2487 C CA . SER A 1 326 ? 51.525 6.557 -13.368 1.00 76.38 326 SER A CA 1
ATOM 2488 C C . SER A 1 326 ? 51.312 6.437 -14.880 1.00 76.38 326 SER A C 1
ATOM 2490 O O . SER A 1 326 ? 52.215 6.771 -15.640 1.00 76.38 326 SER A O 1
ATOM 2492 N N . LEU A 1 327 ? 50.139 5.980 -15.331 1.00 72.88 327 LEU A N 1
ATOM 2493 C CA . LEU A 1 327 ? 49.823 5.854 -16.761 1.00 72.88 327 LEU A CA 1
ATOM 2494 C C . LEU A 1 327 ? 49.403 7.174 -17.425 1.00 72.88 327 LEU A C 1
ATOM 2496 O O . LEU A 1 327 ? 49.425 7.267 -18.649 1.00 72.88 327 LEU A O 1
ATOM 2500 N N . GLN A 1 328 ? 49.014 8.189 -16.648 1.00 64.94 328 GLN A N 1
ATOM 2501 C CA . GLN A 1 328 ? 48.607 9.501 -17.173 1.00 64.94 328 GLN A CA 1
ATOM 2502 C C . GLN A 1 328 ? 49.717 10.563 -17.102 1.00 64.94 328 GLN A C 1
ATOM 2504 O O . GLN A 1 328 ? 49.570 11.638 -17.680 1.00 64.94 328 GLN A O 1
ATOM 2509 N N . GLY A 1 329 ? 50.846 10.264 -16.454 1.00 45.12 329 GLY A N 1
ATOM 2510 C CA . GLY A 1 329 ? 52.005 11.151 -16.348 1.00 45.12 329 GLY A CA 1
ATOM 2511 C C . GLY A 1 329 ? 53.016 10.980 -17.482 1.00 45.12 329 GLY A C 1
ATOM 2512 O O . GLY A 1 329 ? 54.147 10.569 -17.239 1.00 45.12 329 GLY A O 1
ATOM 2513 N N . GLY A 1 330 ? 52.633 11.299 -18.719 1.00 43.00 330 GLY A N 1
ATOM 2514 C CA . GLY A 1 330 ? 53.588 11.481 -19.814 1.00 43.00 330 GLY A CA 1
ATOM 2515 C C . GLY A 1 330 ? 54.331 12.809 -19.658 1.00 43.00 330 GLY A C 1
ATOM 2516 O O . GLY A 1 330 ? 53.843 13.843 -20.103 1.00 43.00 330 GLY A O 1
ATOM 2517 N N . PHE A 1 331 ? 55.501 12.790 -19.017 1.00 44.88 331 PHE A N 1
ATOM 2518 C CA . PHE A 1 331 ? 56.441 13.911 -19.031 1.00 44.88 331 PHE A CA 1
ATOM 2519 C C . PHE A 1 331 ? 57.084 14.023 -20.422 1.00 44.88 331 PHE A C 1
ATOM 2521 O O . PHE A 1 331 ? 58.022 13.298 -20.740 1.00 44.88 331 PHE A O 1
ATOM 2528 N N . SER A 1 332 ? 56.611 14.963 -21.239 1.00 40.28 332 SER A N 1
ATOM 2529 C CA . SER A 1 332 ? 57.431 15.591 -22.277 1.00 40.28 332 SER A CA 1
ATOM 2530 C C . SER A 1 332 ? 57.872 16.952 -21.749 1.00 40.28 332 SER A C 1
ATOM 2532 O O . SER A 1 332 ? 57.072 17.884 -21.665 1.00 40.28 332 SER A O 1
ATOM 2534 N N . GLY A 1 333 ? 59.126 17.036 -21.313 1.00 40.81 333 GLY A N 1
ATOM 2535 C CA . GLY A 1 333 ? 59.744 18.296 -20.931 1.00 40.81 333 GLY A CA 1
ATOM 2536 C C . GLY A 1 333 ? 60.121 19.118 -22.159 1.00 40.81 333 GLY A C 1
ATOM 2537 O O . GLY A 1 333 ? 60.741 18.599 -23.081 1.00 40.81 333 GLY A O 1
ATOM 2538 N N . GLU A 1 334 ? 59.825 20.413 -22.113 1.00 37.22 334 GLU A N 1
ATOM 2539 C CA . GLU A 1 334 ? 60.649 21.436 -22.755 1.00 37.22 334 GLU A CA 1
ATOM 2540 C C . GLU A 1 334 ? 61.078 22.456 -21.688 1.00 37.22 334 GLU A C 1
ATOM 2542 O O . GLU A 1 334 ? 60.266 22.822 -20.829 1.00 37.22 334 GLU A O 1
ATOM 2547 N N . PRO A 1 335 ? 62.344 22.911 -21.686 1.00 44.50 335 PRO A N 1
ATOM 2548 C CA . PRO A 1 335 ? 62.835 23.845 -20.687 1.00 44.50 335 PRO A CA 1
ATOM 2549 C C . PRO A 1 335 ? 62.491 25.281 -21.101 1.00 44.50 335 PRO A C 1
ATOM 2551 O O . PRO A 1 335 ? 63.047 25.815 -22.059 1.00 44.50 335 PRO A O 1
ATOM 2554 N N . ILE A 1 336 ? 61.608 25.942 -20.351 1.00 35.06 336 ILE A N 1
ATOM 2555 C CA . ILE A 1 336 ? 61.371 27.382 -20.501 1.00 35.06 336 ILE A CA 1
ATOM 2556 C C . ILE A 1 336 ? 62.292 28.137 -19.537 1.00 35.06 336 ILE A C 1
ATOM 2558 O O . ILE A 1 336 ? 62.192 28.027 -18.316 1.00 35.06 336 ILE A O 1
ATOM 2562 N N . SER A 1 337 ? 63.201 28.911 -20.127 1.00 37.69 337 SER A N 1
ATOM 2563 C CA . SER A 1 337 ? 64.110 29.847 -19.466 1.00 37.69 337 SER A CA 1
ATOM 2564 C C . SER A 1 337 ? 63.339 30.966 -18.753 1.00 37.69 337 SER A C 1
ATOM 2566 O O . SER A 1 337 ? 62.613 31.730 -19.388 1.00 37.69 337 SER A O 1
ATOM 2568 N N . LEU A 1 338 ? 63.553 31.116 -17.444 1.00 32.00 338 LEU A N 1
ATOM 2569 C CA . LEU A 1 338 ? 63.028 32.218 -16.635 1.00 32.00 338 LEU A CA 1
ATOM 2570 C C . LEU A 1 338 ? 63.883 33.489 -16.796 1.00 32.00 338 LEU A C 1
ATOM 2572 O O . LEU A 1 338 ? 65.101 33.455 -16.627 1.00 32.00 338 LEU A O 1
ATOM 2576 N N . ARG A 1 339 ? 63.229 34.637 -17.015 1.00 33.94 339 ARG A N 1
ATOM 2577 C CA . ARG A 1 339 ? 63.716 35.956 -16.571 1.00 33.94 339 ARG A CA 1
ATOM 2578 C C . ARG A 1 339 ? 62.641 36.640 -15.709 1.00 33.94 339 ARG A C 1
ATOM 2580 O O . ARG A 1 339 ? 61.458 36.459 -15.990 1.00 33.94 339 ARG A O 1
ATOM 2587 N N . PRO A 1 340 ? 63.032 37.394 -14.664 1.00 42.91 340 PRO A N 1
ATOM 2588 C CA . PRO A 1 340 ? 62.123 37.887 -13.631 1.00 42.91 340 PRO A CA 1
ATOM 2589 C C . PRO A 1 340 ? 61.548 39.275 -13.955 1.00 42.91 340 PRO A C 1
ATOM 2591 O O . PRO A 1 340 ? 62.242 40.126 -14.508 1.00 42.91 340 PRO A O 1
ATOM 2594 N N . GLY A 1 341 ? 60.302 39.520 -13.538 1.00 33.84 341 GLY A N 1
ATOM 2595 C CA . GLY A 1 341 ? 59.676 40.846 -13.582 1.00 33.84 341 GLY A CA 1
ATOM 2596 C C . GLY A 1 341 ? 58.168 40.814 -13.320 1.00 33.84 341 GLY A C 1
ATOM 2597 O O . GLY A 1 341 ? 57.383 40.679 -14.250 1.00 33.84 341 GLY A O 1
ATOM 2598 N N . ALA A 1 342 ? 57.774 40.929 -12.050 1.00 31.55 342 ALA A N 1
ATOM 2599 C CA . ALA A 1 342 ? 56.400 41.191 -11.591 1.00 31.55 342 ALA A CA 1
ATOM 2600 C C . ALA A 1 342 ? 55.941 42.622 -12.022 1.00 31.55 342 ALA A C 1
ATOM 2602 O O . ALA A 1 342 ? 56.820 43.423 -12.349 1.00 31.55 342 ALA A O 1
ATOM 2603 N N . PRO A 1 343 ? 54.635 43.000 -12.017 1.00 36.28 343 PRO A N 1
ATOM 2604 C CA . PRO A 1 343 ? 53.739 42.844 -10.869 1.00 36.28 343 PRO A CA 1
ATOM 2605 C C . PRO A 1 343 ? 52.329 42.291 -11.153 1.00 36.28 343 PRO A C 1
ATOM 2607 O O . PRO A 1 343 ? 51.785 42.319 -12.253 1.00 36.28 343 PRO A O 1
ATOM 2610 N N . ILE A 1 344 ? 51.758 41.802 -10.056 1.00 33.69 344 ILE A N 1
ATOM 2611 C CA . ILE A 1 344 ? 50.443 41.194 -9.865 1.00 33.69 344 ILE A CA 1
ATOM 2612 C C . ILE A 1 344 ? 49.368 42.290 -9.805 1.00 33.69 344 ILE A C 1
ATOM 2614 O O . ILE A 1 344 ? 49.497 43.228 -9.019 1.00 33.69 344 ILE A O 1
ATOM 2618 N N . ALA A 1 345 ? 48.280 42.137 -10.565 1.00 27.78 345 ALA A N 1
ATOM 2619 C CA . ALA A 1 345 ? 47.044 42.898 -10.384 1.00 27.78 345 ALA A CA 1
ATOM 2620 C C . ALA A 1 345 ? 45.897 41.945 -10.010 1.00 27.78 345 ALA A C 1
ATOM 2622 O O . ALA A 1 345 ? 45.492 41.086 -10.793 1.00 27.78 345 ALA A O 1
ATOM 2623 N N . ASN A 1 346 ? 45.393 42.109 -8.786 1.00 27.73 346 ASN A N 1
ATOM 2624 C CA . ASN A 1 346 ? 44.201 41.451 -8.260 1.00 27.73 346 ASN A CA 1
ATOM 2625 C C . ASN A 1 346 ? 42.942 42.108 -8.846 1.00 27.73 346 ASN A C 1
ATOM 2627 O O . ASN A 1 346 ? 42.722 43.301 -8.645 1.00 27.73 346 ASN A O 1
ATOM 2631 N N . ASN A 1 347 ? 42.076 41.330 -9.496 1.00 27.42 347 ASN A N 1
ATOM 2632 C CA . ASN A 1 347 ? 40.715 41.761 -9.813 1.00 27.42 347 ASN A CA 1
ATOM 2633 C C . ASN A 1 347 ? 39.806 41.534 -8.597 1.00 27.42 347 ASN A C 1
ATOM 2635 O O . ASN A 1 347 ? 39.327 40.428 -8.360 1.00 27.42 347 ASN A O 1
ATOM 2639 N N . ALA A 1 348 ? 39.550 42.609 -7.853 1.00 28.16 348 ALA A N 1
ATOM 2640 C CA . ALA A 1 348 ? 38.381 42.754 -6.997 1.00 28.16 348 ALA A CA 1
ATOM 2641 C C . ALA A 1 348 ? 37.323 43.551 -7.777 1.00 28.16 348 ALA A C 1
ATOM 2643 O O . ALA A 1 348 ? 37.567 44.694 -8.151 1.00 28.16 348 ALA A O 1
ATOM 2644 N N . PHE A 1 349 ? 36.153 42.961 -8.029 1.00 24.72 349 PHE A N 1
ATOM 2645 C CA . PHE A 1 349 ? 34.988 43.681 -8.549 1.00 24.72 349 PHE A CA 1
ATOM 2646 C C . PHE A 1 349 ? 33.889 43.650 -7.485 1.00 24.72 349 PHE A C 1
ATOM 2648 O O . PHE A 1 349 ? 33.174 42.663 -7.329 1.00 24.72 349 PHE A O 1
ATOM 2655 N N . THR A 1 350 ? 33.763 44.747 -6.741 1.00 33.28 350 THR A N 1
ATOM 2656 C CA . THR A 1 350 ? 32.566 45.101 -5.973 1.00 33.28 350 THR A CA 1
ATOM 2657 C C . THR A 1 350 ? 32.207 46.565 -6.244 1.00 33.28 350 THR A C 1
ATOM 2659 O O . THR A 1 350 ? 33.078 47.378 -6.540 1.00 33.28 350 THR A O 1
ATOM 2662 N N . ARG A 1 351 ? 30.904 46.856 -6.092 1.00 32.59 351 ARG A N 1
ATOM 2663 C CA . ARG A 1 351 ? 30.181 48.147 -6.115 1.00 32.59 351 ARG A CA 1
ATOM 2664 C C . ARG A 1 351 ? 29.666 48.699 -7.450 1.00 32.59 351 ARG A C 1
ATOM 2666 O O . ARG A 1 351 ? 30.380 49.322 -8.225 1.00 32.59 351 ARG A O 1
ATOM 2673 N N . SER A 1 352 ? 28.336 48.686 -7.563 1.00 33.84 352 SER A N 1
ATOM 2674 C CA . SER A 1 352 ? 27.583 49.841 -8.059 1.00 33.84 352 SER A CA 1
ATOM 2675 C C . SER A 1 352 ? 26.406 50.123 -7.111 1.00 33.84 352 SER A C 1
ATOM 2677 O O . SER A 1 352 ? 25.326 49.553 -7.263 1.00 33.84 352 SER A O 1
ATOM 2679 N N . ASP A 1 353 ? 26.618 50.997 -6.125 1.00 43.91 353 ASP A N 1
ATOM 2680 C CA . ASP A 1 353 ? 25.580 51.516 -5.224 1.00 43.91 353 ASP A CA 1
ATOM 2681 C C . ASP A 1 353 ? 24.737 52.555 -5.984 1.00 43.91 353 ASP A C 1
ATOM 2683 O O . ASP A 1 353 ? 25.053 53.744 -6.010 1.00 43.91 353 ASP A O 1
ATOM 2687 N N . THR A 1 354 ? 23.675 52.118 -6.669 1.00 43.75 354 THR A N 1
ATOM 2688 C CA . THR A 1 354 ? 22.682 53.044 -7.238 1.00 43.75 354 THR A CA 1
ATOM 2689 C C . THR A 1 354 ? 21.275 52.628 -6.830 1.00 43.75 354 THR A C 1
ATOM 2691 O O . THR A 1 354 ? 20.700 51.713 -7.414 1.00 43.75 354 THR A O 1
ATOM 2694 N N . HIS A 1 355 ? 20.708 53.307 -5.833 1.00 46.91 355 HIS A N 1
ATOM 2695 C CA . HIS A 1 355 ? 19.325 53.088 -5.413 1.00 46.91 355 HIS A CA 1
ATOM 2696 C C . HIS A 1 355 ? 18.369 53.981 -6.216 1.00 46.91 355 HIS A C 1
ATOM 2698 O O . HIS A 1 355 ? 18.562 55.195 -6.326 1.00 46.91 355 HIS A O 1
ATOM 2704 N N . TYR A 1 356 ? 17.330 53.367 -6.780 1.00 56.88 356 TYR A N 1
ATOM 2705 C CA . TYR A 1 356 ? 16.200 54.061 -7.392 1.00 56.88 356 TYR A CA 1
ATOM 2706 C C . TYR A 1 356 ? 14.977 53.894 -6.497 1.00 56.88 356 TYR A C 1
ATOM 2708 O O . TYR A 1 356 ? 14.754 52.822 -5.940 1.00 56.88 356 TYR A O 1
ATOM 2716 N N . MET A 1 357 ? 14.183 54.949 -6.377 1.00 53.28 357 MET A N 1
ATOM 2717 C CA . MET A 1 357 ? 12.962 54.974 -5.579 1.00 53.28 357 MET A CA 1
ATOM 2718 C C . MET A 1 357 ? 11.807 55.497 -6.433 1.00 53.28 357 MET A C 1
ATOM 2720 O O . MET A 1 357 ? 11.989 56.399 -7.255 1.00 53.28 357 MET A O 1
ATOM 2724 N N . MET A 1 358 ? 10.630 54.887 -6.285 1.00 54.75 358 MET A N 1
ATOM 2725 C CA . MET A 1 358 ? 9.408 55.379 -6.919 1.00 54.75 358 MET A CA 1
ATOM 2726 C C . MET A 1 358 ? 8.822 56.507 -6.086 1.00 54.75 358 MET A C 1
ATOM 2728 O O . MET A 1 358 ? 8.642 56.353 -4.882 1.00 54.75 358 MET A O 1
ATOM 2732 N N . VAL A 1 359 ? 8.506 57.624 -6.735 1.00 63.53 359 VAL A N 1
ATOM 2733 C CA . VAL A 1 359 ? 7.874 58.777 -6.091 1.00 63.53 359 VAL A CA 1
ATOM 2734 C C . VAL A 1 359 ? 6.646 59.167 -6.903 1.00 63.53 359 VAL A C 1
ATOM 2736 O O . VAL A 1 359 ? 6.702 59.211 -8.134 1.00 63.53 359 VAL A O 1
ATOM 2739 N N . GLN A 1 360 ? 5.532 59.432 -6.222 1.00 56.03 360 GLN A N 1
ATOM 2740 C CA . GLN A 1 360 ? 4.319 59.926 -6.863 1.00 56.03 360 GLN A CA 1
ATOM 2741 C C . GLN A 1 360 ? 4.462 61.430 -7.107 1.00 56.03 360 GLN A C 1
ATOM 2743 O O . GLN A 1 360 ? 4.711 62.200 -6.179 1.00 56.03 360 GLN A O 1
ATOM 2748 N N . LYS A 1 361 ? 4.340 61.848 -8.365 1.00 59.06 361 LYS A N 1
ATOM 2749 C CA . LYS A 1 361 ? 4.348 63.252 -8.768 1.00 59.06 361 LYS A CA 1
ATOM 2750 C C . LYS A 1 361 ? 3.223 63.468 -9.773 1.00 59.06 361 LYS A C 1
ATOM 2752 O O . LYS A 1 361 ? 3.135 62.741 -10.760 1.00 59.06 361 LYS A O 1
ATOM 2757 N N . ASP A 1 362 ? 2.353 64.433 -9.490 1.00 56.00 362 ASP A N 1
ATOM 2758 C CA . ASP A 1 362 ? 1.221 64.807 -10.349 1.00 56.00 362 ASP A CA 1
ATOM 2759 C C . ASP A 1 362 ? 0.334 63.598 -10.721 1.00 56.00 362 ASP A C 1
ATOM 2761 O O . ASP A 1 362 ? 0.002 63.366 -11.883 1.00 56.00 362 ASP A O 1
ATOM 2765 N N . GLY A 1 363 ? 0.017 62.763 -9.722 1.00 49.69 363 GLY A N 1
ATOM 2766 C CA . GLY A 1 363 ? -0.829 61.574 -9.881 1.00 49.69 363 GLY A CA 1
ATOM 2767 C C . GLY A 1 363 ? -0.176 60.384 -10.598 1.00 49.69 363 GLY A C 1
ATOM 2768 O O . GLY A 1 363 ? -0.822 59.353 -10.750 1.00 49.69 363 GLY A O 1
ATOM 2769 N N . ASN A 1 364 ? 1.095 60.480 -11.003 1.00 49.69 364 ASN A N 1
ATOM 2770 C CA . ASN A 1 364 ? 1.829 59.409 -11.679 1.00 49.69 364 ASN A CA 1
ATOM 2771 C C . ASN A 1 364 ? 3.035 58.937 -10.855 1.00 49.69 364 ASN A C 1
ATOM 2773 O O . ASN A 1 364 ? 3.710 59.733 -10.203 1.00 49.69 364 ASN A O 1
ATOM 2777 N N . LEU A 1 365 ? 3.340 57.637 -10.906 1.00 52.38 365 LEU A N 1
ATOM 2778 C CA . LEU A 1 365 ? 4.543 57.071 -10.288 1.00 52.38 365 LEU A CA 1
ATOM 2779 C C . LEU A 1 365 ? 5.744 57.227 -11.227 1.00 52.38 365 LEU A C 1
ATOM 2781 O O . LEU A 1 365 ? 5.721 56.748 -12.362 1.00 52.38 365 LEU A O 1
ATOM 2785 N N . VAL A 1 366 ? 6.805 57.878 -10.747 1.00 64.50 366 VAL A N 1
ATOM 2786 C CA . VAL A 1 366 ? 8.029 58.136 -11.517 1.00 64.50 366 VAL A CA 1
ATOM 2787 C C . VAL A 1 366 ? 9.239 57.574 -10.770 1.00 64.50 366 VAL A C 1
ATOM 2789 O O . VAL A 1 366 ? 9.393 57.778 -9.565 1.00 64.50 366 VAL A O 1
ATOM 2792 N N . LEU A 1 367 ? 10.114 56.861 -11.486 1.00 54.69 367 LEU A N 1
ATOM 2793 C CA . LEU A 1 367 ? 11.354 56.311 -10.934 1.00 54.69 367 LEU A CA 1
ATOM 2794 C C . LEU A 1 367 ? 12.417 57.417 -10.848 1.00 54.69 367 LEU A C 1
ATOM 2796 O O . LEU A 1 367 ? 12.794 57.996 -11.868 1.00 54.69 367 LEU A O 1
ATOM 2800 N N . ARG A 1 368 ? 12.928 57.702 -9.648 1.00 69.88 368 ARG A N 1
ATOM 2801 C CA . ARG A 1 368 ? 13.961 58.721 -9.418 1.00 69.88 368 ARG A CA 1
ATOM 2802 C C . ARG A 1 368 ? 15.213 58.092 -8.806 1.00 69.88 368 ARG A C 1
ATOM 2804 O O . ARG A 1 368 ? 15.126 57.221 -7.946 1.00 69.88 368 ARG A O 1
ATOM 2811 N N . LYS A 1 369 ? 16.390 58.536 -9.254 1.00 69.19 369 LYS A N 1
ATOM 2812 C CA . LYS A 1 369 ? 17.690 58.147 -8.684 1.00 69.19 369 LYS A CA 1
ATOM 2813 C C . LYS A 1 369 ? 17.882 58.864 -7.339 1.00 69.19 369 LYS A C 1
ATOM 2815 O O . LYS A 1 369 ? 17.818 60.095 -7.311 1.00 69.19 369 LYS A O 1
ATOM 2820 N N . GLY A 1 370 ? 18.060 58.106 -6.256 1.00 65.25 370 GLY A N 1
ATOM 2821 C CA . GLY A 1 370 ? 18.220 58.645 -4.899 1.00 65.25 370 GLY A CA 1
ATOM 2822 C C . GLY A 1 370 ? 19.540 59.400 -4.739 1.00 65.25 370 GLY A C 1
ATOM 2823 O O . GLY A 1 370 ? 20.538 59.045 -5.374 1.00 65.25 370 GLY A O 1
ATOM 2824 N N . LYS A 1 371 ? 19.548 60.458 -3.920 1.00 63.94 371 LYS A N 1
ATOM 2825 C CA . LYS A 1 371 ? 20.782 61.166 -3.549 1.00 63.94 371 LYS A CA 1
ATOM 2826 C C . LYS A 1 371 ? 21.310 60.607 -2.217 1.00 63.94 371 LYS A C 1
ATOM 2828 O O . LYS A 1 371 ? 20.524 60.099 -1.419 1.00 63.94 371 LYS A O 1
ATOM 2833 N N . PRO A 1 372 ? 22.626 60.676 -1.947 1.00 58.16 372 PRO A N 1
ATOM 2834 C CA . PRO A 1 372 ? 23.165 60.269 -0.651 1.00 58.16 372 PRO A CA 1
ATOM 2835 C C . PRO A 1 372 ? 22.531 61.110 0.471 1.00 58.16 372 PRO A C 1
ATOM 2837 O O . PRO A 1 372 ? 22.674 62.331 0.458 1.00 58.16 372 PRO A O 1
ATOM 2840 N N . GLY A 1 373 ? 21.824 60.462 1.405 1.00 60.72 373 GLY A N 1
ATOM 2841 C CA . GLY A 1 373 ? 21.162 61.104 2.553 1.00 60.72 373 GLY A CA 1
ATOM 2842 C C . GLY A 1 373 ? 19.631 60.997 2.596 1.00 60.72 373 GLY A C 1
ATOM 2843 O O . GLY A 1 373 ? 19.044 61.375 3.606 1.00 60.72 373 GLY A O 1
ATOM 2844 N N . ASP A 1 374 ? 18.977 60.466 1.557 1.00 61.19 374 ASP A N 1
ATOM 2845 C CA . ASP A 1 374 ? 17.520 60.266 1.576 1.00 61.19 374 ASP A CA 1
ATOM 2846 C C . ASP A 1 374 ? 17.131 59.129 2.560 1.00 61.19 374 ASP A C 1
ATOM 2848 O O . ASP A 1 374 ? 17.741 58.052 2.517 1.00 61.19 374 ASP A O 1
ATOM 2852 N N . PRO A 1 375 ? 16.128 59.318 3.446 1.00 48.47 375 PRO A N 1
ATOM 2853 C CA . PRO A 1 375 ? 15.708 58.289 4.397 1.00 48.47 375 PRO A CA 1
ATOM 2854 C C . PRO A 1 375 ? 15.137 57.069 3.664 1.00 48.47 375 PRO A C 1
ATOM 2856 O O . PRO A 1 375 ? 14.329 57.197 2.745 1.00 48.47 375 PRO A O 1
ATOM 2859 N N . THR A 1 376 ? 15.566 55.869 4.063 1.00 49.16 376 THR A N 1
ATOM 2860 C CA . THR A 1 376 ? 15.154 54.606 3.434 1.00 49.16 376 THR A CA 1
ATOM 2861 C C . THR A 1 376 ? 13.719 54.256 3.851 1.00 49.16 376 THR A C 1
ATOM 2863 O O . THR A 1 376 ? 13.492 54.024 5.039 1.00 49.16 376 THR A O 1
ATOM 2866 N N . PRO A 1 377 ? 12.730 54.199 2.938 1.00 46.44 377 PRO A N 1
ATOM 2867 C CA . PRO A 1 377 ? 11.407 53.702 3.295 1.00 46.44 377 PRO A CA 1
ATOM 2868 C C . PRO A 1 377 ? 11.458 52.186 3.537 1.00 46.44 377 PRO A C 1
ATOM 2870 O O . PRO A 1 377 ? 12.218 51.468 2.881 1.00 46.44 377 PRO A O 1
ATOM 2873 N N . ALA A 1 378 ? 10.651 51.705 4.486 1.00 37.78 378 ALA A N 1
ATOM 2874 C CA . ALA A 1 378 ? 10.559 50.284 4.813 1.00 37.78 378 ALA A CA 1
ATOM 2875 C C . ALA A 1 378 ? 10.183 49.455 3.565 1.00 37.78 378 ALA A C 1
ATOM 2877 O O . ALA A 1 378 ? 9.321 49.880 2.789 1.00 37.78 378 ALA A O 1
ATOM 2878 N N . PRO A 1 379 ? 10.812 48.286 3.342 1.00 35.28 379 PRO A N 1
ATOM 2879 C CA . PRO A 1 379 ? 10.506 47.466 2.179 1.00 35.28 379 PRO A CA 1
ATOM 2880 C C . PRO A 1 379 ? 9.073 46.915 2.277 1.00 35.28 379 PRO A C 1
ATOM 2882 O O . PRO A 1 379 ? 8.673 46.465 3.354 1.00 35.28 379 PRO A O 1
ATOM 2885 N N . PRO A 1 380 ? 8.294 46.896 1.178 1.00 33.19 380 PRO A N 1
ATOM 2886 C CA . PRO A 1 380 ? 7.028 46.178 1.164 1.00 33.19 380 PRO A CA 1
ATOM 2887 C C . PRO A 1 380 ? 7.275 44.674 1.347 1.00 33.19 380 PRO A C 1
ATOM 2889 O O . PRO A 1 380 ? 8.294 44.138 0.908 1.00 33.19 380 PRO A O 1
ATOM 2892 N N . VAL A 1 381 ? 6.340 44.004 2.020 1.00 29.80 381 VAL A N 1
ATOM 2893 C CA . VAL A 1 381 ? 6.376 42.562 2.297 1.00 29.80 381 VAL A CA 1
ATOM 2894 C C . VAL A 1 381 ? 6.255 41.786 0.980 1.00 29.80 381 VAL A C 1
ATOM 2896 O O . VAL A 1 381 ? 5.322 41.999 0.209 1.00 29.80 381 VAL A O 1
ATOM 2899 N N . TRP A 1 382 ? 7.211 40.893 0.719 1.00 32.41 382 TRP A N 1
ATOM 2900 C CA . TRP A 1 382 ? 7.274 40.072 -0.491 1.00 32.41 382 TRP A CA 1
ATOM 2901 C C . TRP A 1 382 ? 6.695 38.682 -0.212 1.00 32.41 382 TRP A C 1
ATOM 2903 O O . TRP A 1 382 ? 7.303 37.906 0.524 1.00 32.41 382 TRP A O 1
ATOM 2913 N N . GLU A 1 383 ? 5.585 38.312 -0.849 1.00 29.02 383 GLU A N 1
ATOM 2914 C CA . GLU A 1 383 ? 5.208 36.900 -0.981 1.00 29.02 383 GLU A CA 1
ATOM 2915 C C . GLU A 1 383 ? 5.810 36.346 -2.276 1.00 29.02 383 GLU A C 1
ATOM 2917 O O . GLU A 1 383 ? 5.424 36.707 -3.387 1.00 29.02 383 GLU A O 1
ATOM 2922 N N . SER A 1 384 ? 6.821 35.487 -2.140 1.00 32.56 384 SER A N 1
ATOM 2923 C CA . SER A 1 384 ? 7.494 34.868 -3.283 1.00 32.56 384 SER A CA 1
ATOM 2924 C C . SER A 1 384 ? 6.824 33.545 -3.666 1.00 32.56 384 SER A C 1
ATOM 2926 O O . SER A 1 384 ? 7.115 32.488 -3.116 1.00 32.56 384 SER A O 1
ATOM 2928 N N . GLY A 1 385 ? 5.942 33.590 -4.663 1.00 30.84 385 GLY A N 1
ATOM 2929 C CA . GLY A 1 385 ? 5.538 32.413 -5.432 1.00 30.84 385 GLY A CA 1
ATOM 2930 C C . GLY A 1 385 ? 6.293 32.381 -6.759 1.00 30.84 385 GLY A C 1
ATOM 2931 O O . GLY A 1 385 ? 6.131 33.281 -7.578 1.00 30.84 385 GLY A O 1
ATOM 2932 N N . ARG A 1 386 ? 7.130 31.364 -7.011 1.00 30.48 386 ARG A N 1
ATOM 2933 C CA . ARG A 1 386 ? 7.652 31.110 -8.368 1.00 30.48 386 ARG A CA 1
ATOM 2934 C C . ARG A 1 386 ? 6.591 30.356 -9.177 1.00 30.48 386 ARG A C 1
ATOM 2936 O O . ARG A 1 386 ? 6.236 29.251 -8.769 1.00 30.48 386 ARG A O 1
ATOM 2943 N N . PRO A 1 387 ? 6.132 30.859 -10.336 1.00 33.03 387 PRO A N 1
ATOM 2944 C CA . PRO A 1 387 ? 5.334 30.053 -11.240 1.00 33.03 387 PRO A CA 1
ATOM 2945 C C . PRO A 1 387 ? 6.247 29.233 -12.155 1.00 33.03 387 PRO A C 1
ATOM 2947 O O . PRO A 1 387 ? 7.053 29.767 -12.919 1.00 33.03 387 PRO A O 1
ATOM 2950 N N . ASP A 1 388 ? 6.087 27.916 -12.085 1.00 34.06 388 ASP A N 1
ATOM 2951 C CA . ASP A 1 388 ? 6.679 26.977 -13.026 1.00 34.06 388 ASP A CA 1
ATOM 2952 C C . ASP A 1 388 ? 5.995 27.035 -14.403 1.00 34.06 388 ASP A C 1
ATOM 2954 O O . ASP A 1 388 ? 4.777 27.194 -14.533 1.00 34.06 388 ASP A O 1
ATOM 2958 N N . SER A 1 389 ? 6.814 26.734 -15.413 1.00 36.47 389 SER A N 1
ATOM 2959 C CA . SER A 1 389 ? 6.500 26.225 -16.756 1.00 36.47 389 SER A CA 1
ATOM 2960 C C . SER A 1 389 ? 6.576 27.171 -17.970 1.00 36.47 389 SER A C 1
ATOM 2962 O O . SER A 1 389 ? 5.911 28.192 -18.124 1.00 36.47 389 SER A O 1
ATOM 2964 N N . LYS A 1 390 ? 7.432 26.698 -18.883 1.00 39.25 390 LYS A N 1
ATOM 2965 C CA . LYS A 1 390 ? 7.550 26.897 -20.330 1.00 39.25 390 LYS A CA 1
ATOM 2966 C C . LYS A 1 390 ? 6.277 27.439 -21.005 1.00 39.25 390 LYS A C 1
ATOM 2968 O O . LYS A 1 390 ? 5.436 26.638 -21.401 1.00 39.25 390 LYS A O 1
ATOM 2973 N N . LYS A 1 391 ? 6.194 28.766 -21.186 1.00 46.12 391 LYS A N 1
ATOM 2974 C CA . LYS A 1 391 ? 5.569 29.501 -22.325 1.00 46.12 391 LYS A CA 1
ATOM 2975 C C . LYS A 1 391 ? 5.280 30.990 -22.050 1.00 46.12 391 LYS A C 1
ATOM 2977 O O . LYS A 1 391 ? 4.565 31.604 -22.830 1.00 46.12 391 LYS A O 1
ATOM 2982 N N . ASN A 1 392 ? 5.868 31.609 -21.025 1.00 45.28 392 ASN A N 1
ATOM 2983 C CA . ASN A 1 392 ? 5.652 33.034 -20.754 1.00 45.28 392 ASN A CA 1
ATOM 2984 C C . ASN A 1 392 ? 6.899 33.877 -21.029 1.00 45.28 392 ASN A C 1
ATOM 2986 O O . ASN A 1 392 ? 8.027 33.446 -20.793 1.00 45.28 392 ASN A O 1
ATOM 2990 N N . CYS A 1 393 ? 6.677 35.083 -21.563 1.00 53.56 393 CYS A N 1
ATOM 2991 C CA . CYS A 1 393 ? 7.717 36.081 -21.795 1.00 53.56 393 CYS A CA 1
ATOM 2992 C C . CYS A 1 393 ? 8.468 36.327 -20.471 1.00 53.56 393 CYS A C 1
ATOM 2994 O O . CYS A 1 393 ? 7.833 36.776 -19.517 1.00 53.56 393 CYS A O 1
ATOM 2996 N N . PRO A 1 394 ? 9.789 36.071 -20.388 1.00 54.34 394 PRO A N 1
ATOM 2997 C CA . PRO A 1 394 ? 10.544 36.068 -19.125 1.00 54.34 394 PRO A CA 1
ATOM 2998 C C . PRO A 1 394 ? 10.670 37.447 -18.452 1.00 54.34 394 PRO A C 1
ATOM 3000 O O . PRO A 1 394 ? 11.360 37.583 -17.450 1.00 54.34 394 PRO A O 1
ATOM 3003 N N . LYS A 1 395 ? 10.034 38.479 -19.015 1.00 70.50 395 LYS A N 1
ATOM 3004 C CA . LYS A 1 395 ? 10.143 39.884 -18.610 1.00 70.50 395 LYS A CA 1
ATOM 3005 C C . LYS A 1 395 ? 8.808 40.510 -18.202 1.00 70.50 395 LYS A C 1
ATOM 3007 O O . LYS A 1 395 ? 8.765 41.719 -17.994 1.00 70.50 395 LYS A O 1
ATOM 3012 N N . CYS A 1 396 ? 7.731 39.725 -18.141 1.00 76.56 396 CYS A N 1
ATOM 3013 C CA . CYS A 1 396 ? 6.412 40.215 -17.749 1.00 76.56 396 CYS A CA 1
ATOM 3014 C C . CYS A 1 396 ? 6.062 39.759 -16.327 1.00 76.56 396 CYS A C 1
ATOM 3016 O O . CYS A 1 396 ? 6.079 38.560 -16.055 1.00 76.56 396 CYS A O 1
ATOM 3018 N N . THR A 1 397 ? 5.669 40.702 -15.472 1.00 77.44 397 THR A N 1
ATOM 3019 C CA . THR A 1 397 ? 5.200 40.455 -14.100 1.00 77.44 397 THR A CA 1
ATOM 3020 C C . THR A 1 397 ? 3.779 40.992 -13.950 1.00 77.44 397 THR A C 1
ATOM 3022 O O . THR A 1 397 ? 3.468 42.065 -14.470 1.00 77.44 397 THR A O 1
ATOM 3025 N N . VAL A 1 398 ? 2.905 40.249 -13.266 1.00 79.19 398 VAL A N 1
ATOM 3026 C CA . VAL A 1 398 ? 1.567 40.732 -12.890 1.00 79.19 398 VAL A CA 1
ATOM 3027 C C . VAL A 1 398 ? 1.667 41.400 -11.521 1.00 79.19 398 VAL A C 1
ATOM 3029 O O . VAL A 1 398 ? 2.224 40.820 -10.596 1.00 79.19 398 VAL A O 1
ATOM 3032 N N . MET A 1 399 ? 1.147 42.616 -11.402 1.00 74.94 399 MET A N 1
ATOM 3033 C CA . MET A 1 399 ? 1.095 43.394 -10.165 1.00 74.94 399 MET A CA 1
ATOM 3034 C C . MET A 1 399 ? -0.349 43.785 -9.855 1.00 74.94 399 MET A C 1
ATOM 3036 O O . MET A 1 399 ? -1.166 43.861 -10.768 1.00 74.94 399 MET A O 1
ATOM 3040 N N . LEU A 1 400 ? -0.663 44.054 -8.591 1.00 72.00 400 LEU A N 1
ATOM 3041 C CA . LEU A 1 400 ? -1.908 44.715 -8.199 1.00 72.00 400 LEU A CA 1
ATOM 3042 C C . LEU A 1 400 ? -1.623 46.205 -8.003 1.00 72.00 400 LEU A C 1
ATOM 3044 O O . LEU A 1 400 ? -0.585 46.554 -7.440 1.00 72.00 400 LEU A O 1
ATOM 3048 N N . ASP A 1 401 ? -2.503 47.071 -8.495 1.00 73.69 401 ASP A N 1
ATOM 3049 C CA . ASP A 1 401 ? -2.481 48.480 -8.103 1.00 73.69 401 ASP A CA 1
ATOM 3050 C C . ASP A 1 401 ? -3.215 48.708 -6.774 1.00 73.69 401 ASP A C 1
ATOM 3052 O O . ASP A 1 401 ? -3.761 47.787 -6.166 1.00 73.69 401 ASP A O 1
ATOM 3056 N N . GLU A 1 402 ? -3.217 49.956 -6.317 1.00 56.31 402 GLU A N 1
ATOM 3057 C CA . GLU A 1 402 ? -3.865 50.385 -5.074 1.00 56.31 402 GLU A CA 1
ATOM 3058 C C . GLU A 1 402 ? -5.390 50.179 -5.059 1.00 56.31 402 GLU A C 1
ATOM 3060 O O . GLU A 1 402 ? -5.992 50.148 -3.989 1.00 56.31 402 GLU A O 1
ATOM 3065 N N . THR A 1 403 ? -6.014 49.969 -6.222 1.00 64.25 403 THR A N 1
ATOM 3066 C CA . THR A 1 403 ? -7.440 49.627 -6.338 1.00 64.25 403 THR A CA 1
ATOM 3067 C C . THR A 1 403 ? -7.690 48.116 -6.354 1.00 64.25 403 THR A C 1
ATOM 3069 O O . THR A 1 403 ? -8.836 47.671 -6.412 1.00 64.25 403 THR A O 1
ATOM 3072 N N . GLY A 1 404 ? -6.627 47.306 -6.299 1.00 71.62 404 GLY A N 1
ATOM 3073 C CA . GLY A 1 404 ? -6.689 45.851 -6.409 1.00 71.62 404 GLY A CA 1
ATOM 3074 C C . GLY A 1 404 ? -6.827 45.347 -7.848 1.00 71.62 404 GLY A C 1
ATOM 3075 O O . GLY A 1 404 ? -7.119 44.167 -8.056 1.00 71.62 404 GLY A O 1
ATOM 3076 N N . GLN A 1 405 ? -6.617 46.197 -8.861 1.00 75.38 405 GLN A N 1
ATOM 3077 C CA . GLN A 1 405 ? -6.696 45.782 -10.259 1.00 75.38 405 GLN A CA 1
ATOM 3078 C C . GLN A 1 405 ? -5.372 45.157 -10.723 1.00 75.38 405 GLN A C 1
ATOM 3080 O O . GLN A 1 405 ? -4.283 45.665 -10.457 1.00 75.38 405 GLN A O 1
ATOM 3085 N N . ARG A 1 406 ? -5.456 44.031 -11.446 1.00 75.19 406 ARG A N 1
ATOM 3086 C CA . ARG A 1 406 ? -4.288 43.313 -11.986 1.00 75.19 406 ARG A CA 1
ATOM 3087 C C . ARG A 1 406 ? -3.709 44.033 -13.208 1.00 75.19 406 ARG A C 1
ATOM 3089 O O . ARG A 1 406 ? -4.371 44.151 -14.237 1.00 75.19 406 ARG A O 1
ATOM 3096 N N . LEU A 1 407 ? -2.446 44.437 -13.123 1.00 77.94 407 LEU A N 1
ATOM 3097 C CA . LEU A 1 407 ? -1.667 45.093 -14.170 1.00 77.94 407 LEU A CA 1
ATOM 3098 C C . LEU A 1 407 ? -0.543 44.185 -14.670 1.00 77.94 407 LEU A C 1
ATOM 3100 O O . LEU A 1 407 ? 0.163 43.568 -13.879 1.00 77.94 407 LEU A O 1
ATOM 3104 N N . LEU A 1 408 ? -0.325 44.148 -15.986 1.00 81.69 408 LEU A N 1
ATOM 3105 C CA . LEU A 1 408 ? 0.837 43.489 -16.581 1.00 81.69 408 LEU A CA 1
ATOM 3106 C C . LEU A 1 408 ? 1.950 44.520 -16.820 1.00 81.69 408 LEU A C 1
ATOM 3108 O O . LEU A 1 408 ? 1.767 45.484 -17.569 1.00 81.69 408 LEU A O 1
ATOM 3112 N N . VAL A 1 409 ? 3.111 44.309 -16.206 1.00 81.38 409 VAL A N 1
ATOM 3113 C CA . VAL A 1 409 ? 4.287 45.180 -16.332 1.00 81.38 409 VAL A CA 1
ATOM 3114 C C . VAL A 1 409 ? 5.380 44.433 -17.082 1.00 81.38 409 VAL A C 1
ATOM 3116 O O . VAL A 1 409 ? 5.722 43.308 -16.720 1.00 81.38 409 VAL A O 1
ATOM 3119 N N . LYS A 1 410 ? 5.941 45.054 -18.126 1.00 80.38 410 LYS A N 1
ATOM 3120 C CA . LYS A 1 410 ? 7.070 44.505 -18.887 1.00 80.38 410 LYS A CA 1
ATOM 3121 C C . LYS A 1 410 ? 8.218 45.503 -18.903 1.00 80.38 410 LYS A C 1
ATOM 3123 O O . LYS A 1 410 ? 8.018 46.653 -19.284 1.00 80.38 410 LYS A O 1
ATOM 3128 N N . ASP A 1 411 ? 9.404 45.062 -18.482 1.00 79.62 411 ASP A N 1
ATOM 3129 C CA . ASP A 1 411 ? 10.613 45.901 -18.415 1.00 79.62 411 ASP A CA 1
ATOM 3130 C C . ASP A 1 411 ? 10.378 47.236 -17.656 1.00 79.62 411 ASP A C 1
ATOM 3132 O O . ASP A 1 411 ? 10.839 48.301 -18.062 1.00 79.62 411 ASP A O 1
ATOM 3136 N N . GLY A 1 412 ? 9.599 47.191 -16.566 1.00 73.00 412 GLY A N 1
ATOM 3137 C CA . GLY A 1 412 ? 9.286 48.360 -15.731 1.00 73.00 412 GLY A CA 1
ATOM 3138 C C . GLY A 1 412 ? 8.263 49.340 -16.319 1.00 73.00 412 GLY A C 1
ATOM 3139 O O . GLY A 1 412 ? 8.041 50.398 -15.737 1.00 73.00 412 GLY A O 1
ATOM 3140 N N . ARG A 1 413 ? 7.622 49.013 -17.449 1.00 72.81 413 ARG A N 1
ATOM 3141 C CA . ARG A 1 413 ? 6.573 49.836 -18.072 1.00 72.81 413 ARG A CA 1
ATOM 3142 C C . ARG A 1 413 ? 5.221 49.125 -18.048 1.00 72.81 413 ARG A C 1
ATOM 3144 O O . ARG A 1 413 ? 5.137 47.916 -18.280 1.00 72.81 413 ARG A O 1
ATOM 3151 N N . LYS A 1 414 ? 4.152 49.887 -17.789 1.00 75.75 414 LYS A N 1
ATOM 3152 C CA . LYS A 1 414 ? 2.764 49.402 -17.837 1.00 75.75 414 LYS A CA 1
ATOM 3153 C C . LYS A 1 414 ? 2.413 49.024 -19.275 1.00 75.75 414 LYS A C 1
ATOM 3155 O O . LYS A 1 414 ? 2.505 49.856 -20.175 1.00 75.75 414 LYS A O 1
ATOM 3160 N N . VAL A 1 415 ? 2.004 47.777 -19.492 1.00 75.06 415 VAL A N 1
ATOM 3161 C CA . VAL A 1 415 ? 1.542 47.317 -20.805 1.00 75.06 415 VAL A CA 1
ATOM 3162 C C . VAL A 1 415 ? 0.046 47.604 -20.916 1.00 75.06 415 VAL A C 1
ATOM 3164 O O . VAL A 1 415 ? -0.740 47.117 -20.108 1.00 75.06 415 VAL A O 1
ATOM 3167 N N . VAL A 1 416 ? -0.358 48.396 -21.910 1.00 60.78 416 VAL A N 1
ATOM 3168 C CA . VAL A 1 416 ? -1.770 48.722 -22.164 1.00 60.78 416 VAL A CA 1
ATOM 3169 C C . VAL A 1 416 ? -2.284 47.833 -23.298 1.00 60.78 416 VAL A C 1
ATOM 3171 O O . VAL A 1 416 ? -1.757 47.870 -24.408 1.00 60.78 416 VAL A O 1
ATOM 3174 N N . GLY A 1 417 ? -3.294 47.006 -23.023 1.00 65.06 417 GLY A N 1
ATOM 3175 C CA . GLY A 1 417 ? -3.910 46.106 -24.001 1.00 65.06 417 GLY A CA 1
ATOM 3176 C C . GLY A 1 417 ? -4.956 45.189 -23.363 1.00 65.06 417 GLY A C 1
ATOM 3177 O O . GLY A 1 417 ? -5.078 45.146 -22.143 1.00 65.06 417 GLY A O 1
ATOM 3178 N N . ASN A 1 418 ? -5.705 44.444 -24.180 1.00 55.53 418 ASN A N 1
ATOM 3179 C CA . ASN A 1 418 ? -6.672 43.462 -23.684 1.00 55.53 418 ASN A CA 1
ATOM 3180 C C . ASN A 1 418 ? -5.950 42.150 -23.347 1.00 55.53 418 ASN A C 1
ATOM 3182 O O . ASN A 1 418 ? -5.403 41.490 -24.235 1.00 55.53 418 ASN A O 1
ATOM 3186 N N . PHE A 1 419 ? -5.965 41.754 -22.076 1.00 63.62 419 PHE A N 1
ATOM 3187 C CA . PHE A 1 419 ? -5.424 40.478 -21.610 1.00 63.62 419 PHE A CA 1
ATOM 3188 C C . PHE A 1 419 ? -6.409 39.772 -20.677 1.00 63.62 419 PHE A C 1
ATOM 3190 O O . PHE A 1 419 ? -7.123 40.406 -19.904 1.00 63.62 419 PHE A O 1
ATOM 3197 N N . LYS A 1 420 ? -6.438 38.436 -20.754 1.00 62.22 420 LYS A N 1
ATOM 3198 C CA . LYS A 1 420 ? -7.163 37.578 -19.807 1.00 62.22 420 LYS A CA 1
ATOM 3199 C C . LYS A 1 420 ? -6.158 36.934 -18.857 1.00 62.22 420 LYS A C 1
ATOM 3201 O O . LYS A 1 420 ? -5.245 36.239 -19.309 1.00 62.22 420 LYS A O 1
ATOM 3206 N N . ILE A 1 421 ? -6.337 37.171 -17.559 1.00 61.78 421 ILE A N 1
ATOM 3207 C CA . ILE A 1 421 ? -5.514 36.604 -16.486 1.00 61.78 421 ILE A CA 1
ATOM 3208 C C . ILE A 1 421 ? -6.402 35.686 -15.646 1.00 61.78 421 ILE A C 1
ATOM 3210 O O . ILE A 1 421 ? -7.433 36.131 -15.149 1.00 61.78 421 ILE A O 1
ATOM 3214 N N . ALA A 1 422 ? -5.987 34.433 -15.473 1.00 53.12 422 ALA A N 1
ATOM 3215 C CA . ALA A 1 422 ? -6.576 33.498 -14.516 1.00 53.12 422 ALA A CA 1
ATOM 3216 C C . ALA A 1 422 ? -5.442 32.860 -13.708 1.00 53.12 422 ALA A C 1
ATOM 3218 O O . ALA A 1 422 ? -4.417 32.510 -14.292 1.00 53.12 422 ALA A O 1
ATOM 3219 N N . ASP A 1 423 ? -5.613 32.758 -12.388 1.00 60.06 423 ASP A N 1
ATOM 3220 C CA . ASP A 1 423 ? -4.665 32.112 -11.464 1.00 60.06 423 ASP A CA 1
ATOM 3221 C C . ASP A 1 423 ? -3.199 32.513 -11.706 1.00 60.06 423 ASP A C 1
ATOM 3223 O O . ASP A 1 423 ? -2.318 31.677 -11.911 1.00 60.06 423 ASP A O 1
ATOM 3227 N N . ASP A 1 424 ? -2.970 33.828 -11.777 1.00 56.06 424 ASP A N 1
ATOM 3228 C CA . ASP A 1 424 ? -1.665 34.475 -11.970 1.00 56.06 424 ASP A CA 1
ATOM 3229 C C . ASP A 1 424 ? -0.924 34.086 -13.261 1.00 56.06 424 ASP A C 1
ATOM 3231 O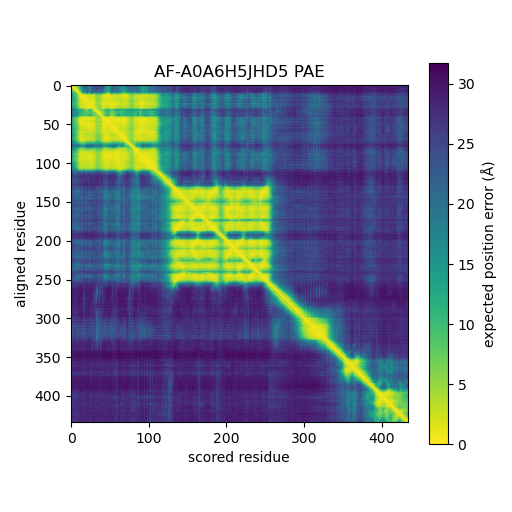 O . ASP A 1 424 ? 0.274 34.332 -13.427 1.00 56.06 424 ASP A O 1
ATOM 3235 N N . LYS A 1 425 ? -1.657 33.537 -14.237 1.00 57.19 425 LYS A N 1
ATOM 3236 C CA . LYS A 1 425 ? -1.161 33.210 -15.575 1.00 57.19 425 LYS A CA 1
ATOM 3237 C C . LYS A 1 425 ? -1.871 34.047 -16.633 1.00 57.19 425 LYS A C 1
ATOM 3239 O O . LYS A 1 425 ? -3.097 34.162 -16.665 1.00 57.19 425 LYS A O 1
ATOM 3244 N N . VAL A 1 426 ? -1.086 34.615 -17.546 1.00 57.81 426 VAL A N 1
ATOM 3245 C CA . VAL A 1 426 ? -1.608 35.286 -18.743 1.00 57.81 426 VAL A CA 1
ATOM 3246 C C . VAL A 1 426 ? -2.009 34.210 -19.748 1.00 57.81 426 VAL A C 1
ATOM 3248 O O . VAL A 1 426 ? -1.153 33.499 -20.267 1.00 57.81 426 VAL A O 1
ATOM 3251 N N . LEU A 1 427 ? -3.308 34.079 -20.017 1.00 49.88 427 LEU A N 1
ATOM 3252 C CA . LEU A 1 427 ? -3.832 33.042 -20.914 1.00 49.88 427 LEU A CA 1
ATOM 3253 C C . LEU A 1 427 ? -3.704 33.434 -22.393 1.00 49.88 427 LEU A C 1
ATOM 3255 O O . LEU A 1 4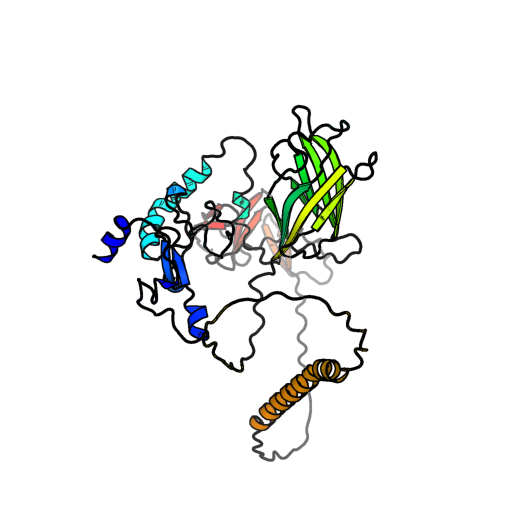27 ? -3.518 32.578 -23.254 1.00 49.88 427 LEU A O 1
ATOM 3259 N N . SER A 1 428 ? -3.790 34.734 -22.691 1.00 46.34 428 SER A N 1
ATOM 3260 C CA . SER A 1 428 ? -3.624 35.297 -24.036 1.00 46.34 428 SER A CA 1
ATOM 3261 C C . SER A 1 428 ? -3.386 36.807 -23.958 1.00 46.34 428 SER A C 1
ATOM 3263 O O . SER A 1 428 ? -4.076 37.484 -23.189 1.00 46.34 428 SER A O 1
ATOM 3265 N N . ALA A 1 429 ? -2.477 37.346 -24.775 1.00 48.66 429 ALA A N 1
ATOM 3266 C CA . ALA A 1 429 ? -2.232 38.786 -24.870 1.00 48.66 429 ALA A CA 1
ATOM 3267 C C . ALA A 1 429 ? -2.011 39.225 -26.326 1.00 48.66 429 ALA A C 1
ATOM 3269 O O . ALA A 1 429 ? -1.157 38.673 -27.017 1.00 48.66 429 ALA A O 1
ATOM 3270 N N . ALA A 1 430 ? -2.746 40.249 -26.768 1.00 42.59 430 ALA A N 1
ATOM 3271 C CA . ALA A 1 430 ? -2.438 41.016 -27.974 1.00 42.59 430 ALA A CA 1
ATOM 3272 C C . ALA A 1 430 ? -1.779 42.328 -27.528 1.00 42.59 430 ALA A C 1
ATOM 3274 O O . ALA A 1 430 ? -2.437 43.200 -26.961 1.00 42.59 430 ALA A O 1
ATOM 3275 N N . ILE A 1 431 ? -0.460 42.433 -27.699 1.00 47.84 431 ILE A N 1
ATOM 3276 C CA . ILE A 1 431 ? 0.339 43.526 -27.131 1.00 47.84 431 ILE A CA 1
ATOM 3277 C C . ILE A 1 431 ? 0.695 44.526 -28.229 1.00 47.84 431 ILE A C 1
ATOM 3279 O O . ILE A 1 431 ? 1.309 44.153 -29.227 1.00 47.84 431 ILE A O 1
ATOM 3283 N N . LYS A 1 432 ? 0.387 45.807 -28.008 1.00 40.00 432 LYS A N 1
ATOM 3284 C CA . LYS A 1 432 ? 0.979 46.923 -28.751 1.00 40.00 432 LYS A CA 1
ATOM 3285 C C . LYS A 1 432 ? 1.823 47.722 -27.760 1.00 40.00 432 LYS A C 1
ATOM 3287 O O . LYS A 1 432 ? 1.287 48.290 -26.816 1.00 40.00 432 LYS A O 1
ATOM 3292 N N . VAL A 1 433 ? 3.143 47.688 -27.919 1.00 39.50 433 VAL A N 1
ATOM 3293 C CA . VAL A 1 433 ? 4.058 48.464 -27.068 1.00 39.50 433 VAL A CA 1
ATOM 3294 C C . VAL A 1 433 ? 4.045 49.903 -27.585 1.00 39.50 433 VAL A C 1
ATOM 3296 O O . VAL A 1 433 ? 4.266 50.106 -28.778 1.00 39.50 433 VAL A O 1
ATOM 3299 N N . ARG A 1 434 ? 3.727 50.872 -26.724 1.00 40.06 434 ARG A N 1
ATOM 3300 C CA . ARG A 1 434 ? 3.898 52.304 -27.003 1.00 40.06 434 ARG A CA 1
ATOM 3301 C C . ARG A 1 434 ? 5.160 52.815 -26.328 1.00 40.06 434 ARG A C 1
ATOM 3303 O O . ARG A 1 434 ? 5.438 52.357 -25.194 1.00 40.06 434 ARG A O 1
#

Foldseek 3Di:
DVVVVCQPPPPLEADDPVVDQAAPPPRHGCDDDPVVVVQQPWDAAQQRNDTHGCVQFVDWAQDDPVRGHDDDPPPPPPDPPPDSVGTTTHGPVVCVVRVVCRVVSVVVVVPPPPDDDPPCCVVVVVVVPPLAKKKKKWFFKWAQAAAPPGPDWFAFKKKWKDAAPDIDIFGTAHTGRIGGGRDMDMDGPVLPPPDPPHFKIKIWMWRQDPVGTHTSFIWIDGQDQPPPVFDWTFGDDPVGRTNITIGMHMDIGHSPPPDDDDDDDDDDDDDDDDDDDDDDDDDDDDDDDDDDDDDPDDDPPVVVVVVCPVVVVVVVVVVVVVVVVVVPPPDDDDDDDDDDDDDDDDDDDDDDPWDWDWDDDPNDTDIDTDDPPDDDDDDPDDDDDDDDDPDDDPFWAWDADPVRDTFIDGPNHTWDFDFDDDPRDTPDTDGDDD